Protein AF-A0A521XRX1-F1 (afdb_monomer)

Sequence (515 aa):
MPARPILLSKPCAPPTPGRASARRATSGERRPCRRGPDDDHTPP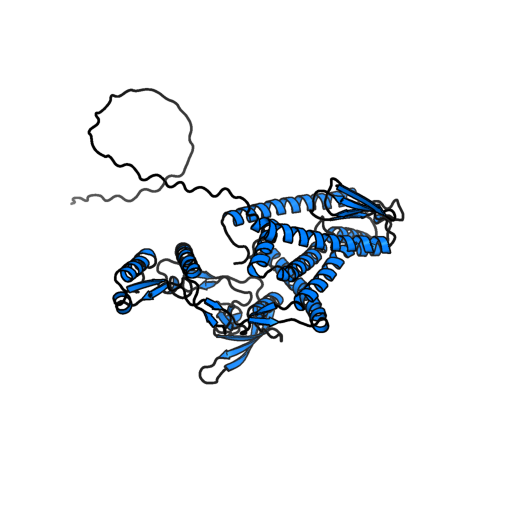AAAGHRAKRGSVSLDVFTHSILPFVGILLGLIVVHEAGHYITAKIFGVQVLEAGVGFPPRIWGFRWRDTDYTINALPIGAFVRLLGEEDPSDPRSLAAQPKWKRTVIIGAGAFMNLVLAIALFTAALMIPRNVSAGGAQISSVAPGSPAEQAGLKAGDQIQTINGRKAENTSDASYFIHLYQGTWIDMVVKRPDPIKGAQEVTTRVYARWNPQPYTDECGVKQPTGPTGISIGTPFGQYVPRSAADSVKLETQSKADLAEYRKLVAPGSPASCYSGSKFGFIAMSAGQCSGLDPAARAEAEQLKQELFPDSSAACYRFSPGQEFVPFVKSRHEPIWQAGPHAVRMSFESLILARNQIWSMVRGFGSSPVTGPVGIAQATGEVVQNAGWLSLVDFAALLSMNLAVLNVLPIPMFDGGRLVFILIEFLRRGRRIAPQKEALVHLTGLALILTLSVVITYFDILRVFHGDRLIR

Secondary structure (DSSP, 8-state):
--------PPPPPPPPP----------------PPPP--------------------HHHIIIIIHHHHHHHHHHHHHHHHHHHHHHHHTTPPEEEEEEEEEEEEEEEEETTEEEEEEEEEEEEEEEETTSS-TTSTTSTTTS-HHHHHHHHHHHHHHHHHHHHHHHHHHHHS-EEEEESBEEEEEE-TT-HHHHTT--TT-EEEEETTEE--BHHHHHHHHHHTTTSEEEEEEEE--TTT--EEEEEEEE--SS---EE-TTS-EE---TTSEEEE-S-EEEEPPPHHHHHHHHHHHHHHHHHHTTTSPTT--GGGGSBTTTTEEEE-HHHHHTS-HHHHHHHHHHHHHH-TT-SSSEEEE--PPEEEEEEEEE---HHHHHHHHHHHHHHHHHHHHHHHHHHHTT---SPPP-HHHHHHHHHHHHHHH-GGGHHHHHHHHHHHHHHHHHSS-TTSHHHHHHHHHHHHHTTT-PPPHHHHHHHHHHHHHHHHHHHHHHHHHHHHHHHHT--S--

Radius of gyration: 32.09 Å; Cα contacts (8 Å, |Δi|>4): 781; chains: 1; bounding box: 80×94×89 Å

Foldseek 3Di:
DDDDDDDDDDDDDDDDDDDDDDDDDDDDDDDDDDDDDDDPDDDPPDPDPPPPPDDVPPLLCVQFVVLLLVLQQVLQLLLQVQLVVLLVVVQAQWQEKEAADDDFPDWDDDPNYIYTYHDGRHHIHIHTACQPHLPDCSGLNVDDLVSVLSSLLRSLVSLLVLLLVLLLVLLQDWDWDFAFAKFFQQFFPPFLCVVQVHGGGWGWQDKQNHGGRANCSVLLSLLLQAQAKIWTWTFHADPPPGTDIDITIGHQYLFFAFHQPLQRATDTAGSRRTDIDRPDFDFADDDPVVLVVLLVVLVVVLVVVVVRGDPPRAPVSSDDPSRQKDFAAPVRLVPDDPVQSVVQQVCCVVRPVPHPGNGIDRHPTGDGDGDIDTGHDDSVVSSVVSNVVLVSLVSSVVSQVVSVVVVRDPQQDAASLLSSLVSSVCCVPVNPSCVSVVSSSVSSVLSVVLCDCQALHSVVVVVQSVVCVVVVNDHDNPVVSVVRNVVRVVVVVVVNVVNVVVVVVCVVVVDHSPD

pLDDT: mean 81.41, std 18.62, range [27.95, 97.75]

Structure (mmCIF, N/CA/C/O backbone):
data_AF-A0A521XRX1-F1
#
_entry.id   AF-A0A521XRX1-F1
#
loop_
_atom_site.group_PDB
_atom_site.id
_atom_site.type_symbol
_atom_site.label_atom_id
_atom_site.label_alt_id
_atom_site.label_comp_id
_atom_site.label_asym_id
_atom_site.label_entity_id
_atom_site.label_seq_id
_atom_site.pdbx_PDB_ins_code
_atom_site.Cartn_x
_atom_site.Cartn_y
_atom_site.Cartn_z
_atom_site.occupancy
_atom_site.B_iso_or_equiv
_atom_site.auth_seq_id
_atom_site.auth_comp_id
_atom_site.auth_asym_id
_atom_site.auth_atom_id
_atom_site.pdbx_PDB_model_num
ATOM 1 N N . MET A 1 1 ? -45.785 68.519 24.135 1.00 29.39 1 MET A N 1
ATOM 2 C CA . MET A 1 1 ? -44.579 69.332 24.417 1.00 29.39 1 MET A CA 1
ATOM 3 C C . MET A 1 1 ? -43.614 68.499 25.264 1.00 29.39 1 MET A C 1
ATOM 5 O O . MET A 1 1 ? -44.117 67.777 26.116 1.00 29.39 1 MET A O 1
ATOM 9 N N . PRO A 1 2 ? -42.296 68.503 24.979 1.00 46.31 2 PRO A N 1
ATOM 10 C CA . PRO A 1 2 ? -41.366 67.437 25.373 1.00 46.31 2 PRO A CA 1
ATOM 11 C C . PRO A 1 2 ? -40.343 67.839 26.455 1.00 46.31 2 PRO A C 1
ATOM 13 O O . PRO A 1 2 ? -40.053 69.017 26.626 1.00 46.31 2 PRO A O 1
ATOM 16 N N . ALA A 1 3 ? -39.721 66.836 27.085 1.00 30.78 3 ALA A N 1
ATOM 17 C CA . ALA A 1 3 ? -38.334 66.798 27.591 1.00 30.78 3 ALA A CA 1
ATOM 18 C C . ALA A 1 3 ? -38.052 65.350 28.058 1.00 30.78 3 ALA A C 1
ATOM 20 O O . ALA A 1 3 ? -38.960 64.729 28.594 1.00 30.78 3 ALA A O 1
ATOM 21 N N . ARG A 1 4 ? -36.883 64.702 27.962 1.00 31.77 4 ARG A N 1
ATOM 22 C CA . ARG A 1 4 ? -35.569 64.838 27.293 1.00 31.77 4 ARG A CA 1
ATOM 23 C C . ARG A 1 4 ? -34.870 63.469 27.541 1.00 31.77 4 ARG A C 1
ATOM 25 O O . ARG A 1 4 ? -35.023 62.967 28.652 1.00 31.77 4 ARG A O 1
ATOM 32 N N . PRO A 1 5 ? -34.100 62.869 26.610 1.00 39.91 5 PRO A N 1
ATOM 33 C CA . PRO A 1 5 ? -33.368 61.620 26.869 1.00 39.91 5 PRO A CA 1
ATOM 34 C C . PRO A 1 5 ? -31.845 61.819 27.024 1.00 39.91 5 PRO A C 1
ATOM 36 O O . PRO A 1 5 ? -31.277 62.773 26.491 1.00 39.91 5 PRO A O 1
ATOM 39 N N . ILE A 1 6 ? -31.190 60.879 27.721 1.00 33.72 6 ILE A N 1
ATOM 40 C CA . ILE A 1 6 ? -29.726 60.730 27.838 1.00 33.72 6 ILE A CA 1
ATOM 41 C C . ILE A 1 6 ? -29.290 59.406 27.178 1.00 33.72 6 ILE A C 1
ATOM 43 O O . ILE A 1 6 ? -30.002 58.406 27.224 1.00 33.72 6 ILE A O 1
ATOM 47 N N . LEU A 1 7 ? -28.125 59.475 26.529 1.00 32.12 7 LEU A N 1
ATOM 48 C CA . LEU A 1 7 ? -27.471 58.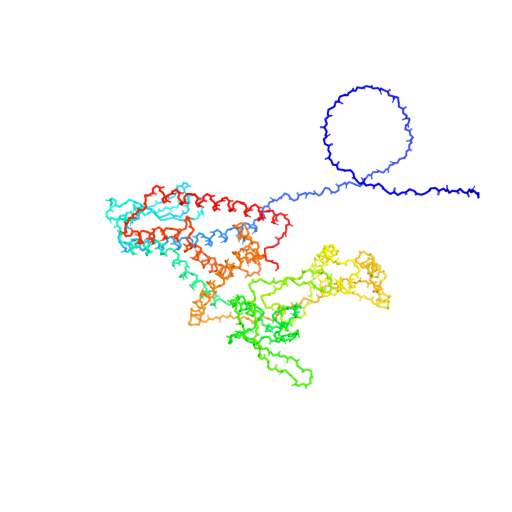540 25.607 1.00 32.12 7 LEU A CA 1
ATOM 49 C C . LEU A 1 7 ? -26.901 57.254 26.238 1.00 32.12 7 LEU A C 1
ATOM 51 O O . LEU A 1 7 ? -26.342 57.292 27.329 1.00 32.12 7 LEU A O 1
ATOM 55 N N . LEU A 1 8 ? -26.876 56.173 25.444 1.00 32.44 8 LEU A N 1
ATOM 56 C CA . LEU A 1 8 ? -25.926 55.054 25.548 1.00 32.44 8 LEU A CA 1
ATOM 57 C C . LEU A 1 8 ? -25.386 54.717 24.146 1.00 32.44 8 LEU A C 1
ATOM 59 O O . LEU A 1 8 ? -26.154 54.491 23.210 1.00 32.44 8 LEU A O 1
ATOM 63 N N . SER A 1 9 ? -24.061 54.726 24.001 1.00 32.81 9 SER A N 1
ATOM 64 C CA . SER A 1 9 ? -23.314 54.477 22.764 1.00 32.81 9 SER A CA 1
ATOM 65 C C . SER A 1 9 ? -22.976 52.991 22.562 1.00 32.81 9 SER A C 1
ATOM 67 O O . SER A 1 9 ? -22.789 52.230 23.507 1.00 32.81 9 SER A O 1
ATOM 69 N N . LYS A 1 10 ? -22.913 52.596 21.283 1.00 30.83 10 LYS A N 1
ATOM 70 C CA . LYS A 1 10 ? -22.601 51.261 20.735 1.00 30.83 10 LYS A CA 1
ATOM 71 C C . LYS A 1 10 ? -21.137 51.188 20.215 1.00 30.83 10 LYS A C 1
ATOM 73 O O . LYS A 1 10 ? -20.495 52.232 20.129 1.00 30.83 10 LYS A O 1
ATOM 78 N N . PRO A 1 11 ? -20.604 49.983 19.905 1.00 36.19 11 PRO A N 1
ATOM 79 C CA . PRO A 1 11 ? -19.193 49.610 20.101 1.00 36.19 11 PRO A CA 1
ATOM 80 C C . PRO A 1 11 ? -18.256 49.837 18.898 1.00 36.19 11 PRO A C 1
ATOM 82 O O . PRO A 1 11 ? -18.701 49.964 17.759 1.00 36.19 11 PRO A O 1
ATOM 85 N N . CYS A 1 12 ? -16.942 49.822 19.169 1.00 28.06 12 CYS A N 1
ATOM 86 C CA . CYS A 1 12 ? -15.858 49.948 18.185 1.00 28.06 12 CYS A CA 1
ATOM 87 C C . CYS A 1 12 ? -15.487 48.617 17.504 1.00 28.06 12 CYS A C 1
ATOM 89 O O . CYS A 1 12 ? -15.347 47.583 18.155 1.00 28.06 12 CYS A O 1
ATOM 91 N N . ALA A 1 13 ? -15.261 48.700 16.191 1.00 33.12 13 ALA A N 1
ATOM 92 C CA . ALA A 1 13 ? -14.727 47.662 15.310 1.00 33.12 13 ALA A CA 1
ATOM 93 C C . ALA A 1 13 ? -13.178 47.715 15.225 1.00 33.12 13 ALA A C 1
ATOM 95 O O . ALA A 1 13 ? -12.595 48.772 15.482 1.00 33.12 13 ALA A O 1
ATOM 96 N N . PRO A 1 14 ? -12.496 46.612 14.851 1.00 34.00 14 PRO A N 1
ATOM 97 C CA . PRO A 1 14 ? -11.033 46.557 14.753 1.00 34.00 14 PRO A CA 1
ATOM 98 C C . PRO A 1 14 ? -10.496 47.166 13.437 1.00 34.00 14 PRO A C 1
ATOM 100 O O . PRO A 1 14 ? -11.136 47.012 12.394 1.00 34.00 14 PRO A O 1
ATOM 103 N N . PRO A 1 15 ? -9.308 47.809 13.436 1.00 39.03 15 PRO A N 1
ATOM 104 C CA . PRO A 1 15 ? -8.708 48.346 12.220 1.00 39.03 15 PRO A CA 1
ATOM 105 C C . PRO A 1 15 ? -7.806 47.332 11.495 1.00 39.03 15 PRO A C 1
ATOM 107 O O . PRO A 1 15 ? -7.009 46.606 12.086 1.00 39.03 15 PRO A O 1
ATOM 110 N N . THR A 1 16 ? -7.922 47.348 10.170 1.00 32.75 16 THR A N 1
ATOM 111 C CA . THR A 1 16 ? -7.063 46.713 9.159 1.00 32.75 16 THR A CA 1
ATOM 112 C C . THR A 1 16 ? -5.630 47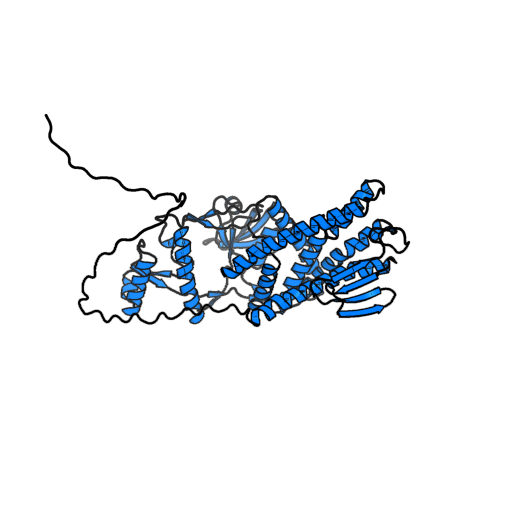.277 9.140 1.00 32.75 16 THR A C 1
ATOM 114 O O . THR A 1 16 ? -5.463 48.478 9.360 1.00 32.75 16 THR A O 1
ATOM 117 N N . PRO A 1 17 ? -4.595 46.491 8.778 1.00 34.44 17 PRO A N 1
ATOM 118 C CA . PRO A 1 17 ? -3.226 46.989 8.677 1.00 34.44 17 PRO A CA 1
ATOM 119 C C . PRO A 1 17 ? -2.957 47.608 7.296 1.00 34.44 17 PRO A C 1
ATOM 121 O O . PRO A 1 17 ? -2.992 46.929 6.270 1.00 34.44 17 PRO A O 1
ATOM 124 N N . GLY A 1 18 ? -2.653 48.906 7.268 1.00 30.05 18 GLY A N 1
ATOM 125 C CA . GLY A 1 18 ? -2.284 49.641 6.061 1.00 30.05 18 GLY A CA 1
ATOM 126 C C . GLY A 1 18 ? -1.116 50.597 6.300 1.00 30.05 18 GLY A C 1
ATOM 127 O O . GLY A 1 18 ? -1.261 51.585 7.004 1.00 30.05 18 GLY A O 1
ATOM 128 N N . ARG A 1 19 ? 0.011 50.287 5.646 1.00 31.62 19 ARG A N 1
ATOM 129 C CA . ARG A 1 19 ? 1.101 51.176 5.191 1.00 31.62 19 ARG A CA 1
ATOM 130 C C . ARG A 1 19 ? 1.756 52.120 6.214 1.00 31.62 19 ARG A C 1
ATOM 132 O O . ARG A 1 19 ? 1.304 53.229 6.467 1.00 31.62 19 ARG A O 1
ATOM 139 N N . ALA A 1 20 ? 2.960 51.731 6.632 1.00 30.84 20 ALA A N 1
ATOM 140 C CA . ALA A 1 20 ? 3.969 52.641 7.156 1.00 30.84 20 ALA A CA 1
ATOM 141 C C . ALA A 1 20 ? 4.630 53.438 6.013 1.00 30.84 20 ALA A C 1
ATOM 143 O O . ALA A 1 20 ? 5.179 52.852 5.079 1.00 30.84 20 ALA A O 1
ATOM 144 N N . SER A 1 21 ? 4.649 54.769 6.123 1.00 30.67 21 SER A N 1
ATOM 145 C CA . SER A 1 21 ? 5.679 55.596 5.491 1.00 30.67 21 SER A CA 1
ATOM 146 C C . SER A 1 21 ? 6.088 56.753 6.406 1.00 30.67 21 SER A C 1
ATOM 148 O O . SER A 1 21 ? 5.284 57.628 6.702 1.00 30.67 21 SER A O 1
ATOM 150 N N . ALA A 1 22 ? 7.365 56.721 6.788 1.00 30.81 22 ALA A N 1
ATOM 151 C CA . ALA A 1 22 ? 8.311 57.834 6.861 1.00 30.81 22 ALA A CA 1
ATOM 152 C C . ALA A 1 22 ? 7.991 59.091 7.706 1.00 30.81 22 ALA A C 1
ATOM 154 O O . ALA A 1 22 ? 7.178 59.922 7.317 1.00 30.81 22 ALA A O 1
ATOM 155 N N . ARG A 1 23 ? 8.836 59.311 8.732 1.00 30.42 23 ARG A N 1
ATOM 156 C CA . ARG A 1 23 ? 9.757 60.468 8.963 1.00 30.42 23 ARG A CA 1
ATOM 157 C C . ARG A 1 23 ? 9.941 60.686 10.479 1.00 30.42 23 ARG A C 1
ATOM 159 O O . ARG A 1 23 ? 8.968 60.825 11.203 1.00 30.42 23 ARG A O 1
ATOM 166 N N . ARG A 1 24 ? 11.154 60.461 11.020 1.00 29.58 24 ARG A N 1
ATOM 167 C CA . ARG A 1 24 ? 12.139 61.489 11.470 1.00 29.58 24 ARG A CA 1
ATOM 168 C C . ARG A 1 24 ? 11.448 62.689 12.135 1.00 29.58 24 ARG A C 1
ATOM 170 O O . ARG A 1 24 ? 10.735 63.396 11.445 1.00 29.58 24 ARG A O 1
ATOM 177 N N . ALA A 1 25 ? 11.564 62.946 13.436 1.00 29.58 25 ALA A N 1
ATOM 178 C CA . ALA A 1 25 ? 12.737 63.192 14.293 1.00 29.58 25 ALA A CA 1
ATOM 179 C C . ALA A 1 25 ? 12.494 64.563 14.953 1.00 29.58 25 ALA A C 1
ATOM 181 O O . ALA A 1 25 ? 12.120 65.480 14.238 1.00 29.58 25 ALA A O 1
ATOM 182 N N . THR A 1 26 ? 12.683 64.676 16.272 1.00 30.94 26 THR A N 1
ATOM 183 C CA . THR A 1 26 ? 13.633 65.577 16.969 1.00 30.94 26 THR A CA 1
ATOM 184 C C . THR A 1 26 ? 13.138 65.992 18.359 1.00 30.94 26 THR A C 1
ATOM 186 O O . THR A 1 26 ? 12.026 66.482 18.505 1.00 30.94 26 THR A O 1
ATOM 189 N N . SER A 1 27 ? 14.041 65.799 19.329 1.00 31.12 27 SER A N 1
ATOM 190 C CA . SER A 1 27 ? 14.357 66.598 20.528 1.00 31.12 27 SER A CA 1
ATOM 191 C C . SER A 1 27 ? 13.252 67.239 21.378 1.00 31.12 27 SER A C 1
ATOM 193 O O . SER A 1 27 ? 12.503 68.095 20.915 1.00 31.12 27 SER A O 1
ATOM 195 N N . GLY A 1 28 ? 13.325 66.995 22.688 1.00 29.62 28 GLY A N 1
ATOM 196 C CA . GLY A 1 28 ? 12.752 67.890 23.693 1.00 29.62 28 GLY A CA 1
ATOM 197 C C . GLY A 1 28 ? 12.784 67.304 25.100 1.00 29.62 28 GLY A C 1
ATOM 198 O O . GLY A 1 28 ? 11.878 66.574 25.484 1.00 29.62 28 GLY A O 1
ATOM 199 N N . GLU A 1 29 ? 13.830 67.629 25.861 1.00 35.78 29 GLU A N 1
ATOM 200 C CA . GLU A 1 29 ? 13.994 67.358 27.295 1.00 35.78 29 GLU A CA 1
ATOM 201 C C . GLU A 1 29 ? 12.775 67.742 28.146 1.00 35.78 29 GLU A C 1
ATOM 203 O O . GLU A 1 29 ? 12.313 68.880 28.070 1.00 35.78 29 GLU A O 1
ATOM 208 N N . ARG A 1 30 ? 12.366 66.866 29.082 1.00 31.64 30 ARG A N 1
ATOM 209 C CA . ARG A 1 30 ? 11.781 67.272 30.376 1.00 31.64 30 ARG A CA 1
ATOM 210 C C . ARG A 1 30 ? 12.181 66.323 31.518 1.00 31.64 30 ARG A C 1
ATOM 212 O O . ARG A 1 30 ? 11.752 65.181 31.566 1.00 31.64 30 ARG A O 1
ATOM 219 N N . ARG A 1 31 ? 13.024 66.891 32.389 1.00 31.55 31 ARG A N 1
ATOM 220 C CA . ARG A 1 31 ? 13.245 66.777 33.851 1.00 31.55 31 ARG A CA 1
ATOM 221 C C . ARG A 1 31 ? 12.764 65.542 34.656 1.00 31.55 31 ARG A C 1
ATOM 223 O O . ARG A 1 31 ? 11.680 65.024 34.419 1.00 31.55 31 ARG A O 1
ATOM 230 N N . PRO A 1 32 ? 13.532 65.155 35.702 1.00 35.38 32 PRO A N 1
ATOM 231 C CA . PRO A 1 32 ? 13.343 63.924 36.464 1.00 35.38 32 PRO A CA 1
ATOM 232 C C . PRO A 1 32 ? 12.323 64.087 37.601 1.00 35.38 32 PRO A C 1
ATOM 234 O O . PRO A 1 32 ? 12.317 65.106 38.293 1.00 35.38 32 PRO A O 1
ATOM 237 N N . CYS A 1 33 ? 11.528 63.046 37.855 1.00 28.86 33 CYS A N 1
ATOM 238 C CA . CYS A 1 33 ? 10.732 62.914 39.075 1.00 28.86 33 CYS A CA 1
ATOM 239 C C . CYS A 1 33 ? 11.244 61.748 39.934 1.00 28.86 33 CYS A C 1
ATOM 241 O O . CYS A 1 33 ? 11.646 60.702 39.433 1.00 28.86 33 CYS A O 1
ATOM 243 N N . ARG A 1 34 ? 11.275 62.026 41.239 1.00 30.72 34 ARG A N 1
ATOM 244 C CA . ARG A 1 34 ? 11.898 61.307 42.358 1.00 30.72 34 ARG A CA 1
ATOM 245 C C . ARG A 1 34 ? 11.506 59.828 42.483 1.00 30.72 34 ARG A C 1
ATOM 247 O O . ARG A 1 34 ? 10.342 59.479 42.329 1.00 30.72 34 ARG A O 1
ATOM 254 N N . ARG A 1 35 ? 12.482 59.013 42.908 1.00 30.95 35 ARG A N 1
ATOM 255 C CA . ARG A 1 35 ? 12.291 57.691 43.532 1.00 30.95 35 ARG A CA 1
ATOM 256 C C . ARG A 1 35 ? 11.661 57.844 44.922 1.00 30.95 35 ARG A C 1
ATOM 258 O O . ARG A 1 35 ? 12.183 58.606 45.734 1.00 30.95 35 ARG A O 1
ATOM 265 N N . GLY A 1 36 ? 10.595 57.089 45.176 1.00 31.41 36 GLY A N 1
ATOM 266 C CA . GLY A 1 36 ? 10.206 56.613 46.507 1.00 31.41 36 GLY A CA 1
ATOM 267 C C . GLY A 1 36 ? 10.643 55.146 46.673 1.00 31.41 36 GLY A C 1
ATOM 268 O O . GLY A 1 36 ? 10.883 54.498 45.649 1.00 31.41 36 GLY A O 1
ATOM 269 N N . PRO A 1 37 ? 10.838 54.661 47.910 1.00 41.97 37 PRO A N 1
ATOM 270 C CA . PRO A 1 37 ? 11.395 53.343 48.193 1.00 41.97 37 PRO A CA 1
ATOM 271 C C . PRO A 1 37 ? 10.305 52.261 48.235 1.00 41.97 37 PRO A C 1
ATOM 273 O O . PRO A 1 37 ? 9.124 52.580 48.324 1.00 41.97 37 PRO A O 1
ATOM 276 N N . ASP A 1 38 ? 10.771 51.014 48.231 1.00 37.38 38 ASP A N 1
ATOM 277 C CA . ASP A 1 38 ? 10.043 49.768 48.497 1.00 37.38 38 ASP A CA 1
ATOM 278 C C . ASP A 1 38 ? 9.348 49.127 47.290 1.00 37.38 38 ASP A C 1
ATOM 280 O O . ASP A 1 38 ? 8.280 49.540 46.862 1.00 37.38 38 ASP A O 1
ATOM 284 N N . ASP A 1 39 ? 10.029 48.119 46.732 1.00 34.41 39 ASP A N 1
ATOM 285 C CA . ASP A 1 39 ? 9.455 46.832 46.316 1.00 34.41 39 ASP A CA 1
ATOM 286 C C . ASP A 1 39 ? 10.618 45.906 45.920 1.00 34.41 39 ASP A C 1
ATOM 288 O O . ASP A 1 39 ? 11.060 45.846 44.769 1.00 34.41 39 ASP A O 1
ATOM 292 N N . ASP A 1 40 ? 11.157 45.201 46.916 1.00 33.62 40 ASP A N 1
ATOM 293 C CA . ASP A 1 40 ? 12.094 44.094 46.720 1.00 33.62 40 ASP A CA 1
ATOM 294 C C . ASP A 1 40 ? 11.296 42.855 46.281 1.00 33.62 40 ASP A C 1
ATOM 296 O O . ASP A 1 40 ? 11.023 41.928 47.042 1.00 33.62 40 ASP A O 1
ATOM 300 N N . HIS A 1 41 ? 10.846 42.875 45.027 1.00 37.06 41 HIS A N 1
ATOM 301 C CA . HIS A 1 41 ? 10.337 41.699 44.336 1.00 37.06 41 HIS A CA 1
ATOM 302 C C . HIS A 1 41 ? 11.389 41.237 43.339 1.00 37.06 41 HIS A C 1
ATOM 304 O O . HIS A 1 41 ? 11.404 41.620 42.170 1.00 37.06 41 HIS A O 1
ATOM 310 N N . THR A 1 42 ? 12.283 40.379 43.823 1.00 31.86 42 THR A N 1
ATOM 311 C CA . THR A 1 42 ? 13.108 39.516 42.983 1.00 31.86 42 THR A CA 1
ATOM 312 C C . THR A 1 42 ? 12.165 38.596 42.191 1.00 31.86 42 THR A C 1
ATOM 314 O O . THR A 1 42 ? 11.474 37.774 42.796 1.00 31.86 42 THR A O 1
ATOM 317 N N . PRO A 1 43 ? 12.075 38.703 40.853 1.00 34.16 43 PRO A N 1
ATOM 318 C CA . PRO A 1 43 ? 11.312 37.739 40.075 1.00 34.16 43 PRO A CA 1
ATOM 319 C C . PRO A 1 43 ? 12.017 36.374 40.148 1.00 34.16 43 PRO A C 1
ATOM 321 O O . PRO A 1 43 ? 13.248 36.325 40.032 1.00 34.16 43 PRO A O 1
ATOM 324 N N . PRO A 1 44 ? 11.290 35.255 40.326 1.00 36.81 44 PRO A N 1
ATOM 325 C CA . PRO A 1 44 ? 11.909 33.942 40.282 1.00 36.81 44 PRO A CA 1
ATOM 326 C C . PRO A 1 44 ? 12.541 33.747 38.905 1.00 36.81 44 PRO A C 1
ATOM 328 O O . PRO A 1 44 ? 11.925 34.011 37.869 1.00 36.81 44 PRO A O 1
ATOM 331 N N . ALA A 1 45 ? 13.804 33.323 38.930 1.00 31.05 45 ALA A N 1
ATOM 332 C CA . ALA A 1 45 ? 14.621 33.043 37.767 1.00 31.05 45 ALA A CA 1
ATOM 333 C C . ALA A 1 45 ? 13.807 32.287 36.713 1.00 31.05 45 ALA A C 1
ATOM 335 O O . ALA A 1 45 ? 13.285 31.202 36.973 1.00 31.05 45 ALA A O 1
ATOM 336 N N . ALA A 1 46 ? 13.714 32.873 35.519 1.00 33.00 46 ALA A N 1
ATOM 337 C CA . ALA A 1 46 ? 13.182 32.210 34.347 1.00 33.00 46 ALA A CA 1
ATOM 338 C C . ALA A 1 46 ? 13.933 30.885 34.169 1.00 33.00 46 ALA A C 1
ATOM 340 O O . ALA A 1 46 ? 15.095 30.861 33.753 1.00 33.00 46 ALA A O 1
ATOM 341 N N . ALA A 1 47 ? 13.272 29.780 34.520 1.00 33.38 47 ALA A N 1
ATOM 342 C CA . ALA A 1 47 ? 13.707 28.439 34.191 1.00 33.38 47 ALA A CA 1
ATOM 343 C C . ALA A 1 47 ? 13.703 28.348 32.666 1.00 33.38 47 ALA A C 1
ATOM 345 O O . ALA A 1 47 ? 12.674 28.101 32.035 1.00 33.38 47 ALA A O 1
ATOM 346 N N . GLY A 1 48 ? 14.861 28.645 32.075 1.00 27.95 48 GLY A N 1
ATOM 347 C CA . GLY A 1 48 ? 15.077 28.577 30.647 1.00 27.95 48 GLY A CA 1
ATOM 348 C C . GLY A 1 48 ? 14.612 27.217 30.159 1.00 27.95 48 GLY A C 1
ATOM 349 O O . GLY A 1 48 ? 15.210 26.190 30.482 1.00 27.95 48 GLY A O 1
ATOM 350 N N . HIS A 1 49 ? 13.535 27.216 29.376 1.00 37.78 49 HIS A N 1
ATOM 351 C CA . HIS A 1 49 ? 13.232 26.128 28.471 1.00 37.78 49 HIS A CA 1
ATOM 352 C C . HIS A 1 49 ? 14.445 25.984 27.563 1.00 37.78 49 HIS A C 1
ATOM 354 O O . HIS A 1 49 ? 14.612 26.693 26.571 1.00 37.78 49 HIS A O 1
ATOM 360 N N . ARG A 1 50 ? 15.347 25.087 27.962 1.00 31.39 50 ARG A N 1
ATOM 361 C CA . ARG A 1 50 ? 16.439 24.615 27.136 1.00 31.39 50 ARG A CA 1
ATOM 362 C C . ARG A 1 50 ? 15.759 23.924 25.967 1.00 31.39 50 ARG A C 1
ATOM 364 O O . ARG A 1 50 ? 15.363 22.767 26.077 1.00 31.39 50 ARG A O 1
ATOM 371 N N . ALA A 1 51 ? 15.561 24.672 24.883 1.00 34.91 51 ALA A N 1
ATOM 372 C CA . ALA A 1 51 ? 15.175 24.129 23.599 1.00 34.91 51 ALA A CA 1
ATOM 373 C C . ALA A 1 51 ? 16.091 22.929 23.356 1.00 34.91 51 ALA A C 1
ATOM 375 O O . ALA A 1 51 ? 17.313 23.083 23.249 1.00 34.91 51 ALA A O 1
ATOM 376 N N . LYS A 1 52 ? 15.518 21.721 23.393 1.00 35.88 52 LYS A N 1
ATOM 377 C CA . LYS A 1 52 ? 16.232 20.502 23.035 1.00 35.88 52 LYS A CA 1
ATOM 378 C C . LYS A 1 52 ? 16.709 20.726 21.605 1.00 35.88 52 LYS A C 1
ATOM 380 O O . LYS A 1 52 ? 15.913 20.674 20.674 1.00 35.88 52 LYS A O 1
ATOM 385 N N . ARG A 1 53 ? 17.997 21.047 21.437 1.00 36.91 53 ARG A N 1
ATOM 386 C CA . ARG A 1 53 ? 18.667 20.993 20.136 1.00 36.91 53 ARG A CA 1
ATOM 387 C C . ARG A 1 53 ? 18.367 19.611 19.576 1.00 36.91 53 ARG A C 1
ATOM 389 O O . ARG A 1 53 ? 18.735 18.620 20.206 1.00 36.91 53 ARG A O 1
ATOM 396 N N . GLY A 1 54 ? 17.664 19.576 18.447 1.00 41.22 54 GLY A N 1
ATOM 397 C CA . GLY A 1 54 ? 17.346 18.362 17.711 1.00 41.22 54 GLY A CA 1
ATOM 398 C C . GLY A 1 54 ? 18.630 17.678 17.269 1.00 41.22 54 GLY A C 1
ATOM 399 O O . GLY A 1 54 ? 19.133 17.921 16.180 1.00 41.22 54 GLY A O 1
ATOM 400 N N . SER A 1 55 ? 19.182 16.842 18.140 1.00 41.12 55 SER A N 1
ATOM 401 C CA . SER A 1 55 ? 19.932 15.689 17.679 1.00 41.12 55 SER A CA 1
ATOM 402 C C . SER A 1 55 ? 18.874 14.713 17.190 1.00 41.12 55 SER A C 1
ATOM 404 O O . SER A 1 55 ? 17.971 14.345 17.941 1.00 41.12 55 SER A O 1
ATOM 406 N N . VAL A 1 56 ? 18.934 14.348 15.911 1.00 51.44 56 VAL A N 1
ATOM 407 C CA . VAL A 1 56 ? 18.283 13.119 15.455 1.00 51.44 56 VAL A CA 1
ATOM 408 C C . VAL A 1 56 ? 18.854 12.032 16.360 1.00 51.44 56 VAL A C 1
ATOM 410 O O . VAL A 1 56 ? 20.068 11.820 16.353 1.00 51.44 56 VAL A O 1
ATOM 413 N N . SER A 1 57 ? 18.033 11.452 17.238 1.00 60.38 57 SER A N 1
ATOM 414 C CA . SER A 1 57 ? 18.528 10.435 18.161 1.00 60.38 57 SER A CA 1
ATOM 415 C C . SER A 1 57 ? 19.111 9.285 17.341 1.00 60.38 57 SER A C 1
ATOM 417 O O . SER A 1 57 ? 18.609 8.962 16.260 1.00 60.38 57 SER A O 1
ATOM 419 N N . LEU A 1 58 ? 20.184 8.667 17.839 1.00 65.88 58 LEU A N 1
ATOM 420 C CA . LEU A 1 58 ? 20.804 7.493 17.212 1.00 65.88 58 LEU A CA 1
ATOM 421 C C . LEU A 1 58 ? 19.758 6.397 16.907 1.00 65.88 58 LEU A C 1
ATOM 423 O O . LEU A 1 58 ? 19.883 5.661 15.927 1.00 65.88 58 LEU A O 1
ATOM 427 N N . ASP A 1 59 ? 18.677 6.370 17.688 1.00 68.25 59 ASP A N 1
ATOM 428 C CA . ASP A 1 59 ? 17.514 5.498 17.526 1.00 68.25 59 ASP A CA 1
ATOM 429 C C . ASP A 1 59 ? 16.721 5.761 16.237 1.00 68.25 59 ASP A C 1
ATOM 431 O O . ASP A 1 59 ? 16.361 4.810 15.549 1.00 68.25 59 ASP A O 1
ATOM 435 N N . VAL A 1 60 ? 16.489 7.025 15.849 1.00 71.50 60 VAL A N 1
ATOM 436 C CA . VAL A 1 60 ? 15.776 7.364 14.597 1.00 71.50 60 VAL A CA 1
ATOM 437 C C . VAL A 1 60 ? 16.594 6.941 13.381 1.00 71.50 60 VAL A C 1
ATOM 439 O O . VAL A 1 60 ? 16.061 6.409 12.408 1.00 71.50 60 VAL A O 1
ATOM 442 N N . PHE A 1 61 ? 17.910 7.145 13.424 1.00 73.88 61 PHE A N 1
ATOM 443 C CA . PHE A 1 61 ? 18.771 6.760 12.309 1.00 73.88 61 PHE A CA 1
ATOM 444 C C . PHE A 1 61 ? 18.803 5.236 12.116 1.00 73.88 61 PHE A C 1
ATOM 446 O O . PHE A 1 61 ? 18.661 4.747 10.994 1.00 73.88 61 PHE A O 1
ATOM 453 N N . THR A 1 62 ? 18.941 4.487 13.211 1.00 79.12 62 THR A N 1
ATOM 454 C CA . THR A 1 62 ? 19.061 3.021 13.192 1.00 79.12 62 THR A CA 1
ATOM 455 C C . THR A 1 62 ? 17.742 2.300 12.935 1.00 79.12 62 THR A C 1
ATOM 457 O O . THR A 1 62 ? 17.752 1.300 12.224 1.00 79.12 62 THR A O 1
ATOM 460 N N . HIS A 1 63 ? 16.616 2.794 13.456 1.00 79.38 63 HIS A N 1
ATOM 461 C CA . HIS A 1 63 ? 15.321 2.113 13.344 1.00 79.38 63 HIS A CA 1
ATOM 462 C C . HIS A 1 63 ? 14.458 2.623 12.185 1.00 79.38 63 HIS A C 1
ATOM 464 O O . HIS A 1 63 ? 13.565 1.900 11.757 1.00 79.38 63 HIS A O 1
ATOM 470 N N . SER A 1 64 ? 14.728 3.816 11.641 1.00 82.56 64 SER A N 1
ATOM 471 C CA . SER A 1 64 ? 13.937 4.391 10.542 1.00 82.56 64 SER A CA 1
ATOM 472 C C . SER A 1 64 ? 14.724 4.460 9.233 1.00 82.56 64 SER A C 1
ATOM 474 O O . SER A 1 64 ? 14.340 3.841 8.244 1.00 82.56 64 SER A O 1
ATOM 476 N N . ILE A 1 65 ? 15.840 5.197 9.209 1.00 85.62 65 ILE A N 1
ATOM 477 C CA . ILE A 1 65 ? 16.532 5.548 7.954 1.00 85.62 65 ILE A CA 1
ATOM 478 C C . ILE A 1 65 ? 17.302 4.357 7.385 1.00 85.62 65 ILE A C 1
ATOM 480 O O . ILE A 1 65 ? 17.149 4.037 6.208 1.00 85.62 65 ILE A O 1
ATOM 484 N N . LEU A 1 66 ? 18.123 3.696 8.202 1.00 88.81 66 LEU A N 1
ATOM 485 C CA . LEU A 1 66 ? 18.949 2.577 7.752 1.00 88.81 66 LEU A CA 1
ATOM 486 C C . LEU A 1 66 ? 18.121 1.399 7.193 1.00 88.81 66 LEU A C 1
ATOM 488 O O . LEU A 1 66 ? 18.414 0.976 6.072 1.00 88.81 66 LEU A O 1
ATOM 492 N N . PRO A 1 67 ? 17.076 0.889 7.884 1.00 89.62 67 PRO A N 1
ATOM 493 C CA . PRO A 1 67 ? 16.214 -0.151 7.324 1.00 89.62 67 PRO A CA 1
ATOM 494 C C . PRO A 1 67 ? 15.482 0.315 6.071 1.00 89.62 67 PRO A C 1
ATOM 496 O O . PRO A 1 67 ? 15.409 -0.440 5.106 1.00 89.62 67 PRO A O 1
ATOM 499 N N . PHE A 1 68 ? 14.985 1.555 6.046 1.00 90.00 68 PHE A N 1
ATOM 500 C CA . PHE A 1 68 ? 14.305 2.096 4.872 1.00 90.00 68 PHE A CA 1
ATOM 501 C C . PHE A 1 68 ? 15.222 2.122 3.640 1.00 90.00 68 PHE A C 1
ATOM 503 O O . PHE A 1 68 ? 14.853 1.602 2.587 1.00 90.00 68 PHE A O 1
ATOM 510 N N . VAL A 1 69 ? 16.436 2.666 3.777 1.00 90.50 69 VAL A N 1
ATOM 511 C CA . VAL A 1 69 ? 17.432 2.710 2.694 1.00 90.50 69 VAL A CA 1
ATOM 512 C C . VAL A 1 69 ? 17.853 1.300 2.285 1.00 90.50 69 VAL A C 1
ATOM 514 O O . VAL A 1 69 ? 17.950 1.024 1.093 1.00 90.50 69 VAL A O 1
ATOM 517 N N . GLY A 1 70 ? 18.054 0.393 3.245 1.00 92.50 70 GLY A N 1
ATOM 518 C CA . GLY A 1 70 ? 18.408 -1.000 2.972 1.00 92.50 70 GLY A CA 1
ATOM 519 C C . GLY A 1 70 ? 17.335 -1.740 2.171 1.00 92.50 70 GLY A C 1
ATOM 520 O O . GLY A 1 70 ? 17.655 -2.380 1.169 1.00 92.50 70 GLY A O 1
ATOM 521 N N . ILE A 1 71 ? 16.063 -1.605 2.564 1.00 93.62 71 ILE A N 1
ATOM 522 C CA . ILE A 1 71 ? 14.925 -2.166 1.824 1.00 93.62 71 ILE A CA 1
ATOM 523 C C . ILE A 1 71 ? 14.883 -1.563 0.423 1.00 93.62 71 ILE A C 1
ATOM 525 O O . ILE A 1 71 ? 14.902 -2.305 -0.554 1.00 93.62 71 ILE A O 1
ATOM 529 N N . LEU A 1 72 ? 14.879 -0.232 0.308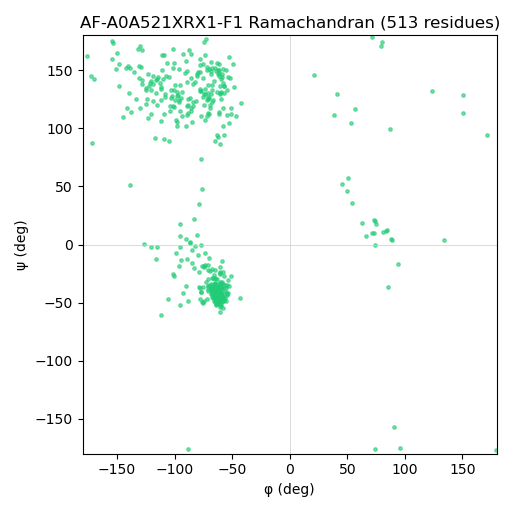 1.00 92.62 72 LEU A N 1
ATOM 530 C CA . LEU A 1 72 ? 14.778 0.447 -0.981 1.00 92.62 72 LEU A CA 1
ATOM 531 C C . LEU A 1 72 ? 15.911 0.036 -1.932 1.00 92.62 72 LEU A C 1
ATOM 533 O O . LEU A 1 72 ? 15.649 -0.285 -3.089 1.00 92.62 72 LEU A O 1
ATOM 537 N N . LEU A 1 73 ? 17.152 -0.015 -1.442 1.00 93.62 73 LEU A N 1
ATOM 538 C CA . LEU A 1 73 ? 18.304 -0.454 -2.223 1.00 93.62 73 LEU A CA 1
ATOM 539 C C . LEU A 1 73 ? 18.145 -1.904 -2.690 1.00 93.62 73 LEU A C 1
ATOM 541 O O . LEU A 1 73 ? 18.353 -2.185 -3.867 1.00 93.62 73 LEU A O 1
ATOM 545 N N . GLY A 1 74 ? 17.733 -2.812 -1.801 1.00 95.38 74 GLY A N 1
ATOM 546 C CA . GLY A 1 74 ? 17.492 -4.213 -2.147 1.00 95.38 74 GLY A CA 1
ATOM 547 C C . GLY A 1 74 ? 16.417 -4.378 -3.224 1.00 95.38 74 GLY A C 1
ATOM 548 O O . GLY A 1 74 ? 16.624 -5.108 -4.192 1.00 95.38 74 GLY A O 1
ATOM 549 N N . LEU A 1 75 ? 15.301 -3.652 -3.100 1.00 96.31 75 LEU A N 1
ATOM 550 C CA . LEU A 1 75 ? 14.220 -3.669 -4.088 1.00 96.31 75 LEU A CA 1
ATOM 551 C C . LEU A 1 75 ? 14.687 -3.140 -5.452 1.00 96.31 75 LEU A C 1
ATOM 553 O O . LEU A 1 75 ? 14.402 -3.756 -6.476 1.00 96.31 75 LEU A O 1
ATOM 557 N N . ILE A 1 76 ? 15.435 -2.033 -5.480 1.00 95.25 76 ILE A N 1
ATOM 558 C CA . ILE A 1 76 ? 15.952 -1.462 -6.732 1.00 95.25 76 ILE A CA 1
ATOM 559 C C . ILE A 1 76 ? 16.997 -2.392 -7.363 1.00 95.25 76 ILE A C 1
ATOM 561 O O . ILE A 1 76 ? 16.979 -2.596 -8.568 1.00 95.25 76 ILE A O 1
ATOM 565 N N . VAL A 1 77 ? 17.868 -3.034 -6.583 1.00 96.31 77 VAL A N 1
ATOM 566 C CA . VAL A 1 77 ? 18.833 -4.005 -7.131 1.00 96.31 77 VAL A CA 1
ATOM 567 C C . VAL A 1 77 ? 18.124 -5.187 -7.796 1.00 96.31 77 VAL A C 1
ATOM 569 O O . VAL A 1 77 ? 18.543 -5.618 -8.870 1.00 96.31 77 VAL A O 1
ATOM 572 N N . VAL A 1 78 ? 17.044 -5.707 -7.205 1.00 97.56 78 VAL A N 1
ATOM 573 C CA . VAL A 1 78 ? 16.267 -6.798 -7.820 1.00 97.56 78 VAL A CA 1
ATOM 574 C C . VAL A 1 78 ? 15.537 -6.332 -9.084 1.00 97.56 78 VAL A C 1
ATOM 576 O O . VAL A 1 78 ? 15.486 -7.076 -10.065 1.00 97.56 78 VAL A O 1
ATOM 579 N N . HIS A 1 79 ? 15.038 -5.097 -9.098 1.00 96.88 79 HIS A N 1
ATOM 580 C CA . HIS A 1 79 ? 14.494 -4.459 -10.296 1.00 96.88 79 HIS A CA 1
ATOM 581 C C . HIS A 1 79 ? 15.534 -4.403 -11.427 1.00 96.88 79 HIS A C 1
ATOM 583 O O . HIS A 1 79 ? 15.328 -4.959 -12.505 1.00 96.88 79 HIS A O 1
ATOM 589 N N . GLU A 1 80 ? 16.703 -3.829 -11.151 1.00 96.44 80 GLU A N 1
ATOM 590 C CA . GLU A 1 80 ? 17.809 -3.721 -12.106 1.00 96.44 80 GLU A CA 1
ATOM 591 C C . GLU A 1 80 ? 18.308 -5.095 -12.582 1.00 96.44 80 GLU A C 1
ATOM 593 O O . GLU A 1 80 ? 18.612 -5.293 -13.763 1.00 96.44 80 GLU A O 1
ATOM 598 N N . ALA A 1 81 ? 18.316 -6.096 -11.694 1.00 96.56 81 ALA A N 1
ATOM 599 C CA . ALA A 1 81 ? 18.640 -7.472 -12.056 1.00 96.56 81 ALA A CA 1
ATOM 600 C C . ALA A 1 81 ? 17.697 -8.023 -13.140 1.00 96.56 81 ALA A C 1
ATOM 602 O O . ALA A 1 81 ? 18.144 -8.792 -13.992 1.00 96.56 81 ALA A O 1
ATOM 603 N N . GLY A 1 82 ? 16.429 -7.601 -13.174 1.00 97.00 82 GLY A N 1
ATOM 604 C CA . GLY A 1 82 ? 15.486 -7.954 -14.236 1.00 97.00 82 GLY A CA 1
ATOM 605 C C . GLY A 1 82 ? 15.951 -7.496 -15.617 1.00 97.00 82 GLY A C 1
ATOM 606 O O . GLY A 1 82 ? 16.044 -8.314 -16.541 1.00 97.00 82 GLY A O 1
ATOM 607 N N . HIS A 1 83 ? 16.310 -6.218 -15.758 1.00 96.56 83 HIS A N 1
ATOM 608 C CA . HIS A 1 83 ? 16.859 -5.684 -17.009 1.00 96.56 83 HIS A CA 1
ATOM 609 C C . HIS A 1 83 ? 18.170 -6.372 -17.383 1.00 96.56 83 HIS A C 1
ATOM 611 O O . HIS A 1 83 ? 18.349 -6.799 -18.523 1.00 96.56 83 HIS A O 1
ATOM 617 N N . TYR A 1 84 ? 19.073 -6.529 -16.414 1.00 97.00 84 TYR A N 1
ATOM 618 C CA . TYR A 1 84 ? 20.378 -7.145 -16.624 1.00 97.00 84 TYR A CA 1
ATOM 619 C C . TYR A 1 84 ? 20.268 -8.592 -17.130 1.00 97.00 84 TYR A C 1
ATOM 621 O O . TYR A 1 84 ? 20.860 -8.942 -18.156 1.00 97.00 84 TYR A O 1
ATOM 629 N N . ILE A 1 85 ? 19.499 -9.435 -16.430 1.00 96.88 85 ILE A N 1
ATOM 630 C CA . ILE A 1 85 ? 19.348 -10.859 -16.756 1.00 96.88 85 ILE A CA 1
ATOM 631 C C . ILE A 1 85 ? 18.731 -11.008 -18.147 1.00 96.88 85 ILE A C 1
ATOM 633 O O . ILE A 1 85 ? 19.257 -11.744 -18.984 1.00 96.88 85 ILE A O 1
ATOM 637 N N . THR A 1 86 ? 17.649 -10.282 -18.431 1.00 97.12 86 THR A N 1
ATOM 638 C CA . THR A 1 86 ? 16.960 -10.382 -19.725 1.00 97.12 86 THR A CA 1
ATOM 639 C C . THR A 1 86 ? 17.782 -9.819 -20.883 1.00 97.12 86 THR A C 1
ATOM 641 O O . THR A 1 86 ? 17.815 -10.431 -21.952 1.00 97.12 86 THR A O 1
ATOM 644 N N . ALA A 1 87 ? 18.517 -8.720 -20.680 1.00 96.12 87 ALA A N 1
ATOM 645 C CA . ALA A 1 87 ? 19.437 -8.182 -21.680 1.00 96.12 87 ALA A CA 1
ATOM 646 C C . ALA A 1 87 ? 20.519 -9.206 -22.054 1.00 96.12 87 ALA A C 1
ATOM 648 O O . ALA A 1 87 ? 20.735 -9.469 -23.239 1.00 96.12 87 ALA A O 1
ATOM 649 N N . LYS A 1 88 ? 21.139 -9.851 -21.055 1.00 95.12 88 LYS A N 1
ATOM 650 C CA . LYS A 1 88 ? 22.151 -10.894 -21.280 1.00 95.12 88 LYS A CA 1
ATOM 651 C C . LYS A 1 88 ? 21.572 -12.121 -21.991 1.00 95.12 88 LYS A C 1
ATOM 653 O O . LYS A 1 88 ? 22.209 -12.610 -22.921 1.00 95.12 88 LYS A O 1
ATOM 658 N N . ILE A 1 89 ? 20.369 -12.579 -21.622 1.00 96.06 89 ILE A N 1
ATOM 659 C CA . ILE A 1 89 ? 19.679 -13.698 -22.299 1.00 96.06 89 ILE A CA 1
ATOM 660 C C . ILE A 1 89 ? 19.452 -13.391 -23.786 1.00 96.06 89 ILE A C 1
ATOM 662 O O . ILE A 1 89 ? 19.619 -14.265 -24.634 1.00 96.06 89 ILE A O 1
ATOM 666 N N . PHE A 1 90 ? 19.105 -12.149 -24.123 1.00 96.00 90 PHE A N 1
ATOM 667 C CA . PHE A 1 90 ? 18.857 -11.743 -25.506 1.00 96.00 90 PHE A CA 1
ATOM 668 C C . PHE A 1 90 ? 20.098 -11.298 -26.287 1.00 96.00 90 PHE A C 1
ATOM 670 O O . PHE A 1 90 ? 19.960 -10.926 -27.455 1.00 96.00 90 PHE A O 1
ATOM 677 N N . GLY A 1 91 ? 21.287 -11.362 -25.680 1.00 93.31 91 GLY A N 1
ATOM 678 C CA . GLY A 1 91 ? 22.550 -10.980 -26.313 1.00 93.31 91 GLY A CA 1
ATOM 679 C C . GLY A 1 91 ? 22.765 -9.468 -26.442 1.00 93.31 91 GLY A C 1
ATOM 680 O O . GLY A 1 91 ? 23.607 -9.043 -27.231 1.00 93.31 91 GLY A O 1
ATOM 681 N N . VAL A 1 92 ? 22.021 -8.653 -25.688 1.00 95.00 92 VAL A N 1
ATOM 682 C CA . VAL A 1 92 ? 22.238 -7.202 -25.606 1.00 95.00 92 VAL A CA 1
ATOM 683 C C . VAL A 1 92 ? 23.429 -6.929 -24.693 1.00 95.00 92 VAL A C 1
ATOM 685 O O . VAL A 1 92 ? 23.533 -7.485 -23.595 1.00 95.00 92 VAL A O 1
ATOM 688 N N . GLN A 1 93 ? 24.350 -6.077 -25.140 1.00 93.50 93 GLN A N 1
ATOM 689 C CA . GLN A 1 93 ? 25.532 -5.754 -24.350 1.00 93.50 93 GLN A CA 1
ATOM 690 C C . GLN A 1 93 ? 25.166 -4.831 -23.180 1.00 93.50 93 GLN A C 1
ATOM 692 O O . GLN A 1 93 ? 24.548 -3.783 -23.361 1.00 93.50 93 GLN A O 1
ATOM 697 N N . VAL A 1 94 ? 25.599 -5.215 -21.978 1.00 95.94 94 VAL A N 1
ATOM 698 C CA . VAL A 1 94 ? 25.513 -4.390 -20.768 1.00 95.94 94 VAL A CA 1
ATOM 699 C C . VAL A 1 94 ? 26.877 -3.761 -20.531 1.00 95.94 94 VAL A C 1
ATOM 701 O O . VAL A 1 94 ? 27.851 -4.490 -20.340 1.00 95.94 94 VAL A O 1
ATOM 704 N N . LEU A 1 95 ? 26.941 -2.433 -20.550 1.00 94.50 95 LEU A N 1
ATOM 705 C CA . LEU A 1 95 ? 28.180 -1.683 -20.355 1.00 94.50 95 LEU A CA 1
ATOM 706 C C . LEU A 1 95 ? 28.563 -1.629 -18.877 1.00 94.50 95 LEU A C 1
ATOM 708 O O . LEU A 1 95 ? 29.705 -1.901 -18.521 1.00 94.50 95 LEU A O 1
ATOM 712 N N . GLU A 1 96 ? 27.593 -1.317 -18.022 1.00 95.12 96 GLU A N 1
ATOM 713 C CA . GLU A 1 96 ? 27.817 -1.118 -16.594 1.00 95.12 96 GLU A CA 1
ATOM 714 C C . GLU A 1 96 ? 26.584 -1.554 -15.800 1.00 95.12 96 GLU A C 1
ATOM 716 O O . GLU A 1 96 ? 25.457 -1.245 -16.186 1.00 95.12 96 GLU A O 1
ATOM 721 N N . ALA A 1 97 ? 26.803 -2.263 -14.697 1.00 96.12 97 ALA A N 1
ATOM 722 C CA . ALA A 1 97 ? 25.795 -2.578 -13.694 1.00 96.12 97 ALA A CA 1
ATOM 723 C C . ALA A 1 97 ? 26.296 -2.041 -12.347 1.00 96.12 97 ALA A C 1
ATOM 725 O O . ALA A 1 97 ? 27.272 -2.549 -11.790 1.00 96.12 97 ALA A O 1
ATOM 726 N N . GLY A 1 98 ? 25.662 -0.976 -11.863 1.00 94.94 98 GLY A N 1
ATOM 727 C CA . GLY A 1 98 ? 26.136 -0.204 -10.721 1.00 94.94 98 GLY A CA 1
ATOM 728 C C . GLY A 1 98 ? 25.136 -0.166 -9.576 1.00 94.94 98 GLY A C 1
ATOM 729 O O . GLY A 1 98 ? 23.937 -0.022 -9.797 1.00 94.94 98 GLY A O 1
ATOM 730 N N . VAL A 1 99 ? 25.633 -0.247 -8.343 1.00 95.50 99 VAL A N 1
ATOM 731 C CA . VAL A 1 99 ? 24.859 0.027 -7.127 1.00 95.50 99 VAL A CA 1
ATOM 732 C C . VAL A 1 99 ? 25.255 1.407 -6.605 1.00 95.50 99 VAL A C 1
ATOM 734 O O . VAL A 1 99 ? 26.436 1.690 -6.398 1.00 95.50 99 VAL A O 1
ATOM 737 N N . GLY A 1 100 ? 24.264 2.271 -6.404 1.00 91.25 100 GLY A N 1
ATOM 738 C CA . GLY A 1 100 ? 24.434 3.674 -6.044 1.00 91.25 100 GLY A CA 1
ATOM 739 C C . GLY A 1 100 ? 24.768 4.596 -7.221 1.00 91.25 100 GLY A C 1
ATOM 740 O O . GLY A 1 100 ? 25.027 4.144 -8.338 1.00 91.25 100 GLY A O 1
ATOM 741 N N . PHE A 1 101 ? 24.822 5.904 -6.955 1.00 88.88 101 PHE A N 1
ATOM 742 C CA . PHE A 1 101 ? 25.207 6.937 -7.925 1.00 88.88 101 PHE A CA 1
ATOM 743 C C . PHE A 1 101 ? 26.656 7.422 -7.749 1.00 88.88 101 PHE A C 1
ATOM 745 O O . PHE A 1 101 ? 27.170 7.395 -6.624 1.00 88.88 101 PHE A O 1
ATOM 752 N N . PRO A 1 102 ? 27.309 7.880 -8.843 1.00 87.44 102 PRO A N 1
ATOM 753 C CA . PRO A 1 102 ? 28.688 8.375 -8.845 1.00 87.44 102 PRO A CA 1
ATOM 754 C C . PRO A 1 102 ? 29.000 9.405 -7.742 1.00 87.44 102 PRO A C 1
ATOM 756 O O . PRO A 1 102 ? 28.099 10.127 -7.310 1.00 87.44 102 PRO A O 1
ATOM 759 N N . PRO A 1 103 ? 30.279 9.547 -7.334 1.00 93.19 103 PRO A N 1
ATOM 760 C CA . PRO A 1 103 ? 31.484 8.931 -7.912 1.00 93.19 103 PRO A CA 1
ATOM 761 C C . PRO A 1 103 ? 31.659 7.439 -7.581 1.00 93.19 103 PRO A C 1
ATOM 763 O O . PRO A 1 103 ? 31.147 6.946 -6.578 1.00 93.19 103 PRO A O 1
ATOM 766 N N . ARG A 1 104 ? 32.394 6.717 -8.438 1.00 93.12 104 ARG A N 1
ATOM 767 C CA . ARG A 1 104 ? 32.720 5.293 -8.257 1.00 93.12 104 ARG A CA 1
ATOM 768 C C . ARG A 1 104 ? 33.701 5.128 -7.096 1.00 93.12 104 ARG A C 1
ATOM 770 O O . ARG A 1 104 ? 34.765 5.738 -7.116 1.00 93.12 104 ARG A O 1
ATOM 777 N N . ILE A 1 105 ? 33.359 4.286 -6.121 1.00 95.19 105 ILE A N 1
ATOM 778 C CA . ILE A 1 105 ? 34.267 3.905 -5.027 1.00 95.19 105 ILE A CA 1
ATOM 779 C C . ILE A 1 105 ? 35.088 2.692 -5.450 1.00 95.19 105 ILE A C 1
ATOM 781 O O . ILE A 1 105 ? 36.306 2.667 -5.301 1.00 95.19 105 ILE A O 1
ATOM 785 N N . TRP A 1 106 ? 34.409 1.675 -5.973 1.00 95.81 106 TRP A N 1
ATOM 786 C CA . TRP A 1 106 ? 35.024 0.406 -6.329 1.00 95.81 106 TRP A CA 1
ATOM 787 C C . TRP A 1 106 ? 34.316 -0.214 -7.529 1.00 95.81 106 TRP A C 1
ATOM 789 O O . TRP A 1 106 ? 33.148 0.069 -7.797 1.00 95.81 106 TRP A O 1
ATOM 799 N N . GLY A 1 107 ? 35.019 -1.064 -8.266 1.00 94.12 107 GLY A N 1
ATOM 800 C CA . GLY A 1 107 ? 34.412 -1.854 -9.321 1.00 94.12 107 GLY A CA 1
ATOM 801 C C . GLY A 1 107 ? 35.388 -2.816 -9.972 1.00 94.12 107 GLY A C 1
ATOM 802 O O . GLY A 1 107 ? 36.604 -2.663 -9.860 1.00 94.12 107 GLY A O 1
ATOM 803 N N . PHE A 1 108 ? 34.839 -3.803 -10.666 1.00 95.62 108 PHE A N 1
ATOM 804 C CA . PHE A 1 108 ? 35.599 -4.782 -11.431 1.00 95.62 108 PHE A CA 1
ATOM 805 C C . PHE A 1 108 ? 34.899 -5.057 -12.758 1.00 95.62 108 PHE A C 1
ATOM 807 O O . PHE A 1 108 ? 33.680 -4.948 -12.871 1.00 95.62 108 PHE A O 1
ATOM 814 N N . ARG A 1 109 ? 35.673 -5.432 -13.775 1.00 95.31 109 ARG A N 1
ATOM 815 C CA . ARG A 1 109 ? 35.133 -5.803 -15.082 1.00 95.31 109 ARG A CA 1
ATOM 816 C C . ARG A 1 109 ? 35.023 -7.316 -15.186 1.00 95.31 109 ARG A C 1
ATOM 818 O O . ARG A 1 109 ? 36.008 -8.023 -14.983 1.00 95.31 109 ARG A O 1
ATOM 825 N N . TRP A 1 110 ? 33.847 -7.817 -15.549 1.00 93.12 110 TRP A N 1
ATOM 826 C CA . TRP A 1 110 ? 33.627 -9.239 -15.809 1.00 93.12 110 TRP A CA 1
ATOM 827 C C . TRP A 1 110 ? 32.728 -9.433 -17.030 1.00 93.12 110 TRP A C 1
ATOM 829 O O . TRP A 1 110 ? 31.676 -8.811 -17.140 1.00 93.12 110 TRP A O 1
ATOM 839 N N . ARG A 1 111 ? 33.156 -10.296 -17.966 1.00 87.12 111 ARG A N 1
ATOM 840 C CA . ARG A 1 111 ? 32.418 -10.632 -19.205 1.00 87.12 111 ARG A CA 1
ATOM 841 C C . ARG A 1 111 ? 31.851 -9.397 -19.934 1.00 87.12 111 ARG A C 1
ATOM 843 O O . ARG A 1 111 ? 30.657 -9.336 -20.234 1.00 87.12 111 ARG A O 1
ATOM 850 N N . ASP A 1 112 ? 32.729 -8.420 -20.174 1.00 88.62 112 ASP A N 1
ATOM 851 C CA . ASP A 1 112 ? 32.448 -7.140 -20.850 1.00 88.62 112 ASP A CA 1
ATOM 852 C C . ASP A 1 112 ? 31.441 -6.207 -20.171 1.00 88.62 112 ASP A C 1
ATOM 854 O O . ASP A 1 112 ? 30.938 -5.280 -20.805 1.00 88.62 112 ASP A O 1
ATOM 858 N N . THR A 1 113 ? 31.182 -6.417 -18.881 1.00 94.75 113 THR A N 1
ATOM 859 C CA . THR A 1 113 ? 30.370 -5.526 -18.052 1.00 94.75 113 THR A CA 1
ATOM 860 C C . THR A 1 113 ? 31.192 -5.013 -16.879 1.00 94.75 113 THR A C 1
ATOM 862 O O . THR A 1 113 ? 31.866 -5.790 -16.197 1.00 94.75 113 THR A O 1
ATOM 865 N N . ASP A 1 114 ? 31.127 -3.706 -16.642 1.00 95.94 114 ASP A N 1
ATOM 866 C CA . ASP A 1 114 ? 31.698 -3.081 -15.454 1.00 95.94 114 ASP A CA 1
ATOM 867 C C . ASP A 1 114 ? 30.704 -3.191 -14.289 1.00 95.94 114 ASP A C 1
ATOM 869 O O . ASP A 1 114 ? 29.593 -2.669 -14.359 1.00 95.94 114 ASP A O 1
ATOM 873 N N . TYR A 1 115 ? 31.094 -3.866 -13.212 1.00 96.12 115 TYR A N 1
ATOM 874 C CA . TYR A 1 115 ? 30.326 -3.943 -11.969 1.00 96.12 115 TYR A CA 1
ATOM 875 C C . TYR A 1 115 ? 30.842 -2.893 -11.004 1.00 96.12 115 TYR A C 1
ATOM 877 O O . TYR A 1 115 ? 32.036 -2.891 -10.695 1.00 96.12 115 TYR A O 1
ATOM 885 N N . THR A 1 116 ? 29.975 -1.993 -10.543 1.00 95.81 116 THR A N 1
ATOM 886 C CA . THR A 1 116 ? 30.411 -0.804 -9.798 1.00 95.81 116 THR A CA 1
ATOM 887 C C . THR A 1 116 ? 29.637 -0.590 -8.508 1.00 95.81 116 THR A C 1
ATOM 889 O O . THR A 1 116 ? 28.438 -0.841 -8.418 1.00 95.81 116 THR A O 1
ATOM 892 N N . ILE A 1 117 ? 30.348 -0.125 -7.485 1.00 94.88 117 ILE A N 1
ATOM 893 C CA . ILE A 1 117 ? 29.787 0.378 -6.235 1.00 94.88 117 ILE A CA 1
ATOM 894 C C . ILE A 1 117 ? 30.149 1.855 -6.167 1.00 94.88 117 ILE A C 1
ATOM 896 O O . ILE A 1 117 ? 31.330 2.226 -6.196 1.00 94.88 117 ILE A O 1
ATOM 900 N N . ASN A 1 118 ? 29.129 2.700 -6.101 1.00 94.19 118 ASN A N 1
ATOM 901 C CA . ASN A 1 118 ? 29.281 4.145 -6.119 1.00 94.19 118 ASN A CA 1
ATOM 902 C C . ASN A 1 118 ? 28.956 4.762 -4.752 1.00 94.19 118 ASN A C 1
ATOM 904 O O . ASN A 1 118 ? 28.361 4.125 -3.885 1.00 94.19 118 ASN A O 1
ATOM 908 N N . ALA A 1 119 ? 29.392 6.004 -4.545 1.00 90.75 119 ALA A N 1
ATOM 909 C CA . ALA A 1 119 ? 29.414 6.629 -3.227 1.00 90.75 119 ALA A CA 1
ATOM 910 C C . ALA A 1 119 ? 28.043 6.981 -2.655 1.00 90.75 119 ALA A C 1
ATOM 912 O O . ALA A 1 119 ? 27.882 6.982 -1.436 1.00 90.75 119 ALA A O 1
ATOM 913 N N . LEU A 1 120 ? 27.062 7.280 -3.504 1.00 89.44 120 LEU A N 1
ATOM 914 C CA . LEU A 1 120 ? 25.716 7.617 -3.056 1.00 89.44 120 LEU A CA 1
ATOM 915 C C . LEU A 1 120 ? 24.850 6.351 -3.051 1.00 89.44 120 LEU A C 1
ATOM 917 O O . LEU A 1 120 ? 24.497 5.886 -4.132 1.00 89.44 120 LEU A O 1
ATOM 921 N N . PRO A 1 121 ? 24.440 5.806 -1.889 1.00 84.00 121 PRO A N 1
ATOM 922 C CA . PRO A 1 121 ? 23.705 4.538 -1.791 1.00 84.00 121 PRO A CA 1
ATOM 923 C C . PRO A 1 121 ? 22.208 4.688 -2.124 1.00 84.00 121 PRO A C 1
ATOM 925 O O . PRO A 1 121 ? 21.350 4.057 -1.512 1.00 84.00 121 PRO A O 1
ATOM 928 N N . ILE A 1 122 ? 21.877 5.571 -3.065 1.00 82.25 122 ILE A N 1
ATOM 929 C CA . ILE A 1 122 ? 20.510 5.913 -3.446 1.00 82.25 122 ILE A CA 1
ATOM 930 C C . ILE A 1 122 ? 20.273 5.321 -4.833 1.00 82.25 122 ILE A C 1
ATOM 932 O O . ILE A 1 122 ? 20.567 5.961 -5.830 1.00 82.25 122 ILE A O 1
ATOM 936 N N . GLY A 1 123 ? 19.773 4.089 -4.901 1.00 87.25 123 GLY A N 1
ATOM 937 C CA . GLY A 1 123 ? 19.421 3.423 -6.159 1.00 87.25 123 GLY A CA 1
ATOM 938 C C . GLY A 1 123 ? 20.495 2.497 -6.732 1.00 87.25 123 GLY A C 1
ATOM 939 O O . GLY A 1 123 ? 21.518 2.232 -6.109 1.00 87.25 123 GLY A O 1
ATOM 940 N N . ALA A 1 124 ? 20.222 1.965 -7.917 1.00 92.50 124 ALA A N 1
ATOM 941 C CA . ALA A 1 124 ? 21.107 1.139 -8.730 1.00 92.50 124 ALA A CA 1
ATOM 942 C C . ALA A 1 124 ? 20.743 1.378 -10.204 1.00 92.50 124 ALA A C 1
ATOM 944 O O . ALA A 1 124 ? 19.698 1.967 -10.481 1.00 92.50 124 ALA A O 1
ATOM 945 N N . PHE A 1 125 ? 21.603 0.981 -11.137 1.00 93.50 125 PHE A N 1
ATOM 946 C CA . PHE A 1 125 ? 21.347 1.164 -12.563 1.00 93.50 125 PHE A CA 1
ATOM 947 C C . PHE A 1 125 ? 22.012 0.084 -13.419 1.00 93.50 125 PHE A C 1
ATOM 949 O O . PHE A 1 125 ? 23.098 -0.412 -13.101 1.00 93.50 125 PHE A O 1
ATOM 956 N N . VAL A 1 126 ? 21.405 -0.200 -14.570 1.00 94.44 126 VAL A N 1
ATOM 957 C CA . VAL A 1 126 ? 21.976 -1.020 -15.644 1.00 94.44 126 VAL A CA 1
ATOM 958 C C . VAL A 1 126 ? 22.060 -0.195 -16.923 1.00 94.44 126 VAL A C 1
ATOM 960 O O . VAL A 1 126 ? 21.052 0.148 -17.529 1.00 94.44 126 VAL A O 1
ATOM 963 N N . ARG A 1 127 ? 23.284 0.106 -17.366 1.00 93.19 127 ARG A N 1
ATOM 964 C CA . ARG A 1 127 ? 23.537 0.829 -18.620 1.00 93.19 127 ARG A CA 1
ATOM 965 C C . ARG A 1 127 ? 23.642 -0.153 -19.774 1.00 93.19 127 ARG A C 1
ATOM 967 O O . ARG A 1 127 ? 24.603 -0.927 -19.859 1.00 93.19 127 ARG A O 1
ATOM 974 N N . LEU A 1 128 ? 22.676 -0.096 -20.683 1.00 92.94 128 LEU A N 1
ATOM 975 C CA . LEU A 1 128 ? 22.647 -0.932 -21.880 1.00 92.94 128 LEU A CA 1
ATOM 976 C C . LEU A 1 128 ? 23.349 -0.229 -23.048 1.00 92.94 128 LEU A C 1
ATOM 978 O O . LEU A 1 128 ? 23.348 0.997 -23.162 1.00 92.94 128 LEU A O 1
ATOM 982 N N . LEU A 1 129 ? 23.976 -1.006 -23.931 1.00 91.44 129 LEU A N 1
ATOM 983 C CA . LEU A 1 129 ? 24.580 -0.462 -25.145 1.00 91.44 129 LEU A CA 1
ATOM 984 C C . LEU A 1 129 ? 23.486 0.052 -26.091 1.00 91.44 129 LEU A C 1
ATOM 986 O O . LEU A 1 129 ? 22.522 -0.664 -26.369 1.00 91.44 129 LEU A O 1
ATOM 990 N N . GLY A 1 130 ? 23.668 1.266 -26.619 1.00 83.88 130 GLY A N 1
ATOM 991 C CA . GLY A 1 130 ? 22.811 1.851 -27.656 1.00 83.88 130 GLY A CA 1
ATOM 992 C C . GLY A 1 130 ? 21.319 1.776 -27.320 1.00 83.88 130 GLY A C 1
ATOM 993 O O . GLY A 1 130 ? 20.540 1.191 -28.071 1.00 83.88 130 GLY A O 1
ATOM 994 N N . GLU A 1 131 ? 20.914 2.334 -26.173 1.00 82.25 131 GLU A N 1
ATOM 995 C CA . GLU A 1 131 ? 19.496 2.391 -25.775 1.00 82.25 131 GLU A CA 1
ATOM 996 C C . GLU A 1 131 ? 18.625 3.069 -26.841 1.00 82.25 131 GLU A C 1
ATOM 998 O O . GLU A 1 131 ? 17.523 2.600 -27.134 1.00 82.25 131 GLU A O 1
ATOM 1003 N N . GLU A 1 132 ? 19.165 4.110 -27.478 1.00 76.25 132 GLU A N 1
ATOM 1004 C CA . GLU A 1 132 ? 18.480 4.909 -28.498 1.00 76.25 132 GLU A CA 1
ATOM 1005 C C . GLU A 1 132 ? 19.147 4.823 -29.887 1.00 76.25 132 GLU A C 1
ATOM 1007 O O . GLU A 1 132 ? 18.547 5.210 -30.891 1.00 76.25 132 GLU A O 1
ATOM 1012 N N . ASP A 1 133 ? 20.365 4.277 -29.962 1.00 81.25 133 ASP A N 1
ATOM 1013 C CA . ASP A 1 133 ? 21.171 4.192 -31.184 1.00 81.25 133 ASP A CA 1
ATOM 1014 C C . ASP A 1 133 ? 21.269 2.740 -31.696 1.00 81.25 133 ASP A C 1
ATOM 1016 O O . ASP A 1 133 ? 21.893 1.905 -31.036 1.00 81.25 133 ASP A O 1
ATOM 1020 N N . PRO A 1 134 ? 20.672 2.414 -32.862 1.00 82.69 134 PRO A N 1
ATOM 1021 C CA . PRO A 1 134 ? 20.694 1.070 -33.434 1.00 82.69 134 PRO A CA 1
ATOM 1022 C C . PRO A 1 134 ? 21.991 0.718 -34.186 1.00 82.69 134 PRO A C 1
ATOM 1024 O O . PRO A 1 134 ? 22.018 -0.3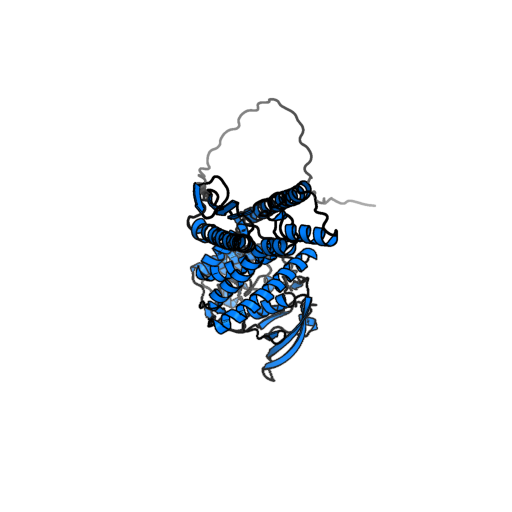17 -34.850 1.00 82.69 134 PRO A O 1
ATOM 1027 N N . SER A 1 135 ? 23.035 1.553 -34.136 1.00 86.12 135 SER A N 1
ATOM 1028 C CA . SER A 1 135 ? 24.260 1.374 -34.935 1.00 86.12 135 SER A CA 1
ATOM 1029 C C . SER A 1 135 ? 25.014 0.065 -34.656 1.00 86.12 135 SER A C 1
ATOM 1031 O O . SER A 1 135 ? 25.605 -0.503 -35.573 1.00 86.12 135 SER A O 1
ATOM 1033 N N . ASP A 1 136 ? 24.981 -0.445 -33.420 1.00 88.31 136 ASP A N 1
ATOM 1034 C CA . ASP A 1 136 ? 25.580 -1.741 -33.062 1.00 88.31 136 ASP A CA 1
ATOM 1035 C C . ASP A 1 136 ? 24.500 -2.846 -33.036 1.00 88.31 136 ASP A C 1
ATOM 1037 O O . ASP A 1 136 ? 23.471 -2.662 -32.381 1.00 88.31 136 ASP A O 1
ATOM 1041 N N . PRO A 1 137 ? 24.696 -4.021 -33.667 1.00 88.38 137 PRO A N 1
ATOM 1042 C CA . PRO A 1 137 ? 23.745 -5.138 -33.600 1.00 88.38 137 PRO A CA 1
ATOM 1043 C C . PRO A 1 137 ? 23.431 -5.638 -32.178 1.00 88.38 137 PRO A C 1
ATOM 1045 O O . PRO A 1 137 ? 22.351 -6.180 -31.934 1.00 88.38 137 PRO A O 1
ATOM 1048 N N . ARG A 1 138 ? 24.358 -5.462 -31.228 1.00 89.56 138 ARG A N 1
ATOM 1049 C CA . ARG A 1 138 ? 24.196 -5.794 -29.801 1.00 89.56 138 ARG A CA 1
ATOM 1050 C C . ARG A 1 138 ? 23.552 -4.664 -28.997 1.00 89.56 138 ARG A C 1
ATOM 1052 O O . ARG A 1 138 ? 23.393 -4.808 -27.784 1.00 89.56 138 ARG A O 1
ATOM 1059 N N . SER A 1 139 ? 23.192 -3.553 -29.642 1.00 92.12 139 SER A N 1
ATOM 1060 C CA . SER A 1 139 ? 22.454 -2.467 -29.003 1.00 92.12 139 SER A CA 1
ATOM 1061 C C . SER A 1 139 ? 21.012 -2.865 -28.701 1.00 92.12 139 SER A C 1
ATOM 1063 O O . SER A 1 139 ? 20.398 -3.659 -29.423 1.00 92.12 139 SER A O 1
ATOM 1065 N N . LEU A 1 140 ? 20.437 -2.275 -27.652 1.00 89.88 140 LEU A N 1
ATOM 1066 C CA . LEU A 1 140 ? 19.019 -2.440 -27.339 1.00 89.88 140 LEU A CA 1
ATOM 1067 C C . LEU A 1 140 ? 18.148 -1.917 -28.489 1.00 89.88 140 LEU A C 1
ATOM 1069 O O . LEU A 1 140 ? 17.166 -2.559 -28.867 1.00 89.88 140 LEU A O 1
ATOM 1073 N N . ALA A 1 141 ? 18.518 -0.777 -29.076 1.00 87.94 141 ALA A N 1
ATOM 1074 C CA . ALA A 1 141 ? 17.798 -0.182 -30.188 1.00 87.94 141 ALA A CA 1
ATOM 1075 C C . ALA A 1 141 ? 17.839 -1.051 -31.456 1.00 87.94 141 ALA A C 1
ATOM 1077 O O . ALA A 1 141 ? 16.887 -0.998 -32.230 1.00 87.94 141 ALA A O 1
ATOM 1078 N N . ALA A 1 142 ? 18.859 -1.873 -31.704 1.00 89.44 142 ALA A N 1
ATOM 1079 C CA . ALA A 1 142 ? 18.865 -2.778 -32.859 1.00 89.44 142 ALA A CA 1
ATOM 1080 C C . ALA A 1 142 ? 17.924 -3.989 -32.693 1.00 89.44 142 ALA A C 1
ATOM 1082 O O . ALA A 1 142 ? 17.537 -4.613 -33.683 1.00 89.44 142 ALA A O 1
ATOM 1083 N N . GLN A 1 143 ? 17.519 -4.329 -31.463 1.00 92.19 143 GLN A N 1
ATOM 1084 C CA . GLN A 1 143 ? 16.723 -5.530 -31.212 1.00 92.19 143 GLN A CA 1
ATOM 1085 C C . GLN A 1 143 ? 15.265 -5.420 -31.699 1.00 92.19 143 GLN A C 1
ATOM 1087 O O . GLN A 1 143 ? 14.669 -4.335 -31.702 1.00 92.19 143 GLN A O 1
ATOM 1092 N N . PRO A 1 144 ? 14.630 -6.567 -32.030 1.00 91.75 144 PRO A N 1
ATOM 1093 C CA . PRO A 1 144 ? 13.195 -6.642 -32.271 1.00 91.75 144 PRO A CA 1
ATOM 1094 C C . PRO A 1 144 ? 12.383 -6.028 -31.129 1.00 91.75 144 PRO A C 1
ATOM 1096 O O . PRO A 1 144 ? 12.706 -6.193 -29.952 1.00 91.75 144 PRO A O 1
ATOM 1099 N N . LYS A 1 145 ? 11.272 -5.372 -31.481 1.00 91.06 145 LYS A N 1
ATOM 1100 C CA . LYS A 1 145 ? 10.426 -4.628 -30.533 1.00 91.06 145 LYS A CA 1
ATOM 1101 C C . LYS A 1 145 ? 9.988 -5.473 -29.339 1.00 91.06 145 LYS A C 1
ATOM 1103 O O . LYS A 1 145 ? 10.063 -4.996 -28.219 1.00 91.06 145 LYS A O 1
ATOM 1108 N N . TRP A 1 146 ? 9.616 -6.735 -29.560 1.00 91.81 146 TRP A N 1
ATOM 1109 C CA . TRP A 1 146 ? 9.201 -7.629 -28.478 1.00 91.81 146 TRP A CA 1
ATOM 1110 C C . TRP A 1 146 ? 10.340 -7.920 -27.486 1.00 91.81 146 TRP A C 1
ATOM 1112 O O . TRP A 1 146 ? 10.084 -7.962 -26.288 1.00 91.81 146 TRP A O 1
ATOM 1122 N N . LYS A 1 147 ? 11.598 -8.043 -27.947 1.00 95.25 147 LYS A N 1
ATOM 1123 C CA . LYS A 1 147 ? 12.755 -8.209 -27.050 1.00 95.25 147 LYS A CA 1
ATOM 1124 C C . LYS A 1 147 ? 12.971 -6.953 -26.217 1.00 95.25 147 LYS A C 1
ATOM 1126 O O . LYS A 1 147 ? 13.158 -7.054 -25.012 1.00 95.25 147 LYS A O 1
ATOM 1131 N N . ARG A 1 148 ? 12.885 -5.771 -26.842 1.00 94.06 148 ARG A N 1
ATOM 1132 C CA . ARG A 1 148 ? 12.961 -4.479 -26.137 1.00 94.06 148 ARG A CA 1
ATOM 1133 C C . ARG A 1 148 ? 11.856 -4.362 -25.086 1.00 94.06 148 ARG A C 1
ATOM 1135 O O . ARG A 1 148 ? 12.144 -4.023 -23.948 1.00 94.06 148 ARG A O 1
ATOM 1142 N N . THR A 1 149 ? 10.618 -4.710 -25.442 1.00 94.44 149 THR A N 1
ATOM 1143 C CA . THR A 1 149 ? 9.476 -4.738 -24.518 1.00 94.44 149 THR A CA 1
ATOM 1144 C C . THR A 1 149 ? 9.729 -5.662 -23.331 1.00 94.44 149 THR A C 1
ATOM 1146 O O . THR A 1 149 ? 9.474 -5.258 -22.203 1.00 94.44 149 THR A O 1
ATOM 1149 N N . VAL A 1 150 ? 10.256 -6.872 -23.554 1.00 96.50 150 VAL A N 1
ATOM 1150 C CA . VAL A 1 150 ? 10.567 -7.802 -22.458 1.00 96.50 150 VAL A CA 1
ATOM 1151 C C . VAL A 1 150 ? 11.690 -7.261 -21.577 1.00 96.50 150 VAL A C 1
ATOM 1153 O O . VAL A 1 150 ? 11.532 -7.276 -20.366 1.00 96.50 150 VAL A O 1
ATOM 1156 N N . ILE A 1 151 ? 12.782 -6.743 -22.153 1.00 96.06 151 ILE A N 1
ATOM 1157 C CA . ILE A 1 151 ? 13.911 -6.202 -21.375 1.00 96.06 151 ILE A CA 1
ATOM 1158 C C . ILE A 1 151 ? 13.457 -5.034 -20.501 1.00 96.06 151 ILE A C 1
ATOM 1160 O O . ILE A 1 151 ? 13.763 -5.009 -19.316 1.00 96.06 151 ILE A O 1
ATOM 1164 N N . ILE A 1 152 ? 12.698 -4.089 -21.060 1.00 94.19 152 ILE A N 1
ATOM 1165 C CA . ILE A 1 152 ? 12.206 -2.919 -20.319 1.00 94.19 152 ILE A CA 1
ATOM 1166 C C . ILE A 1 152 ? 11.119 -3.321 -19.313 1.00 94.19 152 ILE A C 1
ATOM 1168 O O . ILE A 1 152 ? 11.072 -2.791 -18.218 1.00 94.19 152 ILE A O 1
ATOM 1172 N N . GLY A 1 153 ? 10.259 -4.292 -19.626 1.00 95.94 153 GLY A N 1
ATOM 1173 C CA . GLY A 1 153 ? 9.263 -4.786 -18.670 1.00 95.94 153 GLY A CA 1
ATOM 1174 C C . GLY A 1 153 ? 9.844 -5.664 -17.552 1.00 95.94 153 GLY A C 1
ATOM 1175 O O . GLY A 1 153 ? 9.188 -5.869 -16.530 1.00 95.94 153 GLY A O 1
ATOM 1176 N N . ALA A 1 154 ? 11.059 -6.195 -17.732 1.00 97.00 154 ALA A N 1
ATOM 1177 C CA . ALA A 1 154 ? 11.650 -7.180 -16.832 1.00 97.00 154 ALA A CA 1
ATOM 1178 C C . ALA A 1 154 ? 11.909 -6.634 -15.427 1.00 97.00 154 ALA A C 1
ATOM 1180 O O . ALA A 1 154 ? 11.756 -7.381 -14.462 1.00 97.00 154 ALA A O 1
ATOM 1181 N N . GLY A 1 155 ? 12.265 -5.354 -15.297 1.00 95.44 155 GLY A N 1
ATOM 1182 C CA . GLY A 1 155 ? 12.508 -4.754 -13.990 1.00 95.44 155 GLY A CA 1
ATOM 1183 C C . GLY A 1 155 ? 11.246 -4.735 -13.132 1.00 95.44 155 GLY A C 1
ATOM 1184 O O . GLY A 1 155 ? 11.235 -5.236 -12.004 1.00 95.44 155 GLY A O 1
ATOM 1185 N N . ALA A 1 156 ? 10.141 -4.204 -13.661 1.00 95.69 156 ALA A N 1
ATOM 1186 C CA . ALA A 1 156 ? 8.863 -4.205 -12.950 1.00 95.69 156 ALA A CA 1
ATOM 1187 C C . ALA A 1 156 ? 8.350 -5.628 -12.669 1.00 95.69 156 ALA A C 1
ATOM 1189 O O . ALA A 1 156 ? 7.829 -5.901 -11.585 1.00 95.69 156 ALA A O 1
ATOM 1190 N N . PHE A 1 157 ? 8.547 -6.554 -13.613 1.00 96.56 157 PHE A N 1
ATOM 1191 C CA . PHE A 1 157 ? 8.200 -7.961 -13.426 1.00 96.56 157 PHE A CA 1
ATOM 1192 C C . PHE A 1 157 ? 8.984 -8.611 -12.276 1.00 96.56 157 PHE A C 1
ATOM 1194 O O . PHE A 1 157 ? 8.387 -9.301 -11.452 1.00 96.56 157 PHE A O 1
ATOM 1201 N N . MET A 1 158 ? 10.291 -8.360 -12.160 1.00 97.50 158 MET A N 1
ATOM 1202 C CA . MET A 1 158 ? 11.098 -8.903 -11.061 1.00 97.50 158 MET A CA 1
ATOM 1203 C C . MET A 1 158 ? 10.675 -8.364 -9.695 1.00 97.50 158 MET A C 1
ATOM 1205 O O . MET A 1 158 ? 10.679 -9.122 -8.727 1.00 97.50 158 MET A O 1
ATOM 1209 N N . ASN A 1 159 ? 10.230 -7.109 -9.610 1.00 96.69 159 ASN A N 1
ATOM 1210 C CA . ASN A 1 159 ? 9.637 -6.587 -8.377 1.00 96.69 159 ASN A CA 1
ATOM 1211 C C . ASN A 1 159 ? 8.308 -7.273 -8.038 1.00 96.69 159 ASN A C 1
ATOM 1213 O O . ASN A 1 159 ? 8.070 -7.587 -6.879 1.00 96.69 159 ASN A O 1
ATOM 1217 N N . LEU A 1 160 ? 7.462 -7.588 -9.023 1.00 96.25 160 LEU A N 1
ATOM 1218 C CA . LEU A 1 160 ? 6.252 -8.379 -8.771 1.00 96.25 160 LEU A CA 1
ATOM 1219 C C . LEU A 1 160 ? 6.594 -9.786 -8.246 1.00 96.25 160 LEU A C 1
ATOM 1221 O O . LEU A 1 160 ? 5.986 -10.252 -7.283 1.00 96.25 160 LEU A O 1
ATOM 1225 N N . VAL A 1 161 ? 7.584 -10.451 -8.849 1.00 97.38 161 VAL A N 1
ATOM 1226 C CA . VAL A 1 161 ? 8.068 -11.767 -8.394 1.00 97.38 161 VAL A CA 1
ATOM 1227 C C . VAL A 1 161 ? 8.626 -11.680 -6.973 1.00 97.38 161 VAL A C 1
ATOM 1229 O O . VAL A 1 161 ? 8.302 -12.519 -6.131 1.00 97.38 161 VAL A O 1
ATOM 1232 N N . LEU A 1 162 ? 9.421 -10.648 -6.684 1.00 97.75 162 LEU A N 1
ATOM 1233 C CA . LEU A 1 162 ? 9.967 -10.410 -5.354 1.00 97.75 162 LEU A CA 1
ATOM 1234 C C . LEU A 1 162 ? 8.860 -10.147 -4.329 1.00 97.75 162 LEU A C 1
ATOM 1236 O O . LEU A 1 162 ? 8.910 -10.716 -3.245 1.00 97.75 162 LEU A O 1
ATOM 1240 N N . ALA A 1 163 ? 7.839 -9.357 -4.666 1.00 97.06 163 ALA A N 1
ATOM 1241 C CA . ALA A 1 163 ? 6.697 -9.114 -3.791 1.00 97.06 163 ALA A CA 1
ATOM 1242 C C . ALA A 1 163 ? 5.975 -10.420 -3.423 1.00 97.06 163 ALA A C 1
ATOM 1244 O O . ALA A 1 163 ? 5.694 -10.647 -2.249 1.00 97.06 163 ALA A O 1
ATOM 1245 N N . ILE A 1 164 ? 5.736 -11.314 -4.391 1.00 97.38 164 ILE A N 1
ATOM 1246 C CA . ILE A 1 164 ? 5.133 -12.635 -4.134 1.00 97.38 164 ILE A CA 1
ATOM 1247 C C . ILE A 1 164 ? 6.028 -13.469 -3.207 1.00 97.38 164 ILE A C 1
ATOM 1249 O O . ILE A 1 164 ? 5.532 -14.086 -2.261 1.00 97.38 164 ILE A O 1
ATOM 1253 N N . ALA A 1 165 ? 7.343 -13.475 -3.440 1.00 97.50 165 ALA A N 1
ATOM 1254 C CA . ALA A 1 165 ? 8.293 -14.194 -2.594 1.00 97.50 165 ALA A CA 1
ATOM 1255 C C . ALA A 1 165 ? 8.328 -13.636 -1.158 1.00 97.50 165 ALA A C 1
ATOM 1257 O O . ALA A 1 165 ? 8.292 -14.407 -0.200 1.00 97.50 165 ALA A O 1
ATOM 1258 N N . LEU A 1 166 ? 8.333 -12.308 -1.002 1.00 97.06 166 LEU A N 1
ATOM 1259 C CA . LEU A 1 166 ? 8.333 -11.635 0.297 1.00 97.06 166 LEU A CA 1
ATOM 1260 C C . LEU A 1 166 ? 7.008 -11.826 1.041 1.00 97.06 166 LEU A C 1
ATOM 1262 O O . LEU A 1 166 ? 7.041 -12.153 2.222 1.00 97.06 166 LEU A O 1
ATOM 1266 N N . PHE A 1 167 ? 5.853 -11.724 0.373 1.00 96.38 167 PHE A N 1
ATOM 1267 C CA . PHE A 1 167 ? 4.566 -12.064 0.990 1.00 96.38 167 PHE A CA 1
ATOM 1268 C C . PHE A 1 167 ? 4.527 -13.528 1.422 1.00 96.38 167 PHE A C 1
ATOM 1270 O O . PHE A 1 167 ? 4.090 -13.823 2.529 1.00 96.38 167 PHE A O 1
ATOM 1277 N N . THR A 1 168 ? 5.030 -14.450 0.596 1.00 97.00 168 THR A N 1
ATOM 1278 C CA . THR A 1 168 ? 5.111 -15.872 0.966 1.00 97.00 168 THR A CA 1
ATOM 1279 C C . THR A 1 168 ? 5.939 -16.046 2.238 1.00 97.00 168 THR A C 1
ATOM 1281 O O . THR A 1 168 ? 5.480 -16.684 3.184 1.00 97.00 168 THR A O 1
ATOM 1284 N N . ALA A 1 169 ? 7.123 -15.430 2.296 1.00 95.75 169 ALA A N 1
ATOM 1285 C CA . ALA A 1 169 ? 7.975 -15.457 3.480 1.00 95.75 169 ALA A CA 1
ATOM 1286 C C . ALA A 1 169 ? 7.278 -14.837 4.702 1.00 95.75 169 ALA A C 1
ATOM 1288 O O . ALA A 1 169 ? 7.320 -15.412 5.787 1.00 95.75 169 ALA A O 1
ATOM 1289 N N . ALA A 1 170 ? 6.576 -13.716 4.532 1.00 93.56 170 ALA A N 1
ATOM 1290 C CA . ALA A 1 170 ? 5.865 -13.054 5.618 1.00 93.56 170 ALA A CA 1
ATOM 1291 C C . ALA A 1 170 ? 4.684 -13.879 6.158 1.00 93.56 170 ALA A C 1
ATOM 1293 O O . ALA A 1 170 ? 4.454 -13.920 7.363 1.00 93.56 170 ALA A O 1
ATOM 1294 N N . LEU A 1 171 ? 3.956 -14.597 5.295 1.00 93.62 171 LEU A N 1
ATOM 1295 C CA . LEU A 1 171 ? 2.902 -15.544 5.689 1.00 93.62 171 LEU A CA 1
ATOM 1296 C C . LEU A 1 171 ? 3.443 -16.763 6.457 1.00 93.62 171 LEU A C 1
ATOM 1298 O O . LEU A 1 171 ? 2.709 -17.345 7.259 1.00 93.62 171 LEU A O 1
ATOM 1302 N N . MET A 1 172 ? 4.707 -17.134 6.243 1.00 94.44 172 MET A N 1
ATOM 1303 C CA . MET A 1 172 ? 5.368 -18.220 6.976 1.00 94.44 172 MET A CA 1
ATOM 1304 C C . MET A 1 172 ? 5.847 -17.800 8.371 1.00 94.44 172 MET A C 1
ATOM 1306 O O . MET A 1 172 ? 6.005 -18.654 9.245 1.00 94.44 172 MET A O 1
ATOM 1310 N N . ILE A 1 173 ? 6.075 -16.506 8.600 1.00 92.50 173 ILE A N 1
ATOM 1311 C CA . ILE A 1 173 ? 6.511 -15.987 9.899 1.00 92.50 173 ILE A CA 1
ATOM 1312 C C . ILE A 1 173 ? 5.305 -15.937 10.857 1.00 92.50 173 ILE A C 1
ATOM 1314 O O . ILE A 1 173 ? 4.249 -15.420 10.485 1.00 92.50 173 ILE A O 1
ATOM 1318 N N . PRO A 1 174 ? 5.430 -16.441 12.104 1.00 89.88 174 PRO A N 1
ATOM 1319 C CA . PRO A 1 174 ? 4.377 -16.320 13.105 1.00 89.88 174 PRO A CA 1
ATOM 1320 C C . PRO A 1 174 ? 4.022 -14.862 13.368 1.00 89.88 174 PRO A C 1
ATOM 1322 O O . PRO A 1 174 ? 4.844 -14.089 13.860 1.00 89.88 174 PRO A O 1
ATOM 1325 N N . ARG A 1 175 ? 2.771 -14.504 13.080 1.00 85.75 175 ARG A N 1
ATOM 1326 C CA . ARG A 1 175 ? 2.243 -13.167 13.338 1.00 85.75 175 ARG A CA 1
ATOM 1327 C C . ARG A 1 175 ? 1.022 -13.206 14.228 1.00 85.75 175 ARG A C 1
ATOM 1329 O O . ARG A 1 175 ? 0.196 -14.117 14.182 1.00 85.75 175 ARG A O 1
ATOM 1336 N N . ASN A 1 176 ? 0.919 -12.160 15.021 1.00 85.25 176 ASN A N 1
ATOM 1337 C CA . ASN A 1 176 ? -0.168 -11.920 15.939 1.00 85.25 176 ASN A CA 1
ATOM 1338 C C . ASN A 1 176 ? -1.306 -11.237 15.187 1.00 85.25 176 ASN A C 1
ATOM 1340 O O . ASN A 1 176 ? -1.217 -10.058 14.863 1.00 85.25 176 ASN A O 1
ATOM 1344 N N . VAL A 1 177 ? -2.367 -11.985 14.890 1.00 85.25 177 VAL A N 1
ATOM 1345 C CA . VAL A 1 177 ? -3.590 -11.414 14.320 1.00 85.25 177 VAL A CA 1
ATOM 1346 C C . VAL A 1 177 ? -4.616 -11.230 15.425 1.00 85.25 177 VAL A C 1
ATOM 1348 O O . VAL A 1 177 ? -4.777 -12.104 16.284 1.00 85.25 177 VAL A O 1
ATOM 1351 N N . SER A 1 178 ? -5.307 -10.089 15.418 1.00 82.00 178 SER A N 1
ATOM 1352 C CA . SER A 1 178 ? -6.432 -9.872 16.322 1.00 82.00 178 SER A CA 1
ATOM 1353 C C . SER A 1 178 ? -7.460 -10.979 16.107 1.00 82.00 178 SER A C 1
ATOM 1355 O O . SER A 1 178 ? -7.835 -11.306 14.986 1.00 82.00 178 SER A O 1
ATOM 1357 N N . ALA A 1 179 ? -7.882 -11.580 17.201 1.00 77.69 179 ALA A N 1
ATOM 1358 C CA . ALA A 1 179 ? -8.929 -12.564 17.304 1.00 77.69 179 ALA A CA 1
ATOM 1359 C C . ALA A 1 179 ? -10.137 -11.894 17.961 1.00 77.69 179 ALA A C 1
ATOM 1361 O O . ALA A 1 179 ? -9.997 -11.035 18.830 1.00 77.69 179 ALA A O 1
ATOM 1362 N N . GLY A 1 180 ? -11.332 -12.294 17.540 1.00 77.81 180 GLY A N 1
ATOM 1363 C CA . GLY A 1 180 ? -12.570 -11.741 18.081 1.00 77.81 180 GLY A CA 1
ATOM 1364 C C . GLY A 1 180 ? -13.603 -11.355 17.031 1.00 77.81 180 GLY A C 1
ATOM 1365 O O . GLY A 1 180 ? -14.651 -10.863 17.408 1.00 77.81 180 GLY A O 1
ATOM 1366 N N . GLY A 1 181 ? -13.380 -11.593 15.738 1.00 87.25 181 GLY A N 1
ATOM 1367 C CA . GLY A 1 181 ? -14.352 -11.220 14.711 1.00 87.25 181 GLY A CA 1
ATOM 1368 C C . GLY A 1 181 ? -14.396 -9.714 14.451 1.00 87.25 181 GLY A C 1
ATOM 1369 O O . GLY A 1 181 ? -13.621 -8.932 15.002 1.00 87.25 181 GLY A O 1
ATOM 1370 N N . ALA A 1 182 ? -15.319 -9.316 13.583 1.00 92.56 182 ALA A N 1
ATOM 1371 C CA . ALA A 1 182 ? -15.596 -7.926 13.254 1.00 92.56 182 ALA A CA 1
ATOM 1372 C C . ALA A 1 182 ? -17.042 -7.601 13.630 1.00 92.56 182 ALA A C 1
ATOM 1374 O O . ALA A 1 182 ? -17.965 -8.261 13.159 1.00 92.56 182 ALA A O 1
ATOM 1375 N N . GLN A 1 183 ? -17.258 -6.588 14.464 1.00 93.12 183 GLN A N 1
ATOM 1376 C CA . GLN A 1 183 ? -18.589 -6.111 14.833 1.00 93.12 183 GLN A CA 1
ATOM 1377 C C . GLN A 1 183 ? -18.789 -4.680 14.353 1.00 93.12 183 GLN A C 1
ATOM 1379 O O . GLN A 1 183 ? -17.883 -3.853 14.422 1.00 93.12 183 GLN A O 1
ATOM 1384 N N . ILE A 1 184 ? -19.993 -4.373 13.885 1.00 93.94 184 ILE A N 1
ATOM 1385 C CA . ILE A 1 184 ? -20.385 -3.011 13.544 1.00 93.94 184 ILE A CA 1
ATOM 1386 C C . ILE A 1 184 ? -20.565 -2.225 14.844 1.00 93.94 184 ILE A C 1
ATOM 1388 O O . ILE A 1 184 ? -21.506 -2.466 15.598 1.00 93.94 184 ILE A O 1
ATOM 1392 N N . SER A 1 185 ? -19.665 -1.282 15.108 1.00 89.19 185 SER A N 1
ATOM 1393 C CA . SER A 1 185 ? -19.737 -0.389 16.269 1.00 89.19 185 SER A CA 1
ATOM 1394 C C . SER A 1 185 ? -20.767 0.715 16.066 1.00 89.19 185 SER A C 1
ATOM 1396 O O . SER A 1 185 ? -21.511 1.045 16.982 1.00 89.19 185 SER A O 1
ATOM 1398 N N . SER A 1 186 ? -20.831 1.278 14.859 1.00 88.38 186 SER A N 1
ATOM 1399 C CA . SER A 1 186 ? -21.815 2.297 14.500 1.00 88.38 186 SER A CA 1
ATOM 1400 C C . SER A 1 186 ? -22.093 2.302 13.000 1.00 88.38 186 SER A C 1
ATOM 1402 O O . SER A 1 186 ? -21.302 1.798 12.197 1.00 88.38 186 SER A O 1
ATOM 1404 N N . VAL A 1 187 ? -23.244 2.863 12.631 1.00 92.69 187 VAL A N 1
ATOM 1405 C CA . VAL A 1 187 ? -23.688 3.033 11.246 1.00 92.69 187 VAL A CA 1
ATOM 1406 C C . VAL A 1 187 ? -23.977 4.513 11.033 1.00 92.69 187 VAL A C 1
ATOM 1408 O O . VAL A 1 187 ? -24.734 5.109 11.795 1.00 92.69 187 VAL A O 1
ATOM 1411 N N . ALA A 1 188 ? -23.350 5.113 10.024 1.00 91.44 188 ALA A N 1
ATOM 1412 C CA . ALA A 1 188 ? -23.536 6.523 9.719 1.00 91.44 188 ALA A CA 1
ATOM 1413 C C . ALA A 1 188 ? -24.940 6.779 9.127 1.00 91.44 188 ALA A C 1
ATOM 1415 O O . ALA A 1 188 ? -25.355 6.028 8.233 1.00 91.44 188 ALA A O 1
ATOM 1416 N N . PRO A 1 189 ? -25.640 7.850 9.540 1.00 90.38 189 PRO A N 1
ATOM 1417 C CA . PRO A 1 189 ? -26.934 8.219 8.969 1.00 90.38 189 PRO A CA 1
ATOM 1418 C C . PRO A 1 189 ? -26.849 8.494 7.461 1.00 90.38 189 PRO A C 1
ATOM 1420 O O . PRO A 1 189 ? -25.864 9.049 6.966 1.00 90.38 189 PRO A O 1
ATOM 1423 N N . GLY A 1 190 ? -27.873 8.090 6.713 1.00 90.75 190 GLY A N 1
ATOM 1424 C CA . GLY A 1 190 ? -27.966 8.213 5.257 1.00 90.75 190 GLY A CA 1
ATOM 1425 C C . GLY A 1 190 ? -26.952 7.368 4.479 1.00 90.75 190 GLY A C 1
ATOM 1426 O O . GLY A 1 190 ? -26.826 7.521 3.260 1.00 90.75 190 GLY A O 1
ATOM 1427 N N . SER A 1 191 ? -26.190 6.497 5.146 1.00 94.12 191 SER A N 1
ATOM 1428 C CA . SER A 1 191 ? -25.158 5.687 4.500 1.00 94.12 191 SER A CA 1
ATOM 1429 C C . SER A 1 191 ? -25.726 4.483 3.739 1.00 94.12 191 SER A C 1
ATOM 1431 O O . SER A 1 191 ? -26.825 4.016 4.045 1.00 94.12 191 SER A O 1
ATOM 1433 N N . PRO A 1 192 ? -24.968 3.913 2.779 1.00 95.94 192 PRO A N 1
ATOM 1434 C CA . PRO A 1 192 ? -25.352 2.659 2.134 1.00 95.94 192 PRO A CA 1
ATOM 1435 C C . PRO A 1 192 ? -25.616 1.523 3.127 1.00 95.94 192 PRO A C 1
ATOM 1437 O O . PRO A 1 192 ? -26.496 0.703 2.891 1.00 95.94 192 PRO A O 1
ATOM 1440 N N . ALA A 1 193 ? -24.873 1.470 4.235 1.00 96.00 193 ALA A N 1
ATOM 1441 C CA . ALA A 1 193 ? -25.076 0.474 5.277 1.00 96.00 193 ALA A CA 1
ATOM 1442 C C . ALA A 1 193 ? -26.407 0.642 6.019 1.00 96.00 193 ALA A C 1
ATOM 1444 O O . ALA A 1 193 ? -27.085 -0.353 6.264 1.00 96.00 193 ALA A O 1
ATOM 1445 N N . GLU A 1 194 ? -26.803 1.880 6.328 1.00 95.38 194 GLU A N 1
ATOM 1446 C CA . GLU A 1 194 ? -28.109 2.156 6.937 1.00 95.38 194 GLU A CA 1
ATOM 1447 C C . GLU A 1 194 ? -29.250 1.758 5.991 1.00 95.38 194 GLU A C 1
ATOM 1449 O O . GLU A 1 194 ? -30.175 1.057 6.396 1.00 95.38 194 GLU A O 1
ATOM 1454 N N . GLN A 1 195 ? -29.144 2.122 4.708 1.00 95.94 195 GLN A N 1
ATOM 1455 C CA . GLN A 1 195 ? -30.131 1.770 3.678 1.00 95.94 195 GLN A CA 1
ATOM 1456 C C . GLN A 1 195 ? -30.250 0.254 3.475 1.00 95.94 195 GLN A C 1
ATOM 1458 O O . GLN A 1 195 ? -31.336 -0.264 3.229 1.00 95.94 195 GLN A O 1
ATOM 1463 N N . ALA A 1 196 ? -29.138 -0.466 3.619 1.00 95.88 196 ALA A N 1
ATOM 1464 C CA . ALA A 1 196 ? -29.084 -1.923 3.586 1.00 95.88 196 ALA A CA 1
ATOM 1465 C C . ALA A 1 196 ? -29.583 -2.582 4.892 1.00 95.88 196 ALA A C 1
ATOM 1467 O O . ALA A 1 196 ? -29.588 -3.810 5.012 1.00 95.88 196 ALA A O 1
ATOM 1468 N N . GLY A 1 197 ? -29.993 -1.789 5.886 1.00 95.31 197 GLY A N 1
ATOM 1469 C CA . GLY A 1 197 ? -30.560 -2.264 7.142 1.00 95.31 197 GLY A CA 1
ATOM 1470 C C . GLY A 1 197 ? -29.542 -2.865 8.111 1.00 95.31 197 GLY A C 1
ATOM 1471 O O . GLY A 1 197 ? -29.943 -3.639 8.987 1.00 95.31 197 GLY A O 1
ATOM 1472 N N . LEU A 1 198 ? -28.249 -2.553 7.966 1.00 95.81 198 LEU A N 1
ATOM 1473 C CA . LEU A 1 198 ? -27.224 -2.905 8.953 1.00 95.81 198 LEU A CA 1
ATOM 1474 C C . LEU A 1 198 ? -27.422 -2.102 10.239 1.00 95.81 198 LEU A C 1
ATOM 1476 O O . LEU A 1 198 ? -27.863 -0.953 10.209 1.00 95.81 198 LEU A O 1
ATOM 1480 N N . LYS A 1 199 ? -27.089 -2.710 11.378 1.00 94.75 199 LYS A N 1
ATOM 1481 C CA . LYS A 1 199 ? -27.261 -2.104 12.701 1.00 94.75 199 LYS A CA 1
ATOM 1482 C C . LYS A 1 199 ? -25.991 -2.232 13.531 1.00 94.75 199 LYS A C 1
ATOM 1484 O O . LYS A 1 199 ? -25.203 -3.159 13.351 1.00 94.75 199 LYS A O 1
ATOM 1489 N N . ALA A 1 200 ? -25.815 -1.311 14.476 1.00 92.06 200 ALA A N 1
ATOM 1490 C CA . ALA A 1 200 ? -24.797 -1.464 15.508 1.00 92.06 200 ALA A CA 1
ATOM 1491 C C . ALA A 1 200 ? -25.028 -2.774 16.285 1.00 92.06 200 ALA A C 1
ATOM 1493 O O . ALA A 1 200 ? -26.166 -3.138 16.580 1.00 92.06 200 ALA A O 1
ATOM 1494 N N . GLY A 1 201 ? -23.946 -3.489 16.584 1.00 91.19 201 GLY A N 1
ATOM 1495 C CA . GLY A 1 201 ? -23.969 -4.802 17.228 1.00 91.19 201 GLY A CA 1
ATOM 1496 C C . GLY A 1 201 ? -23.948 -5.995 16.266 1.00 91.19 201 GLY A C 1
ATOM 1497 O O . GLY A 1 201 ? -23.588 -7.092 16.700 1.00 91.19 201 GLY A O 1
ATOM 1498 N N . ASP A 1 202 ? -24.254 -5.802 14.978 1.00 95.00 202 ASP A N 1
ATOM 1499 C CA . ASP A 1 202 ? -24.161 -6.853 13.957 1.00 95.00 202 ASP A CA 1
ATOM 1500 C C . ASP A 1 202 ? -22.713 -7.368 13.838 1.00 95.00 202 ASP A C 1
ATOM 1502 O O . ASP A 1 202 ? -21.772 -6.587 13.687 1.00 95.00 202 ASP A O 1
ATOM 1506 N N . GLN A 1 203 ? -22.519 -8.689 13.893 1.00 94.50 203 GLN A N 1
ATOM 1507 C CA . GLN A 1 203 ? -21.205 -9.320 13.726 1.00 94.50 203 GLN A CA 1
ATOM 1508 C C . GLN A 1 203 ? -21.003 -9.758 12.277 1.00 94.50 203 GLN A C 1
ATOM 1510 O O . GLN A 1 203 ? -21.686 -10.662 11.801 1.00 94.50 203 GLN A O 1
ATOM 1515 N N . ILE A 1 204 ? -20.044 -9.161 11.583 1.00 95.62 204 ILE A N 1
ATOM 1516 C CA . ILE A 1 204 ? -19.710 -9.476 10.195 1.00 95.62 204 ILE A CA 1
ATOM 1517 C C . ILE A 1 204 ? -19.078 -10.871 10.138 1.00 95.62 204 ILE A C 1
ATOM 1519 O O . ILE A 1 204 ? -18.017 -11.101 10.711 1.00 95.62 204 ILE A O 1
ATOM 1523 N N . GLN A 1 205 ? -19.735 -11.800 9.442 1.00 94.94 205 GLN A N 1
ATOM 1524 C CA . GLN A 1 205 ? -19.254 -13.169 9.238 1.00 94.94 205 GLN A CA 1
ATOM 1525 C C . GLN A 1 205 ? -18.506 -13.285 7.913 1.00 94.94 205 GLN A C 1
ATOM 1527 O O . GLN A 1 205 ? -17.367 -13.756 7.871 1.00 94.94 205 GLN A O 1
ATOM 1532 N N . THR A 1 206 ? -19.140 -12.844 6.819 1.00 96.62 206 THR A N 1
ATOM 1533 C CA . THR A 1 206 ? -18.537 -12.890 5.485 1.00 96.62 206 THR A CA 1
ATOM 1534 C C . THR A 1 206 ? -18.842 -11.651 4.646 1.00 96.62 206 THR A C 1
ATOM 1536 O O . THR A 1 206 ? -19.864 -10.991 4.834 1.00 96.62 206 THR A O 1
ATOM 1539 N N . ILE A 1 207 ? -17.943 -11.350 3.706 1.00 96.56 207 ILE A N 1
ATOM 1540 C CA . ILE A 1 207 ? -18.089 -10.306 2.685 1.00 96.56 207 ILE A CA 1
ATOM 1541 C C . ILE A 1 207 ? -17.767 -10.931 1.325 1.00 96.56 207 ILE A C 1
ATOM 1543 O O . ILE A 1 207 ? -16.647 -11.396 1.099 1.00 96.56 207 ILE A O 1
ATOM 1547 N N . ASN A 1 208 ? -18.744 -10.969 0.416 1.00 95.31 208 ASN A N 1
ATOM 1548 C CA . ASN A 1 208 ? -18.662 -11.654 -0.880 1.00 95.31 208 ASN A CA 1
ATOM 1549 C C . ASN A 1 208 ? -18.149 -13.102 -0.739 1.00 95.31 208 ASN A C 1
ATOM 1551 O O . ASN A 1 208 ? -17.218 -13.516 -1.432 1.00 95.31 208 ASN A O 1
ATOM 1555 N N . GLY A 1 209 ? -18.697 -13.842 0.233 1.00 93.44 209 GLY A N 1
ATOM 1556 C CA . GLY A 1 209 ? -18.325 -15.230 0.530 1.00 93.44 209 GLY A CA 1
ATOM 1557 C C . GLY A 1 209 ? -16.972 -15.416 1.231 1.00 93.44 209 GLY A C 1
ATOM 1558 O O . GLY A 1 209 ? -16.599 -16.548 1.530 1.00 93.44 209 GLY A O 1
ATOM 1559 N N . ARG A 1 210 ? -16.223 -14.341 1.523 1.00 93.00 210 ARG A N 1
ATOM 1560 C CA . ARG A 1 210 ? -14.960 -14.421 2.276 1.00 93.00 210 ARG A CA 1
ATOM 1561 C C . ARG A 1 210 ? -15.190 -14.191 3.753 1.00 93.00 210 ARG A C 1
ATOM 1563 O O . ARG A 1 210 ? -15.811 -13.202 4.122 1.00 93.00 210 ARG A O 1
ATOM 1570 N N . LYS A 1 211 ? -14.639 -15.064 4.587 1.00 93.88 211 LYS A N 1
ATOM 1571 C CA . LYS A 1 211 ? -14.747 -14.971 6.041 1.00 93.88 211 LYS A CA 1
ATOM 1572 C C . LYS A 1 211 ? -13.918 -13.807 6.586 1.00 93.88 211 LYS A C 1
ATOM 1574 O O . LYS A 1 211 ? -12.729 -13.736 6.296 1.00 93.88 211 LYS A O 1
ATOM 1579 N N . ALA A 1 212 ? -14.542 -12.936 7.375 1.00 92.62 212 ALA A N 1
ATOM 1580 C CA . ALA A 1 212 ? -13.868 -11.854 8.085 1.00 92.62 212 ALA A CA 1
ATOM 1581 C C . ALA A 1 212 ? -13.603 -12.286 9.535 1.00 92.62 212 ALA A C 1
ATOM 1583 O O . ALA A 1 212 ? -14.518 -12.315 10.355 1.00 92.62 212 ALA A O 1
ATOM 1584 N N . GLU A 1 213 ? -12.367 -12.674 9.859 1.00 89.88 213 GLU A N 1
ATOM 1585 C CA . GLU A 1 213 ? -12.046 -13.218 11.190 1.00 89.88 213 GLU A CA 1
ATOM 1586 C C . GLU A 1 213 ? -11.753 -12.130 12.226 1.00 89.88 213 GLU A C 1
ATOM 1588 O O . GLU A 1 213 ? -11.763 -12.390 13.432 1.00 89.88 213 GLU A O 1
ATOM 1593 N N . ASN A 1 214 ? -11.495 -10.915 11.753 1.00 91.25 214 ASN A N 1
ATOM 1594 C CA . ASN A 1 214 ? -11.142 -9.756 12.553 1.00 91.25 214 ASN A CA 1
ATOM 1595 C C . ASN A 1 214 ? -11.521 -8.454 11.832 1.00 91.25 214 ASN A C 1
ATOM 1597 O O . ASN A 1 214 ? -11.986 -8.452 10.687 1.00 91.25 214 ASN A O 1
ATOM 1601 N N . THR A 1 215 ? -11.324 -7.335 12.522 1.00 90.25 215 THR A N 1
ATOM 1602 C CA . THR A 1 215 ? -11.632 -5.991 12.021 1.00 90.25 215 THR A CA 1
ATOM 1603 C C . THR A 1 215 ? -10.827 -5.625 10.771 1.00 90.25 215 THR A C 1
ATOM 1605 O O . THR A 1 215 ? -11.387 -5.033 9.844 1.00 90.25 215 THR A O 1
ATOM 1608 N N . SER A 1 216 ? -9.552 -6.023 10.706 1.00 89.81 216 SER A N 1
ATOM 1609 C CA . SER A 1 216 ? -8.665 -5.781 9.565 1.00 89.81 216 SER A CA 1
ATOM 1610 C C . SER A 1 216 ? -9.143 -6.500 8.305 1.00 89.81 216 SER A C 1
ATOM 1612 O O . SER A 1 216 ? -9.197 -5.871 7.253 1.00 89.81 216 SER A O 1
ATOM 1614 N N . ASP A 1 217 ? -9.571 -7.762 8.405 1.00 92.12 217 ASP A N 1
ATOM 1615 C CA . ASP A 1 217 ? -10.116 -8.534 7.279 1.00 92.12 217 ASP A CA 1
ATOM 1616 C C . ASP A 1 217 ? -11.388 -7.878 6.728 1.00 92.12 217 ASP A C 1
ATOM 1618 O O . ASP A 1 217 ? -11.531 -7.683 5.520 1.00 92.12 217 ASP A O 1
ATOM 1622 N N . ALA A 1 218 ? -12.314 -7.502 7.618 1.00 93.81 218 ALA A N 1
ATOM 1623 C CA . ALA A 1 218 ? -13.563 -6.858 7.224 1.00 93.81 218 ALA A CA 1
ATOM 1624 C C . ALA A 1 218 ? -13.304 -5.519 6.516 1.00 93.81 218 ALA A C 1
ATOM 1626 O O . ALA A 1 218 ? -13.857 -5.272 5.443 1.00 93.81 218 ALA A O 1
ATOM 1627 N N . SER A 1 219 ? -12.431 -4.681 7.084 1.00 92.44 219 SER A N 1
ATOM 1628 C CA . SER A 1 219 ? -12.029 -3.410 6.477 1.00 92.44 219 SER A CA 1
ATOM 1629 C C . SER A 1 219 ? -11.360 -3.631 5.116 1.00 92.44 219 SER A C 1
ATOM 1631 O O . SER A 1 219 ? -11.774 -3.051 4.109 1.00 92.44 219 SER A O 1
ATOM 1633 N N . TYR A 1 220 ? -10.393 -4.549 5.056 1.00 92.50 220 TYR A N 1
ATOM 1634 C CA . TYR A 1 220 ? -9.675 -4.913 3.840 1.00 92.50 220 TYR A CA 1
ATOM 1635 C C . TYR A 1 220 ? -10.624 -5.347 2.716 1.00 92.50 220 TYR A C 1
ATOM 1637 O O . TYR A 1 220 ? -10.546 -4.810 1.610 1.00 92.50 220 TYR A O 1
ATOM 1645 N N . PHE A 1 221 ? -11.577 -6.249 2.982 1.00 95.00 221 PHE A N 1
ATOM 1646 C CA . PHE A 1 221 ? -12.531 -6.691 1.959 1.00 95.00 221 PHE A CA 1
ATOM 1647 C C . PHE A 1 221 ? -13.471 -5.570 1.498 1.00 95.00 221 PHE A C 1
ATOM 1649 O O . PHE A 1 221 ? -13.780 -5.495 0.309 1.00 95.00 221 PHE A O 1
ATOM 1656 N N . ILE A 1 222 ? -13.895 -4.668 2.388 1.00 94.38 222 ILE A N 1
ATOM 1657 C CA . ILE A 1 222 ? -14.714 -3.505 2.003 1.00 94.38 222 ILE A CA 1
ATOM 1658 C C . ILE A 1 222 ? -13.942 -2.585 1.048 1.00 94.38 222 ILE A C 1
ATOM 1660 O O . ILE A 1 222 ? -14.495 -2.154 0.034 1.00 94.38 222 ILE A O 1
ATOM 1664 N N . HIS A 1 223 ? -12.666 -2.311 1.333 1.00 92.00 223 HIS A N 1
ATOM 1665 C CA . HIS A 1 223 ? -11.809 -1.489 0.472 1.00 92.00 223 HIS A CA 1
ATOM 1666 C C . HIS A 1 223 ? -11.456 -2.180 -0.852 1.00 92.00 223 HIS A C 1
ATOM 1668 O O . HIS A 1 223 ? -11.396 -1.531 -1.902 1.00 92.00 223 HIS A O 1
ATOM 1674 N N . LEU A 1 224 ? -11.281 -3.503 -0.836 1.00 93.19 224 LEU A N 1
ATOM 1675 C CA . LEU A 1 224 ? -11.010 -4.298 -2.032 1.00 93.19 224 LEU A CA 1
ATOM 1676 C C . LEU A 1 224 ? -12.149 -4.185 -3.056 1.00 93.19 224 LEU A C 1
ATOM 1678 O O . LEU A 1 224 ? -11.903 -4.014 -4.252 1.00 93.19 224 LEU A O 1
ATOM 1682 N N . TYR A 1 225 ? -13.394 -4.232 -2.577 1.00 93.75 225 TYR A N 1
ATOM 1683 C CA . TYR A 1 225 ? -14.606 -4.172 -3.398 1.00 93.75 225 TYR A CA 1
ATOM 1684 C C . TYR A 1 225 ? -15.200 -2.762 -3.532 1.00 93.75 225 TYR A C 1
ATOM 1686 O O . TYR A 1 225 ? -16.360 -2.601 -3.925 1.00 93.75 225 TYR A O 1
ATOM 1694 N N . GLN A 1 226 ? -14.420 -1.724 -3.233 1.00 91.62 226 GLN A N 1
ATOM 1695 C CA . GLN A 1 226 ? -14.867 -0.346 -3.377 1.00 91.62 226 GLN A CA 1
ATOM 1696 C C . GLN A 1 226 ? -15.318 -0.050 -4.818 1.00 91.62 226 GLN A C 1
ATOM 1698 O O . GLN A 1 226 ? -14.687 -0.450 -5.796 1.00 91.62 226 GLN A O 1
ATOM 1703 N N . GLY A 1 227 ? -16.447 0.644 -4.944 1.00 91.62 227 GLY A N 1
ATOM 1704 C CA . GLY A 1 227 ? -17.120 0.917 -6.209 1.00 91.62 227 GLY A CA 1
ATOM 1705 C C . GLY A 1 227 ? -18.113 -0.146 -6.665 1.00 91.62 227 GLY A C 1
ATOM 1706 O O . GLY A 1 227 ? -18.637 -0.022 -7.771 1.00 91.62 227 GLY A O 1
ATOM 1707 N N . THR A 1 228 ? -18.364 -1.179 -5.859 1.00 94.81 228 THR A N 1
ATOM 1708 C CA . THR A 1 228 ? -19.264 -2.286 -6.206 1.00 94.81 228 THR A CA 1
ATOM 1709 C C . THR A 1 228 ? -20.247 -2.593 -5.076 1.00 94.81 228 THR A C 1
ATOM 1711 O O . THR A 1 228 ? -20.126 -2.085 -3.958 1.00 94.81 228 THR A O 1
ATOM 1714 N N . TRP A 1 229 ? -21.257 -3.406 -5.384 1.00 96.00 229 TRP A N 1
ATOM 1715 C CA . TRP A 1 229 ? -22.136 -3.992 -4.377 1.00 96.00 229 TRP A CA 1
ATOM 1716 C C . TRP A 1 229 ? -21.430 -5.165 -3.699 1.00 96.00 229 TRP A C 1
ATOM 1718 O O . TRP A 1 229 ? -20.845 -6.012 -4.374 1.00 96.00 229 TRP A O 1
ATOM 1728 N N . ILE A 1 230 ? -21.499 -5.205 -2.373 1.00 96.00 230 ILE A N 1
ATOM 1729 C CA . ILE A 1 230 ? -20.976 -6.287 -1.547 1.00 96.00 230 ILE A CA 1
ATOM 1730 C C . ILE A 1 230 ? -22.130 -7.044 -0.892 1.00 96.00 230 ILE A C 1
ATOM 1732 O O . ILE A 1 230 ? -23.045 -6.441 -0.333 1.00 96.00 230 ILE A O 1
ATOM 1736 N N . ASP A 1 231 ? -22.068 -8.366 -0.943 1.00 96.62 231 ASP A N 1
ATOM 1737 C CA . ASP A 1 231 ? -22.959 -9.255 -0.212 1.00 96.62 231 ASP A CA 1
ATOM 1738 C C . ASP A 1 231 ? -22.331 -9.533 1.156 1.00 96.62 231 ASP A C 1
ATOM 1740 O O . ASP A 1 231 ? -21.271 -10.153 1.259 1.00 96.62 231 ASP A O 1
ATOM 1744 N N . MET A 1 232 ? -22.955 -9.016 2.211 1.00 96.62 232 MET A N 1
ATOM 1745 C CA . MET A 1 232 ? -22.492 -9.137 3.586 1.00 96.62 232 MET A CA 1
ATOM 1746 C C . MET A 1 232 ? -23.405 -10.081 4.357 1.00 96.62 232 MET A C 1
ATOM 1748 O O . MET A 1 232 ? -24.620 -9.893 4.405 1.00 96.62 232 MET A O 1
ATOM 1752 N N . VAL A 1 233 ? -22.807 -11.079 4.996 1.00 96.69 233 VAL A N 1
ATOM 1753 C CA . VAL A 1 233 ? -23.503 -11.947 5.946 1.00 96.69 233 VAL A CA 1
ATOM 1754 C C . VAL A 1 233 ? -23.138 -11.486 7.344 1.00 96.69 233 VAL A C 1
ATOM 1756 O O . VAL A 1 233 ? -21.960 -11.502 7.714 1.00 96.69 233 VAL A O 1
ATOM 1759 N N . VAL A 1 234 ? -24.139 -11.073 8.117 1.00 96.38 234 VAL A N 1
ATOM 1760 C CA . VAL A 1 234 ? -23.970 -10.644 9.504 1.00 96.38 234 VAL A CA 1
ATOM 1761 C C . VAL A 1 234 ? -24.765 -11.524 10.453 1.00 96.38 234 VAL A C 1
ATOM 1763 O O . VAL A 1 234 ? -25.866 -11.973 10.150 1.00 96.38 234 VAL A O 1
ATOM 1766 N N . LYS A 1 235 ? -24.214 -11.745 11.639 1.00 94.88 235 LYS A N 1
ATOM 1767 C CA . LYS A 1 235 ? -24.893 -12.376 12.760 1.00 94.88 235 LYS A CA 1
ATOM 1768 C C . LYS A 1 235 ? -25.410 -11.275 13.680 1.00 94.88 235 LYS A C 1
ATOM 1770 O O . LYS A 1 235 ? -24.634 -10.621 14.376 1.00 94.88 235 LYS A O 1
ATOM 1775 N N . ARG A 1 236 ? -26.720 -11.053 13.645 1.00 94.19 236 ARG A N 1
ATOM 1776 C CA . ARG A 1 236 ? -27.425 -10.030 14.414 1.00 94.19 236 ARG A CA 1
ATOM 1777 C C . ARG A 1 236 ? -27.847 -10.588 15.773 1.00 94.19 236 ARG A C 1
ATOM 1779 O O . ARG A 1 236 ? -28.621 -11.546 15.799 1.00 94.19 236 ARG A O 1
ATOM 1786 N N . PRO A 1 237 ? -27.380 -10.027 16.900 1.00 88.81 237 PRO A N 1
ATOM 1787 C CA . PRO A 1 237 ? -27.888 -10.413 18.211 1.00 88.81 237 PRO A CA 1
ATOM 1788 C C . PRO A 1 237 ? -29.354 -9.969 18.362 1.00 88.81 237 PRO A C 1
ATOM 1790 O O . PRO A 1 237 ? -29.663 -8.787 18.224 1.00 88.81 237 PRO A O 1
ATOM 1793 N N . ASP A 1 238 ? -30.256 -10.915 18.639 1.00 87.00 238 ASP A N 1
ATOM 1794 C CA . ASP A 1 238 ? -31.660 -10.656 18.985 1.00 87.00 238 ASP A CA 1
ATOM 1795 C C . ASP A 1 238 ? -31.883 -11.046 20.460 1.00 87.00 238 ASP A C 1
ATOM 1797 O O . ASP A 1 238 ? -31.585 -12.190 20.825 1.00 87.00 238 ASP A O 1
ATOM 1801 N N . PRO A 1 239 ? -32.384 -10.134 21.317 1.00 82.44 239 PRO A N 1
ATOM 1802 C CA . PRO A 1 239 ? -32.588 -10.404 22.742 1.00 82.44 239 PRO A CA 1
ATOM 1803 C C . PRO A 1 239 ? -33.565 -11.549 23.042 1.00 82.44 239 PRO A C 1
ATOM 1805 O O . PRO A 1 239 ? -33.498 -12.130 24.121 1.00 82.44 239 PRO A O 1
ATOM 1808 N N . ILE A 1 240 ? -34.486 -11.854 22.122 1.00 83.25 240 ILE A N 1
ATOM 1809 C CA . ILE A 1 240 ? -35.576 -12.818 22.323 1.00 83.25 240 ILE A CA 1
ATOM 1810 C C . ILE A 1 240 ? -35.291 -14.115 21.568 1.00 83.25 240 ILE A C 1
ATOM 1812 O O . ILE A 1 240 ? -35.455 -15.206 22.107 1.00 83.25 240 ILE A O 1
ATOM 1816 N N . LYS A 1 241 ? -34.882 -14.007 20.302 1.00 81.94 241 LYS A N 1
ATOM 1817 C CA . LYS A 1 241 ? -34.741 -15.157 19.392 1.00 81.94 241 LYS A CA 1
ATOM 1818 C C . LYS A 1 241 ? -33.322 -15.724 19.330 1.00 81.94 241 LYS A C 1
ATOM 1820 O O . LYS A 1 241 ? -33.092 -16.704 18.624 1.00 81.94 241 LYS A O 1
ATOM 1825 N N . GLY A 1 242 ? -32.372 -15.118 20.040 1.00 83.94 242 GLY A N 1
ATOM 1826 C CA . GLY A 1 242 ? -30.957 -15.434 19.896 1.00 83.94 242 GLY A CA 1
ATOM 1827 C C . GLY A 1 242 ? -30.388 -14.920 18.572 1.00 83.94 242 GLY A C 1
ATOM 1828 O O . GLY A 1 242 ? -31.067 -14.295 17.762 1.00 83.94 242 GLY A O 1
ATOM 1829 N N . ALA A 1 243 ? -29.096 -15.131 18.354 1.00 87.38 243 ALA A N 1
ATOM 1830 C CA . ALA A 1 243 ? -28.416 -14.531 17.215 1.00 87.38 243 ALA A CA 1
ATOM 1831 C C . ALA A 1 243 ? -28.909 -15.092 15.865 1.00 87.38 243 ALA A C 1
ATOM 1833 O O . ALA A 1 243 ? -28.827 -16.297 15.631 1.00 87.38 243 ALA A O 1
ATOM 1834 N N . GLN A 1 244 ? -29.364 -14.211 14.972 1.00 92.56 244 GLN A N 1
ATOM 1835 C CA . GLN A 1 244 ? -29.877 -14.550 13.641 1.00 92.56 244 GLN A CA 1
ATOM 1836 C C . GLN A 1 244 ? -28.872 -14.193 12.553 1.00 92.56 244 GLN A C 1
ATOM 1838 O O . GLN A 1 244 ? -28.184 -13.177 12.636 1.00 92.56 244 GLN A O 1
ATOM 1843 N N . GLU A 1 245 ? -28.814 -15.009 11.509 1.00 93.75 245 GLU A N 1
ATOM 1844 C CA . GLU A 1 245 ? -28.019 -14.714 10.323 1.00 93.75 245 GLU A CA 1
ATOM 1845 C C . GLU A 1 245 ? -28.836 -13.860 9.347 1.00 93.75 245 GLU A C 1
ATOM 1847 O O . GLU A 1 245 ? -29.963 -14.201 8.991 1.00 93.75 245 GLU A O 1
ATOM 1852 N N . VAL A 1 246 ? -28.277 -12.723 8.944 1.00 94.56 246 VAL A N 1
ATOM 1853 C CA . VAL A 1 246 ? -28.893 -11.769 8.024 1.00 94.56 246 VAL A CA 1
ATOM 1854 C C . VAL A 1 246 ? -27.934 -11.551 6.866 1.00 94.56 246 VAL A C 1
ATOM 1856 O O . VAL A 1 246 ? -26.804 -11.099 7.052 1.00 94.56 246 VAL A O 1
ATOM 1859 N N . THR A 1 247 ? -28.389 -11.851 5.655 1.00 95.56 247 THR A N 1
ATOM 1860 C CA . THR A 1 247 ? -27.671 -11.503 4.429 1.00 95.56 247 THR A CA 1
ATOM 1861 C C . THR A 1 247 ? -28.199 -10.177 3.911 1.00 95.56 247 THR A C 1
ATOM 1863 O O . THR A 1 247 ? -29.401 -10.018 3.710 1.00 95.56 247 THR A O 1
ATOM 1866 N N . THR A 1 248 ? -27.305 -9.221 3.686 1.00 95.00 248 THR A N 1
ATOM 1867 C CA . THR A 1 248 ? -27.656 -7.920 3.124 1.00 95.00 248 THR A CA 1
ATOM 1868 C C . THR A 1 248 ? -26.675 -7.504 2.041 1.00 95.00 248 THR A C 1
ATOM 1870 O O . THR A 1 248 ? -25.493 -7.842 2.082 1.00 95.00 248 THR A O 1
ATOM 1873 N N . ARG A 1 249 ? -27.175 -6.761 1.056 1.00 97.00 249 ARG A N 1
ATOM 1874 C CA . ARG A 1 249 ? -26.382 -6.227 -0.046 1.00 97.00 249 ARG A CA 1
ATOM 1875 C C . ARG A 1 249 ? -26.150 -4.739 0.190 1.00 97.00 249 ARG A C 1
ATOM 1877 O O . ARG A 1 249 ? -27.094 -3.960 0.252 1.00 97.00 249 ARG A O 1
ATOM 1884 N N . VAL A 1 250 ? -24.886 -4.346 0.304 1.00 96.75 250 VAL A N 1
ATOM 1885 C CA . VAL A 1 250 ? -24.466 -2.985 0.668 1.00 96.75 250 VAL A CA 1
ATOM 1886 C C . VAL A 1 250 ? -23.601 -2.419 -0.450 1.00 96.75 250 VAL A C 1
ATOM 1888 O O . VAL A 1 250 ? -22.763 -3.124 -1.002 1.00 96.75 250 VAL A O 1
ATOM 1891 N N . TYR A 1 251 ? -23.760 -1.147 -0.803 1.00 96.19 251 TYR A N 1
ATOM 1892 C CA . TYR A 1 251 ? -22.891 -0.511 -1.796 1.00 96.19 251 TYR A CA 1
ATOM 1893 C C . TYR A 1 251 ? -21.645 0.099 -1.134 1.00 96.19 251 TYR A C 1
ATOM 1895 O O . TYR A 1 251 ? -21.763 0.929 -0.232 1.00 96.19 251 TYR A O 1
ATOM 1903 N N . ALA A 1 252 ? -20.445 -0.277 -1.586 1.00 94.88 252 ALA A N 1
ATOM 1904 C CA . ALA A 1 252 ? -19.189 0.307 -1.115 1.00 94.88 252 ALA A CA 1
ATOM 1905 C C . ALA A 1 252 ? -18.820 1.518 -1.987 1.00 94.88 252 ALA A C 1
ATOM 1907 O O . ALA A 1 252 ? -18.335 1.370 -3.107 1.00 94.88 252 ALA A O 1
ATOM 1908 N N . ARG A 1 253 ? -19.053 2.743 -1.508 1.00 92.19 253 ARG A N 1
ATOM 1909 C CA . ARG A 1 253 ? -18.890 3.962 -2.318 1.00 92.19 253 ARG A CA 1
ATOM 1910 C C . ARG A 1 253 ? -17.426 4.395 -2.468 1.00 92.19 253 ARG A C 1
ATOM 1912 O O . ARG A 1 253 ? -16.616 4.249 -1.556 1.00 92.19 253 ARG A O 1
ATOM 1919 N N . TRP A 1 254 ? -17.100 5.005 -3.609 1.00 87.25 254 TRP A N 1
ATOM 1920 C CA . TRP A 1 254 ? -15.773 5.588 -3.871 1.00 87.25 254 TRP A CA 1
ATOM 1921 C C . TRP A 1 254 ? -15.442 6.783 -2.974 1.00 87.25 254 TRP A C 1
ATOM 1923 O O . TRP A 1 254 ? -14.288 6.954 -2.606 1.00 87.25 254 TRP A O 1
ATOM 1933 N N . ASN A 1 255 ? -16.450 7.586 -2.623 1.00 87.62 255 ASN A N 1
ATOM 1934 C CA . ASN A 1 255 ? -16.291 8.788 -1.809 1.00 87.62 255 ASN A CA 1
ATOM 1935 C C . ASN A 1 255 ? -17.047 8.655 -0.480 1.00 87.62 255 ASN A C 1
ATOM 1937 O O . ASN A 1 255 ? -18.251 8.950 -0.438 1.00 87.62 255 ASN A O 1
ATOM 1941 N N . PRO A 1 256 ? -16.399 8.164 0.588 1.00 83.38 256 PRO A N 1
ATOM 1942 C CA . PRO A 1 256 ? -16.997 8.148 1.908 1.00 83.38 256 PRO A CA 1
ATOM 1943 C C . PRO A 1 256 ? -17.303 9.572 2.372 1.00 83.38 256 PRO A C 1
ATOM 1945 O O . PRO A 1 256 ? -16.405 10.368 2.622 1.00 83.38 256 PRO A O 1
ATOM 1948 N N . GLN A 1 257 ? -18.589 9.898 2.482 1.00 81.38 257 GLN A N 1
ATOM 1949 C CA . GLN A 1 257 ? -18.993 11.186 3.031 1.00 81.38 257 GLN A CA 1
ATOM 1950 C C . GLN A 1 257 ? -18.784 11.160 4.546 1.00 81.38 257 GLN A C 1
ATOM 1952 O O . GLN A 1 257 ? -19.262 10.216 5.192 1.00 81.38 257 GLN A O 1
ATOM 1957 N N . PRO A 1 258 ? -18.101 12.156 5.131 1.00 84.31 258 PRO A N 1
ATOM 1958 C CA . PRO A 1 258 ? -18.128 12.312 6.572 1.00 84.31 258 PRO A CA 1
ATOM 1959 C C . PRO A 1 258 ? -19.571 12.587 7.008 1.00 84.31 258 PRO A C 1
ATOM 1961 O O . PRO A 1 258 ? -20.332 13.226 6.278 1.00 84.31 258 PRO A O 1
ATOM 1964 N N . TYR A 1 259 ? -19.947 12.112 8.189 1.00 84.19 259 TYR A N 1
ATOM 1965 C CA . TYR A 1 259 ? -21.233 12.456 8.797 1.00 84.19 259 TYR A CA 1
ATOM 1966 C C . TYR A 1 259 ? -20.988 13.333 10.011 1.00 84.19 259 TYR A C 1
ATOM 1968 O O . TYR A 1 259 ? -19.951 13.226 10.659 1.00 84.19 259 TYR A O 1
ATOM 1976 N N . THR A 1 260 ? -21.934 14.209 10.306 1.00 84.12 260 THR A N 1
ATOM 1977 C CA . THR A 1 260 ? -21.909 14.974 11.546 1.00 84.12 260 THR A CA 1
ATOM 1978 C C . THR A 1 260 ? -22.534 14.114 12.635 1.00 84.12 260 THR A C 1
ATOM 1980 O O . THR A 1 260 ? -23.666 13.657 12.472 1.00 84.12 260 THR A O 1
ATOM 1983 N N . ASP A 1 261 ? -21.791 13.853 13.705 1.00 80.38 261 ASP A N 1
ATOM 1984 C CA . ASP A 1 261 ? -22.330 13.165 14.873 1.00 80.38 261 ASP A CA 1
ATOM 1985 C C . ASP A 1 261 ? -23.270 14.076 15.685 1.00 80.38 261 ASP A C 1
ATOM 1987 O O . ASP A 1 261 ? -23.466 15.255 15.382 1.00 80.38 261 ASP A O 1
ATOM 1991 N N . GLU A 1 262 ? -23.863 13.524 16.742 1.00 77.69 262 GLU A N 1
ATOM 1992 C CA . GLU A 1 262 ? -24.733 14.254 17.677 1.00 77.69 262 GLU A CA 1
ATOM 1993 C C . GLU A 1 262 ? -24.044 15.446 18.369 1.00 77.69 262 GLU A C 1
ATOM 1995 O O . GLU A 1 262 ? -24.711 16.313 18.931 1.00 77.69 262 GLU A O 1
ATOM 2000 N N . CYS A 1 263 ? -22.715 15.519 18.286 1.00 77.19 263 CYS A N 1
ATOM 2001 C CA . CYS A 1 263 ? -21.887 16.581 18.841 1.00 77.19 263 CYS A CA 1
ATOM 2002 C C . CYS A 1 263 ? -21.557 17.673 17.823 1.00 77.19 263 CYS A C 1
ATOM 2004 O O . CYS A 1 263 ? -20.732 18.546 18.090 1.00 77.19 263 CYS A O 1
ATOM 2006 N N . GLY A 1 264 ? -22.150 17.631 16.630 1.00 76.56 264 GLY A N 1
ATOM 2007 C CA . GLY A 1 264 ? -21.844 18.599 15.586 1.00 76.56 264 GLY A CA 1
ATOM 2008 C C . GLY A 1 264 ? -20.469 18.388 14.945 1.00 76.56 264 GLY A C 1
ATOM 2009 O O . GLY A 1 264 ? -20.039 19.239 14.166 1.00 76.56 264 GLY A O 1
ATOM 2010 N N . VAL A 1 265 ? -19.780 17.273 15.223 1.00 78.62 265 VAL A N 1
ATOM 2011 C CA . VAL A 1 265 ? -18.433 17.013 14.707 1.00 78.62 265 VAL A CA 1
ATOM 2012 C C . VAL A 1 265 ? -18.483 16.072 13.515 1.00 78.62 265 VAL A C 1
ATOM 2014 O O . VAL A 1 265 ? -19.137 15.031 13.528 1.00 78.62 265 VAL A O 1
ATOM 2017 N N . LYS A 1 266 ? -17.763 16.444 12.452 1.00 82.19 266 LYS A N 1
ATOM 2018 C CA . LYS A 1 266 ? -17.617 15.608 11.260 1.00 82.19 266 LYS A CA 1
ATOM 2019 C C . LYS A 1 266 ? -16.736 14.403 11.568 1.00 82.19 266 LYS A C 1
ATOM 2021 O O . LYS A 1 266 ? -15.534 14.543 11.770 1.00 82.19 266 LYS A O 1
ATOM 2026 N N . GLN A 1 267 ? -17.337 13.228 11.535 1.00 80.81 267 GLN A N 1
ATOM 2027 C CA . GLN A 1 267 ? -16.674 11.948 11.695 1.00 80.81 267 GLN A CA 1
ATOM 2028 C C . GLN A 1 267 ? -16.329 11.350 10.325 1.00 80.81 267 GLN A C 1
ATOM 2030 O O . GLN A 1 267 ? -17.163 11.391 9.409 1.00 80.81 267 GLN A O 1
ATOM 2035 N N . PRO A 1 268 ? -15.127 10.770 10.155 1.00 80.38 268 PRO A N 1
ATOM 2036 C CA . PRO A 1 268 ? -14.803 10.010 8.957 1.00 80.38 268 PRO A CA 1
ATOM 2037 C C . PRO A 1 268 ? -15.692 8.764 8.871 1.00 80.38 268 PRO A C 1
ATOM 2039 O O . PRO A 1 268 ? -16.127 8.215 9.883 1.00 80.38 268 PRO A O 1
ATOM 2042 N N . THR A 1 269 ? -15.959 8.296 7.653 1.00 83.06 269 THR A N 1
ATOM 2043 C CA . THR A 1 269 ? -16.675 7.034 7.438 1.00 83.06 269 THR A CA 1
ATOM 2044 C C . THR A 1 269 ? -15.929 6.145 6.465 1.00 83.06 269 THR A C 1
ATOM 2046 O O . THR A 1 269 ? -15.198 6.630 5.603 1.00 83.06 269 THR A O 1
ATOM 2049 N N . GLY A 1 270 ? -16.125 4.833 6.589 1.00 87.75 270 GLY A N 1
ATOM 2050 C CA . GLY A 1 270 ? -15.664 3.883 5.583 1.00 87.75 270 GLY A CA 1
ATOM 2051 C C . GLY A 1 270 ? -16.526 3.900 4.307 1.00 87.75 270 GLY A C 1
ATOM 2052 O O . GLY A 1 270 ? -17.592 4.529 4.268 1.00 87.75 270 GLY A O 1
ATOM 2053 N N . PRO A 1 271 ? -16.128 3.153 3.260 1.00 91.94 271 PRO A N 1
ATOM 2054 C CA . PRO A 1 271 ? -16.858 3.060 1.989 1.00 91.94 271 PRO A CA 1
ATOM 2055 C C . PRO A 1 271 ? -18.335 2.659 2.114 1.00 91.94 271 PRO A C 1
ATOM 2057 O O . PRO A 1 271 ? -19.167 3.081 1.317 1.00 91.94 271 PRO A O 1
ATOM 2060 N N . THR A 1 272 ? -18.702 1.868 3.114 1.00 94.12 272 THR A N 1
ATOM 2061 C CA . THR A 1 272 ? -20.099 1.465 3.356 1.00 94.12 272 THR A CA 1
ATOM 2062 C C . THR A 1 272 ? -20.812 2.367 4.363 1.00 94.12 272 THR A C 1
ATOM 2064 O O . THR A 1 272 ? -22.035 2.337 4.447 1.00 94.12 272 THR A O 1
ATOM 2067 N N . GLY A 1 273 ? -20.072 3.204 5.097 1.00 92.06 273 GLY A N 1
ATOM 2068 C CA . GLY A 1 273 ? -20.596 4.029 6.186 1.00 92.06 273 GLY A CA 1
ATOM 2069 C C . GLY A 1 273 ? -20.684 3.334 7.545 1.00 92.06 273 GLY A C 1
ATOM 2070 O O . GLY A 1 273 ? -21.318 3.876 8.442 1.00 92.06 273 GLY A O 1
ATOM 2071 N N . ILE A 1 274 ? -20.063 2.163 7.709 1.00 92.56 274 ILE A N 1
ATOM 2072 C CA . ILE A 1 274 ? -19.953 1.491 9.012 1.00 92.56 274 ILE A CA 1
ATOM 2073 C C . ILE A 1 274 ? -18.618 1.801 9.683 1.00 92.56 274 ILE A C 1
ATOM 2075 O O . ILE A 1 274 ? -17.601 1.972 9.005 1.00 92.56 274 ILE A O 1
ATOM 2079 N N . SER A 1 275 ? -18.628 1.783 11.010 1.00 89.81 275 SER A N 1
ATOM 2080 C CA . SER A 1 275 ? -17.429 1.685 11.841 1.00 89.81 275 SER A CA 1
ATOM 2081 C C . SER A 1 275 ? -17.318 0.265 12.377 1.00 89.81 275 SER A C 1
ATOM 2083 O O . SER A 1 275 ? -18.305 -0.287 12.867 1.00 89.81 275 SER A O 1
ATOM 2085 N N . ILE A 1 276 ? -16.132 -0.332 12.276 1.00 90.31 276 ILE A N 1
ATOM 2086 C CA . ILE A 1 276 ? -15.886 -1.722 12.669 1.00 90.31 276 ILE A CA 1
ATOM 2087 C C . ILE A 1 276 ? -15.044 -1.725 13.941 1.00 90.31 276 ILE A C 1
ATOM 2089 O O . ILE A 1 276 ? -13.996 -1.085 13.992 1.00 90.31 276 ILE A O 1
ATOM 2093 N N . GLY A 1 277 ? -15.488 -2.471 14.943 1.00 86.44 277 GLY A N 1
ATOM 2094 C CA . GLY A 1 277 ? -14.775 -2.702 16.190 1.00 86.44 277 GLY A CA 1
ATOM 2095 C C . GLY A 1 277 ? -14.665 -4.187 16.501 1.00 86.44 277 GLY A C 1
ATOM 2096 O O . GLY A 1 277 ? -15.317 -5.033 15.881 1.00 86.44 277 GLY A O 1
ATOM 2097 N N . THR A 1 278 ? -13.812 -4.511 17.464 1.00 84.38 278 THR A N 1
ATOM 2098 C CA . THR A 1 278 ? -13.639 -5.885 17.931 1.00 84.38 278 THR A CA 1
ATOM 2099 C C . THR A 1 278 ? -14.643 -6.146 19.058 1.00 84.38 278 THR A C 1
ATOM 2101 O O . THR A 1 278 ? -14.582 -5.457 20.075 1.00 84.38 278 THR A O 1
ATOM 2104 N N . PRO A 1 279 ? -15.563 -7.118 18.925 1.00 79.44 279 PRO A N 1
ATOM 2105 C CA . PRO A 1 279 ? -16.569 -7.393 19.955 1.00 79.44 279 PRO A CA 1
ATOM 2106 C C . PRO A 1 279 ? -16.001 -8.113 21.184 1.00 79.44 279 PRO A C 1
ATOM 2108 O O . PRO A 1 279 ? -16.641 -8.126 22.232 1.00 79.44 279 PRO A O 1
ATOM 2111 N N . PHE A 1 280 ? -14.828 -8.742 21.060 1.00 78.56 280 PHE A N 1
ATOM 2112 C CA . PHE A 1 280 ? -14.214 -9.542 22.117 1.00 78.56 280 PHE A CA 1
ATOM 2113 C C . PHE A 1 280 ? -12.772 -9.118 22.377 1.00 78.56 280 PHE A C 1
ATOM 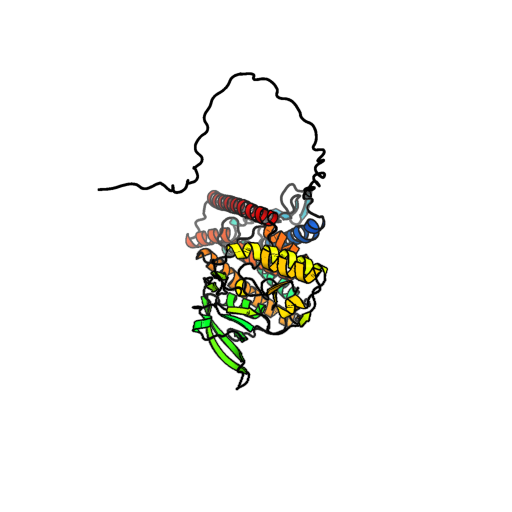2115 O O . PHE A 1 280 ? -11.991 -8.892 21.454 1.00 78.56 280 PHE A O 1
ATOM 2122 N N . GLY A 1 281 ? -12.421 -9.059 23.652 1.00 75.81 281 GLY A N 1
ATOM 2123 C CA . GLY A 1 281 ? -11.092 -8.722 24.131 1.00 75.81 281 GLY A CA 1
ATOM 2124 C C . GLY A 1 281 ? -11.075 -8.740 25.649 1.00 75.81 281 GLY A C 1
ATOM 2125 O O . GLY A 1 281 ? -12.074 -9.074 26.294 1.00 75.81 281 GLY A O 1
ATOM 2126 N N . GLN A 1 282 ? -9.936 -8.380 26.214 1.00 77.94 282 GLN A N 1
ATOM 2127 C CA . GLN A 1 282 ? -9.775 -8.228 27.645 1.00 77.94 282 GLN A CA 1
ATOM 2128 C C . GLN A 1 282 ? -9.559 -6.761 27.975 1.00 77.94 282 GLN A C 1
ATOM 2130 O O . GLN A 1 282 ? -8.765 -6.073 27.343 1.00 77.94 282 GLN A O 1
ATOM 2135 N N . TYR A 1 283 ? -10.250 -6.302 29.006 1.00 78.25 283 TYR A N 1
ATOM 2136 C CA . TYR A 1 283 ? -9.969 -5.019 29.611 1.00 78.25 283 TYR A CA 1
ATOM 2137 C C . TYR A 1 283 ? -8.863 -5.199 30.657 1.00 78.25 283 TYR A C 1
ATOM 2139 O O . TYR A 1 283 ? -9.049 -5.909 31.648 1.00 78.25 283 TYR A O 1
ATOM 2147 N N . VAL A 1 284 ? -7.699 -4.591 30.423 1.00 82.00 284 VAL A N 1
ATOM 2148 C CA . VAL A 1 284 ? -6.556 -4.631 31.350 1.00 82.00 284 VAL A CA 1
AT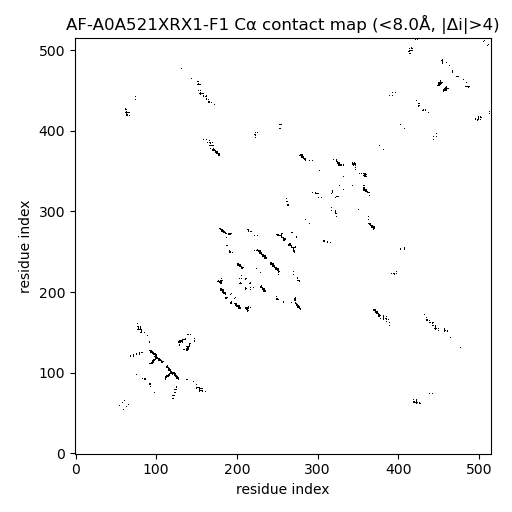OM 2149 C C . VAL A 1 284 ? -6.330 -3.256 31.982 1.00 82.00 284 VAL A C 1
ATOM 2151 O O . VAL A 1 284 ? -6.532 -2.236 31.322 1.00 82.00 284 VAL A O 1
ATOM 2154 N N . PRO A 1 285 ? -5.948 -3.174 33.268 1.00 78.62 285 PRO A N 1
ATOM 2155 C CA . PRO A 1 285 ? -5.608 -1.895 33.880 1.00 78.62 285 PRO A CA 1
ATOM 2156 C C . PRO A 1 285 ? -4.385 -1.289 33.181 1.00 78.62 285 PRO A C 1
ATOM 2158 O O . PRO A 1 285 ? -3.376 -1.966 32.984 1.00 78.62 285 PRO A O 1
ATOM 2161 N N . ARG A 1 286 ? -4.474 -0.008 32.814 1.00 79.19 286 ARG A N 1
ATOM 2162 C CA . ARG A 1 286 ? -3.339 0.730 32.248 1.00 79.19 286 ARG A CA 1
ATOM 2163 C C . ARG A 1 286 ? -2.258 0.941 33.305 1.00 79.19 286 ARG A C 1
ATOM 2165 O O . ARG A 1 286 ? -2.559 1.091 34.490 1.00 79.19 286 ARG A O 1
ATOM 2172 N N . SER A 1 287 ? -0.997 1.004 32.875 1.00 81.38 287 SER A N 1
ATOM 2173 C CA . SER A 1 287 ? 0.103 1.363 33.773 1.00 81.38 287 SER A CA 1
ATOM 2174 C C . SER A 1 287 ? -0.076 2.793 34.305 1.00 81.38 287 SER A C 1
ATOM 2176 O O . SER A 1 287 ? -0.726 3.630 33.671 1.00 81.38 287 SER A O 1
ATOM 2178 N N . ALA A 1 288 ? 0.515 3.109 35.462 1.00 77.94 288 ALA A N 1
ATOM 2179 C CA . ALA A 1 288 ? 0.448 4.462 36.024 1.00 77.94 288 ALA A CA 1
ATOM 2180 C C . ALA A 1 288 ? 1.072 5.509 35.079 1.00 77.94 288 ALA A C 1
ATOM 2182 O O . ALA A 1 288 ? 0.520 6.592 34.897 1.00 77.94 288 ALA A O 1
ATOM 2183 N N . ALA A 1 289 ? 2.183 5.163 34.420 1.00 78.44 289 ALA A N 1
ATOM 2184 C CA . ALA A 1 289 ? 2.851 6.044 33.465 1.00 78.44 289 ALA A CA 1
ATOM 2185 C C . ALA A 1 289 ? 1.989 6.304 32.219 1.00 78.44 289 ALA A C 1
ATOM 2187 O O . ALA A 1 289 ? 1.901 7.442 31.754 1.00 78.44 289 ALA A O 1
ATOM 2188 N N . ASP A 1 290 ? 1.322 5.272 31.701 1.00 77.50 290 ASP A N 1
ATOM 2189 C CA . ASP A 1 290 ? 0.442 5.409 30.536 1.00 77.50 290 ASP A CA 1
ATOM 2190 C C . ASP A 1 290 ? -0.850 6.139 30.893 1.00 77.50 290 ASP A C 1
ATOM 2192 O O . ASP A 1 290 ? -1.369 6.900 30.083 1.00 77.50 290 ASP A O 1
ATOM 2196 N N . SER A 1 291 ? -1.331 5.973 32.125 1.00 77.44 291 SER A N 1
ATOM 2197 C CA . SER A 1 291 ? -2.493 6.687 32.653 1.00 77.44 291 SER A CA 1
ATOM 2198 C C . SER A 1 291 ? -2.259 8.197 32.716 1.00 77.44 291 SER A C 1
ATOM 2200 O O . SER A 1 291 ? -3.086 8.955 32.218 1.00 77.44 291 SER A O 1
ATOM 2202 N N . VAL A 1 292 ? -1.110 8.642 33.241 1.00 81.44 292 VAL A N 1
ATOM 2203 C CA . VAL A 1 292 ? -0.754 10.075 33.311 1.00 81.44 292 VAL A CA 1
ATOM 2204 C C . VAL A 1 292 ? -0.560 10.674 31.914 1.00 81.44 292 VAL A C 1
ATOM 2206 O O . VAL A 1 292 ? -1.020 11.786 31.633 1.00 81.44 292 VAL A O 1
ATOM 2209 N N . LYS A 1 293 ? 0.096 9.936 31.006 1.00 80.94 293 LYS A N 1
ATOM 2210 C CA . LYS A 1 293 ? 0.235 10.357 29.602 1.00 80.94 293 LYS A CA 1
ATOM 2211 C C . LYS A 1 293 ? -1.128 10.498 28.930 1.00 80.94 293 LYS A C 1
ATOM 2213 O O . LYS A 1 293 ? -1.368 11.507 28.273 1.00 80.94 293 LYS A O 1
ATOM 2218 N N . LEU A 1 294 ? -2.014 9.521 29.126 1.00 79.62 294 LEU A N 1
ATOM 2219 C CA . LEU A 1 294 ? -3.356 9.530 28.557 1.00 79.62 294 LEU A CA 1
ATOM 2220 C C . LEU A 1 294 ? -4.194 10.679 29.109 1.00 79.62 294 LEU A C 1
ATOM 2222 O O . LEU A 1 294 ? -4.917 11.301 28.344 1.00 79.62 294 LEU A O 1
ATOM 2226 N N . GLU A 1 295 ? -4.094 10.982 30.402 1.00 81.12 295 GLU A N 1
ATOM 2227 C CA . GLU A 1 295 ? -4.803 12.113 31.001 1.00 81.12 295 GLU A CA 1
ATOM 2228 C C . GLU A 1 295 ? -4.387 13.431 30.359 1.00 81.12 295 GLU A C 1
ATOM 2230 O O . GLU A 1 295 ? -5.224 14.224 29.932 1.00 81.12 295 GLU A O 1
ATOM 2235 N N . THR A 1 296 ? -3.075 13.636 30.251 1.00 83.06 296 THR A N 1
ATOM 2236 C CA . THR A 1 296 ? -2.503 14.844 29.656 1.00 83.06 296 THR A CA 1
ATOM 2237 C C . THR A 1 296 ? -2.933 14.978 28.195 1.00 83.06 296 THR A C 1
ATOM 2239 O O . THR A 1 296 ? -3.368 16.049 27.773 1.00 83.06 296 THR A O 1
ATOM 2242 N N . GLN A 1 297 ? -2.869 13.878 27.438 1.00 81.75 297 GLN A N 1
ATOM 2243 C CA . GLN A 1 297 ? -3.316 13.838 26.050 1.00 81.75 297 GLN A CA 1
ATOM 2244 C C . GLN A 1 297 ? -4.825 14.090 25.937 1.00 81.75 297 GLN A C 1
ATOM 2246 O O . GLN A 1 297 ? -5.241 14.915 25.138 1.00 81.75 297 GLN A O 1
ATOM 2251 N N . SER A 1 298 ? -5.640 13.474 26.793 1.00 81.31 298 SER A N 1
ATOM 2252 C CA . SER A 1 298 ? -7.097 13.640 26.782 1.00 81.31 298 SER A CA 1
ATOM 2253 C C . SER A 1 298 ? -7.515 15.071 27.111 1.00 81.31 298 SER A C 1
ATOM 2255 O O . SER A 1 298 ? -8.456 15.581 26.509 1.00 81.31 298 SER A O 1
ATOM 2257 N N . LYS A 1 299 ? -6.809 15.749 28.030 1.00 83.56 299 LYS A N 1
ATOM 2258 C CA . LYS A 1 299 ? -7.007 17.181 28.313 1.00 83.56 299 LYS A CA 1
ATOM 2259 C C . LYS A 1 299 ? -6.724 18.032 27.071 1.00 83.56 299 LYS A C 1
ATOM 2261 O O . LYS A 1 299 ? -7.527 18.902 26.736 1.00 83.56 299 LYS A O 1
ATOM 2266 N N . ALA A 1 300 ? -5.617 17.764 26.376 1.00 82.38 300 ALA A N 1
ATOM 2267 C CA . ALA A 1 300 ? -5.249 18.473 25.151 1.00 82.38 300 ALA A CA 1
ATOM 2268 C C . ALA A 1 300 ? -6.244 18.212 24.004 1.00 82.38 300 ALA A C 1
ATOM 2270 O O . ALA A 1 300 ? -6.764 19.164 23.419 1.00 82.38 300 ALA A O 1
ATOM 2271 N N . ASP A 1 301 ? -6.573 16.943 23.750 1.00 81.06 301 ASP A N 1
ATOM 2272 C CA . ASP A 1 301 ? -7.516 16.514 22.714 1.00 81.06 301 ASP A CA 1
ATOM 2273 C C . ASP A 1 301 ? -8.910 17.094 22.969 1.00 81.06 301 ASP A C 1
ATOM 2275 O O . ASP A 1 301 ? -9.559 17.587 22.049 1.00 81.06 301 ASP A O 1
ATOM 2279 N N . LEU A 1 302 ? -9.371 17.103 24.225 1.00 80.50 302 LEU A N 1
ATOM 2280 C CA . LEU A 1 302 ? -10.643 17.716 24.598 1.00 80.50 302 LEU A CA 1
ATOM 2281 C C . LEU A 1 302 ? -10.627 19.232 24.362 1.00 80.50 302 LEU A C 1
ATOM 2283 O O . LEU A 1 302 ? -11.599 19.779 23.840 1.00 80.50 302 LEU A O 1
ATOM 2287 N N . ALA A 1 303 ? -9.542 19.923 24.719 1.00 81.56 303 ALA A N 1
ATOM 2288 C CA . ALA A 1 303 ? -9.408 21.360 24.486 1.00 81.56 303 ALA A CA 1
ATOM 2289 C C . ALA A 1 303 ? -9.423 21.711 22.988 1.00 81.56 303 ALA A C 1
ATOM 2291 O O . ALA A 1 303 ? -9.976 22.743 22.601 1.00 81.56 303 ALA A O 1
ATOM 2292 N N . GLU A 1 304 ? -8.850 20.860 22.135 1.00 81.06 304 GLU A N 1
ATOM 2293 C CA . GLU A 1 304 ? -8.940 20.999 20.681 1.00 81.06 304 GLU A CA 1
ATOM 2294 C C . GLU A 1 304 ? -10.347 20.670 20.168 1.00 81.06 304 GLU A C 1
ATOM 2296 O O . GLU A 1 304 ? -10.936 21.456 19.427 1.00 81.06 304 GLU A O 1
ATOM 2301 N N . TYR A 1 305 ? -10.932 19.564 20.628 1.00 76.38 305 TYR A N 1
ATOM 2302 C CA . TYR A 1 305 ? -12.262 19.109 20.231 1.00 76.38 305 TYR A CA 1
ATOM 2303 C C . TYR A 1 305 ? -13.355 20.128 20.574 1.00 76.38 305 TYR A C 1
ATOM 2305 O O . TYR A 1 305 ? -14.247 20.370 19.763 1.00 76.38 305 TYR A O 1
ATOM 2313 N N . ARG A 1 306 ? -13.254 20.818 21.719 1.00 78.38 306 ARG A N 1
ATOM 2314 C CA . ARG A 1 306 ? -14.169 21.913 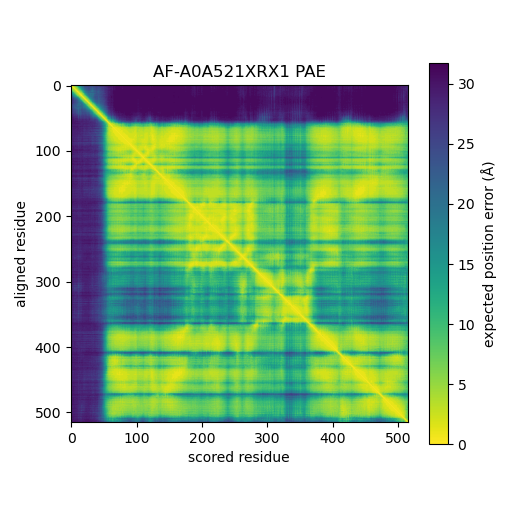22.100 1.00 78.38 306 ARG A CA 1
ATOM 2315 C C . ARG A 1 306 ? -14.206 23.056 21.085 1.00 78.38 306 ARG A C 1
ATOM 2317 O O . ARG A 1 306 ? -15.211 23.752 21.014 1.00 78.38 306 ARG A O 1
ATOM 2324 N N . LYS A 1 307 ? -13.157 23.241 20.278 1.00 81.50 307 LYS A N 1
ATOM 2325 C CA . LYS A 1 307 ? -13.140 24.244 19.198 1.00 81.50 307 LYS A CA 1
ATOM 2326 C C . LYS A 1 307 ? -13.958 23.811 17.976 1.00 81.50 307 LYS A C 1
ATOM 2328 O O . LYS A 1 307 ? -14.278 24.651 17.143 1.00 81.50 307 LYS A O 1
ATOM 2333 N N . LEU A 1 308 ? -14.254 22.516 17.851 1.00 78.69 308 LEU A N 1
ATOM 2334 C CA . LEU A 1 308 ? -14.948 21.912 16.709 1.00 78.69 308 LEU A CA 1
ATOM 2335 C C . LEU A 1 308 ? -16.429 21.632 16.991 1.00 78.69 308 LEU A C 1
ATOM 2337 O O . LEU A 1 308 ? -17.225 21.552 16.059 1.00 78.69 308 LEU A O 1
ATOM 2341 N N . VAL A 1 309 ? -16.783 21.450 18.261 1.00 75.94 309 VAL A N 1
ATOM 2342 C CA . VAL A 1 309 ? -18.139 21.118 18.708 1.00 75.94 309 VAL A CA 1
ATOM 2343 C C . VAL A 1 309 ? -19.053 22.342 18.639 1.00 75.94 309 VAL A C 1
ATOM 2345 O O . VAL A 1 309 ? -18.642 23.465 18.934 1.00 75.94 309 VAL A O 1
ATOM 2348 N N . ALA A 1 310 ? -20.318 22.132 18.270 1.00 73.12 310 ALA A N 1
ATOM 2349 C CA . ALA A 1 310 ? -21.296 23.213 18.213 1.00 73.12 310 ALA A CA 1
ATOM 2350 C C . ALA A 1 310 ? -21.590 23.786 19.622 1.00 73.12 310 ALA A C 1
ATOM 2352 O O . ALA A 1 310 ? -21.721 23.012 20.581 1.00 73.12 310 ALA A O 1
ATOM 2353 N N . PRO A 1 311 ? -21.751 25.117 19.777 1.00 69.50 311 PRO A N 1
ATOM 2354 C CA . PRO A 1 311 ? -22.153 25.719 21.047 1.00 69.50 311 PRO A CA 1
ATOM 2355 C C . PRO A 1 311 ? -23.454 25.098 21.577 1.00 69.50 311 PRO A C 1
ATOM 2357 O O . PRO A 1 311 ? -24.415 24.950 20.826 1.00 69.50 311 PRO A O 1
ATOM 2360 N N . GLY A 1 312 ? -23.489 24.739 22.865 1.00 68.06 312 GLY A N 1
ATOM 2361 C CA . GLY A 1 312 ? -24.661 24.115 23.495 1.00 68.06 312 GLY A CA 1
ATOM 2362 C C . GLY A 1 312 ? -24.819 22.605 23.259 1.00 68.06 312 GLY A C 1
ATOM 2363 O O . GLY A 1 312 ? -25.871 22.057 23.580 1.00 68.06 312 GLY A O 1
ATOM 2364 N N . SER A 1 313 ? -23.803 21.923 22.713 1.00 70.88 313 SER A N 1
ATOM 2365 C CA . SER A 1 313 ? -23.830 20.459 22.546 1.00 70.88 313 SER A CA 1
ATOM 2366 C C . SER A 1 313 ? -23.949 19.708 23.886 1.00 70.88 313 SER A C 1
ATOM 2368 O O . SER A 1 313 ? -23.438 20.196 24.900 1.00 70.88 313 SER A O 1
ATOM 2370 N N . PRO A 1 314 ? -24.572 18.510 23.911 1.00 71.88 314 PRO A N 1
ATOM 2371 C CA . PRO A 1 314 ? -24.787 17.734 25.134 1.00 71.88 314 PRO A CA 1
ATOM 2372 C C . PRO A 1 314 ? -23.498 17.435 25.913 1.00 71.88 314 PRO A C 1
ATOM 2374 O O . PRO A 1 314 ? -22.440 17.220 25.328 1.00 71.88 314 PRO A O 1
ATOM 2377 N N . ALA A 1 315 ? -23.586 17.304 27.241 1.00 64.69 315 ALA A N 1
ATOM 2378 C CA . ALA A 1 315 ? -22.434 16.941 28.079 1.00 64.69 315 ALA A CA 1
ATOM 2379 C C . ALA A 1 315 ? -21.824 15.563 27.725 1.00 64.69 315 ALA A C 1
ATOM 2381 O O . ALA A 1 315 ? -20.636 15.327 27.968 1.00 64.69 315 ALA A O 1
ATOM 2382 N N . SER A 1 316 ? -22.604 14.663 27.112 1.00 69.62 316 SER A N 1
ATOM 2383 C CA . SER A 1 316 ? -22.117 13.383 26.573 1.00 69.62 316 SER A CA 1
ATOM 2384 C C . SER A 1 316 ? -21.060 13.566 25.480 1.00 69.62 316 SER A C 1
ATOM 2386 O O . SER A 1 316 ? -20.190 12.716 25.332 1.00 69.62 316 SER A O 1
ATOM 2388 N N . CYS A 1 317 ? -21.053 14.704 24.781 1.00 74.06 317 CYS A N 1
ATOM 2389 C CA . CYS A 1 317 ? -20.074 15.015 23.740 1.00 74.06 317 CYS A CA 1
ATOM 2390 C C . CYS A 1 317 ? -18.670 15.298 24.251 1.00 74.06 317 CYS A C 1
ATOM 2392 O O . CYS A 1 317 ? -17.718 15.264 23.473 1.00 74.06 317 CYS A O 1
ATOM 2394 N N . TYR A 1 318 ? -18.548 15.584 25.543 1.00 70.38 318 TYR A N 1
ATOM 2395 C CA . TYR A 1 318 ? -17.294 15.950 26.181 1.00 70.38 318 TYR A CA 1
ATOM 2396 C C . TYR A 1 318 ? -16.853 14.902 27.219 1.00 70.38 318 TYR A C 1
ATOM 2398 O O . TYR A 1 318 ? -15.780 15.015 27.798 1.00 70.38 318 TYR A O 1
ATOM 2406 N N . SER A 1 319 ? -17.648 13.852 27.452 1.00 64.38 319 SER A N 1
ATOM 2407 C CA . SER A 1 319 ? -17.418 12.872 28.521 1.00 64.38 319 SER A CA 1
ATOM 2408 C C . SER A 1 319 ? -17.477 11.420 28.032 1.00 64.38 319 SER A C 1
ATOM 2410 O O . SER A 1 319 ? -17.823 11.142 26.887 1.00 64.38 319 SER A O 1
ATOM 2412 N N . GLY A 1 320 ? -17.092 10.476 28.897 1.00 67.38 320 GLY A N 1
ATOM 2413 C CA . GLY A 1 320 ? -17.137 9.040 28.615 1.00 67.38 320 GLY A CA 1
ATOM 2414 C C . GLY A 1 320 ? -15.853 8.478 27.998 1.00 67.38 320 GLY A C 1
ATOM 2415 O O . GLY A 1 320 ? -14.765 9.034 28.155 1.00 67.38 320 GLY A O 1
ATOM 2416 N N . SER A 1 321 ? -15.977 7.347 27.294 1.00 60.50 321 SER A N 1
ATOM 2417 C CA . SER A 1 321 ? -14.847 6.585 26.730 1.00 60.50 321 SER A CA 1
ATOM 2418 C C . SER A 1 321 ? -13.996 7.370 25.727 1.00 60.50 321 SER A C 1
ATOM 2420 O O . SER A 1 321 ? -12.846 7.008 25.502 1.00 60.50 321 SER A O 1
ATOM 2422 N N . LYS A 1 322 ? -14.536 8.454 25.155 1.00 66.94 322 LYS A N 1
ATOM 2423 C CA . LYS A 1 322 ? -13.858 9.293 24.160 1.00 66.94 322 LYS A CA 1
ATOM 2424 C C . LYS A 1 322 ? -12.710 10.127 24.742 1.00 66.94 322 LYS A C 1
ATOM 2426 O O . LYS A 1 322 ? -11.703 10.294 24.070 1.00 66.94 322 LYS A O 1
ATOM 2431 N N . PHE A 1 323 ? -12.855 10.616 25.978 1.00 76.00 323 PHE A N 1
ATOM 2432 C CA . PHE A 1 323 ? -11.857 11.474 26.644 1.00 76.00 323 PHE A CA 1
ATOM 2433 C C . PHE A 1 323 ? -11.424 10.951 28.024 1.00 76.00 323 PHE A C 1
ATOM 2435 O O . PHE A 1 323 ? -10.645 11.596 28.713 1.00 76.00 323 PHE A O 1
ATOM 2442 N N . GLY A 1 324 ? -11.955 9.810 28.476 1.00 78.25 324 GLY A N 1
ATOM 2443 C CA . GLY A 1 324 ? -11.589 9.212 29.766 1.00 78.25 324 GLY A CA 1
ATOM 2444 C C . GLY A 1 324 ? -12.102 9.971 30.997 1.00 78.25 324 GLY A C 1
ATOM 2445 O O . GLY A 1 324 ? -11.713 9.655 32.119 1.00 78.25 324 GLY A O 1
ATOM 2446 N N . PHE A 1 325 ? -12.987 10.957 30.828 1.00 84.06 325 PHE A N 1
ATOM 2447 C CA . PHE A 1 325 ? -13.591 11.690 31.943 1.00 84.06 325 PHE A CA 1
ATOM 2448 C C . PHE A 1 325 ? -14.957 11.114 32.301 1.00 84.06 325 PHE A C 1
ATOM 2450 O O . PHE A 1 325 ? -15.863 11.050 31.464 1.00 84.06 325 PHE A O 1
ATOM 2457 N N . ILE A 1 326 ? -15.114 10.727 33.565 1.00 82.00 326 ILE A N 1
ATOM 2458 C CA . ILE A 1 326 ? -16.365 10.198 34.104 1.00 82.00 326 ILE A CA 1
ATOM 2459 C C . ILE A 1 326 ? -17.087 11.309 34.863 1.00 82.00 326 ILE A C 1
ATOM 2461 O O . ILE A 1 326 ? -16.533 11.907 35.787 1.00 82.00 326 ILE A O 1
ATOM 2465 N N . ALA A 1 327 ? -18.334 11.562 34.470 1.00 83.19 327 ALA A N 1
ATOM 2466 C CA . ALA A 1 327 ? -19.255 12.427 35.195 1.00 83.19 327 ALA A CA 1
ATOM 2467 C C . ALA A 1 327 ? -19.709 11.746 36.494 1.00 83.19 327 ALA A C 1
ATOM 2469 O O . ALA A 1 327 ? -20.153 10.598 36.466 1.00 83.19 327 ALA A O 1
ATOM 2470 N N . MET A 1 328 ? -19.632 12.455 37.619 1.00 85.12 328 MET A N 1
ATOM 2471 C CA . MET A 1 328 ? -20.024 11.938 38.932 1.00 85.12 328 MET A CA 1
ATOM 2472 C C . MET A 1 328 ? -21.238 12.693 39.487 1.00 85.12 328 MET A C 1
ATOM 2474 O O . MET A 1 328 ? -21.398 13.902 39.285 1.00 85.12 328 MET A O 1
ATOM 2478 N N . SER A 1 329 ? -22.113 11.975 40.193 1.00 88.38 329 SER A N 1
ATOM 2479 C CA . SER A 1 329 ? -23.243 12.560 40.922 1.00 88.38 329 SER A CA 1
ATOM 2480 C C . SER A 1 329 ? -22.775 13.285 42.188 1.00 88.38 329 SER A C 1
ATOM 2482 O O . SER A 1 329 ? -21.669 13.054 42.676 1.00 88.38 329 SER A O 1
ATOM 2484 N N . ALA A 1 330 ? -23.624 14.143 42.763 1.00 88.06 330 ALA A N 1
ATOM 2485 C CA . ALA A 1 330 ? -23.276 14.904 43.968 1.00 88.06 330 ALA A CA 1
ATOM 2486 C C . ALA A 1 330 ? -22.845 13.998 45.134 1.00 88.06 330 ALA A C 1
ATOM 2488 O O . ALA A 1 330 ? -21.837 14.277 45.779 1.00 88.06 330 ALA A O 1
ATOM 2489 N N . GLY A 1 331 ? -23.547 12.876 45.334 1.00 88.88 331 GLY A N 1
ATOM 2490 C CA . GLY A 1 331 ? -23.206 11.881 46.354 1.00 88.88 331 GLY A CA 1
ATOM 2491 C C . GLY A 1 331 ? -21.854 11.202 46.109 1.00 88.88 331 GLY A C 1
ATOM 2492 O O . GLY A 1 331 ? -21.081 11.000 47.043 1.00 88.88 331 GLY A O 1
ATOM 2493 N N . GLN A 1 332 ? -21.533 10.902 44.846 1.00 89.38 332 GLN A N 1
ATOM 2494 C CA . GLN A 1 332 ? -20.242 10.317 44.472 1.00 89.38 332 GLN A CA 1
ATOM 2495 C C . GLN A 1 332 ? -19.089 11.307 44.678 1.00 89.38 332 GLN A C 1
ATOM 2497 O O . GLN A 1 332 ? -18.029 10.911 45.153 1.00 89.38 332 GLN A O 1
ATOM 2502 N N . CYS A 1 333 ? -19.298 12.589 44.372 1.00 88.62 333 CYS A N 1
ATOM 2503 C CA . CYS A 1 333 ? -18.306 13.642 44.602 1.00 88.62 333 CYS A CA 1
ATOM 2504 C C . CYS A 1 333 ? -18.071 13.901 46.090 1.00 88.62 333 CYS A C 1
ATOM 2506 O O . CYS A 1 333 ? -16.931 14.061 46.515 1.00 88.62 333 CYS A O 1
ATOM 2508 N N . SER A 1 334 ? -19.135 13.907 46.901 1.00 89.00 334 SER A N 1
ATOM 2509 C CA . SER A 1 334 ? -19.017 14.104 48.350 1.00 89.00 334 SER A CA 1
ATOM 2510 C C . SER A 1 334 ? -18.326 12.949 49.076 1.00 89.00 334 SER A C 1
ATOM 2512 O O . SER A 1 334 ? -17.846 13.152 50.185 1.00 89.00 334 SER A O 1
ATOM 2514 N N . GLY A 1 335 ? -18.288 11.756 48.472 1.00 89.12 335 GLY A N 1
ATOM 2515 C CA . GLY A 1 335 ? -17.614 10.578 49.023 1.00 89.12 335 GLY A CA 1
ATOM 2516 C C . GLY A 1 335 ? -16.114 10.494 48.717 1.00 89.12 335 GLY A C 1
ATOM 2517 O O . GLY A 1 335 ? -15.464 9.564 49.188 1.00 89.12 335 GLY A O 1
ATOM 2518 N N . LEU A 1 336 ? -15.565 11.419 47.923 1.00 89.19 336 LEU A N 1
ATOM 2519 C CA . LEU A 1 336 ? -14.124 11.521 47.675 1.00 89.19 336 LEU A CA 1
ATOM 2520 C C . LEU A 1 336 ? -13.418 12.181 48.866 1.00 89.19 336 LEU A C 1
ATOM 2522 O O . LEU A 1 336 ? -14.016 12.976 49.595 1.00 89.19 336 LEU A O 1
ATOM 2526 N N . ASP A 1 337 ? -12.129 11.887 49.043 1.00 93.31 337 ASP A N 1
ATOM 2527 C CA . ASP A 1 337 ? -11.306 12.635 49.991 1.00 93.31 337 ASP A CA 1
ATOM 2528 C C . ASP A 1 337 ? -11.234 14.128 49.597 1.00 93.31 337 ASP A C 1
ATOM 2530 O O . ASP A 1 337 ? -11.430 14.471 48.426 1.00 93.31 337 ASP A O 1
ATOM 2534 N N . PRO A 1 338 ? -10.968 15.046 50.547 1.00 91.00 338 PRO A N 1
ATOM 2535 C CA . PRO A 1 338 ? -11.047 16.483 50.283 1.00 91.00 338 PRO A CA 1
ATOM 2536 C C . PRO A 1 338 ? -10.145 16.971 49.141 1.00 91.00 338 PRO A C 1
ATOM 2538 O O . PRO A 1 338 ? -10.533 17.885 48.415 1.00 91.00 338 PRO A O 1
ATOM 2541 N N . ALA A 1 339 ? -8.966 16.365 48.964 1.00 88.06 339 ALA A N 1
ATOM 2542 C CA . ALA A 1 339 ? -8.028 16.749 47.914 1.00 88.06 339 ALA A CA 1
ATOM 2543 C C . ALA A 1 339 ? -8.513 16.269 46.537 1.00 88.06 339 ALA A C 1
ATOM 2545 O O . ALA A 1 339 ? -8.610 17.072 45.608 1.00 88.06 339 ALA A O 1
ATOM 2546 N N . ALA A 1 340 ? -8.910 14.998 46.421 1.00 84.88 340 ALA A N 1
ATOM 2547 C CA . ALA A 1 340 ? -9.458 14.439 45.185 1.00 84.88 340 ALA A CA 1
ATOM 2548 C C . ALA A 1 340 ? -10.791 15.088 44.791 1.00 84.88 340 ALA A C 1
ATOM 2550 O O . ALA A 1 340 ? -11.090 15.245 43.607 1.00 84.88 340 ALA A O 1
ATOM 2551 N N . ARG A 1 341 ? -11.603 15.490 45.774 1.00 89.50 341 ARG A N 1
ATOM 2552 C CA . ARG A 1 341 ? -12.837 16.238 45.535 1.00 89.50 341 ARG A CA 1
ATOM 2553 C C . ARG A 1 341 ? -12.551 17.617 44.945 1.00 89.50 341 ARG A C 1
ATOM 2555 O O . ARG A 1 341 ? -13.200 17.984 43.969 1.00 89.50 341 ARG A O 1
ATOM 2562 N N . ALA A 1 342 ? -11.596 18.356 45.510 1.00 89.25 342 ALA A N 1
ATOM 2563 C CA . ALA A 1 342 ? -11.211 19.669 44.997 1.00 89.25 342 ALA A CA 1
ATOM 2564 C C . ALA A 1 342 ? -10.703 19.571 43.550 1.00 89.25 342 ALA A C 1
ATOM 2566 O O . ALA A 1 342 ? -11.131 20.346 42.698 1.00 89.25 342 ALA A O 1
ATOM 2567 N N . GLU A 1 343 ? -9.876 18.567 43.248 1.00 87.88 343 GLU A N 1
ATOM 2568 C CA . GLU A 1 343 ? -9.412 18.295 41.884 1.00 87.88 343 GLU A CA 1
ATOM 2569 C C . GLU A 1 343 ? -10.573 17.949 40.937 1.00 87.88 343 GLU A C 1
ATOM 2571 O O . GLU A 1 343 ? -10.658 18.476 39.827 1.00 87.88 343 GLU A O 1
ATOM 2576 N N . ALA A 1 344 ? -11.515 17.109 41.376 1.00 86.81 344 ALA A N 1
ATOM 2577 C CA . ALA A 1 344 ? -12.658 16.710 40.561 1.00 86.81 344 ALA A CA 1
ATOM 2578 C C . ALA A 1 344 ? -13.639 17.865 40.280 1.00 86.81 344 ALA A C 1
ATOM 2580 O O . ALA A 1 344 ? -14.237 17.956 39.200 1.00 86.81 344 ALA A O 1
ATOM 2581 N N . GLU A 1 345 ? -13.836 18.751 41.256 1.00 89.38 345 GLU A N 1
ATOM 2582 C CA . GLU A 1 345 ? -14.627 19.976 41.107 1.00 89.38 345 GLU A CA 1
ATOM 2583 C C . GLU A 1 345 ? -13.902 20.996 40.214 1.00 89.38 345 GLU A C 1
ATOM 2585 O O . GLU A 1 345 ? -14.537 21.622 39.362 1.00 89.38 345 GLU A O 1
ATOM 2590 N N . GLN A 1 346 ? -12.575 21.104 40.325 1.00 88.62 346 GLN A N 1
ATOM 2591 C CA . GLN A 1 346 ? -11.754 21.942 39.451 1.00 88.62 346 GLN A CA 1
ATOM 2592 C C . GLN A 1 346 ? -11.808 21.460 37.994 1.00 88.62 346 GLN A C 1
ATOM 2594 O O . GLN A 1 346 ? -12.056 22.263 37.095 1.00 88.62 346 GLN A O 1
ATOM 2599 N N . LEU A 1 347 ? -11.687 20.149 37.753 1.00 85.75 347 LEU A N 1
ATOM 2600 C CA . LEU A 1 347 ? -11.851 19.536 36.429 1.00 85.75 347 LEU A CA 1
ATOM 2601 C C . LEU A 1 347 ? -13.209 19.874 35.809 1.00 85.75 347 LEU A C 1
ATOM 2603 O O . LEU A 1 347 ? -13.288 20.166 34.617 1.00 85.75 347 LEU A O 1
ATOM 2607 N N . LYS A 1 348 ? -14.283 19.871 36.608 1.00 84.94 348 LYS A N 1
ATOM 2608 C CA . LYS A 1 348 ? -15.598 20.315 36.138 1.00 84.94 348 LYS A CA 1
ATOM 2609 C C . LYS A 1 348 ? -15.567 21.779 35.707 1.00 84.94 348 LYS A C 1
ATOM 2611 O O . LYS A 1 348 ? -16.041 22.084 34.620 1.00 84.94 348 LYS A O 1
ATOM 2616 N N . GLN A 1 349 ? -15.044 22.675 36.539 1.00 85.56 349 GLN A N 1
ATOM 2617 C CA . GLN A 1 349 ? -15.025 24.109 36.231 1.00 85.56 349 GLN A CA 1
ATOM 2618 C C . GLN A 1 349 ? -14.199 24.418 34.976 1.00 85.56 349 GLN A C 1
ATOM 2620 O O . GLN A 1 349 ? -14.610 25.226 34.147 1.00 85.56 349 GLN A O 1
ATOM 2625 N N . GLU A 1 350 ? -13.062 23.746 34.814 1.00 82.38 350 GLU A N 1
ATOM 2626 C CA . GLU A 1 350 ? -12.141 23.961 33.701 1.00 82.38 350 GLU A CA 1
ATOM 2627 C C . GLU A 1 350 ? -12.652 23.328 32.393 1.00 82.38 350 GLU A C 1
ATOM 2629 O O . GLU A 1 350 ? -12.713 23.969 31.335 1.00 82.38 350 GLU A O 1
ATOM 2634 N N . LEU A 1 351 ? -13.062 22.060 32.449 1.00 77.50 351 LEU A N 1
ATOM 2635 C CA . LEU A 1 351 ? -13.342 21.259 31.256 1.00 77.50 351 LEU A CA 1
ATOM 2636 C C . LEU A 1 351 ? -14.836 21.143 30.928 1.00 77.50 351 LEU A C 1
ATOM 2638 O O . LEU A 1 351 ? -15.184 20.999 29.757 1.00 77.50 351 LEU A O 1
ATOM 2642 N N . PHE A 1 352 ? -15.725 21.248 31.920 1.00 78.19 352 PHE A N 1
ATOM 2643 C CA . PHE A 1 352 ? -17.164 20.978 31.773 1.00 78.19 352 PHE A CA 1
ATOM 2644 C C . PHE A 1 352 ? -18.068 21.986 32.520 1.00 78.19 352 PHE A C 1
ATOM 2646 O O . PHE A 1 352 ? -18.959 21.566 33.267 1.00 78.19 352 PHE A O 1
ATOM 2653 N N . PRO A 1 353 ? -17.882 23.308 32.331 1.00 74.94 353 PRO A N 1
ATOM 2654 C CA . PRO A 1 353 ? -18.605 24.342 33.073 1.00 74.94 353 PRO A CA 1
ATOM 2655 C C . PRO A 1 353 ? -20.127 24.263 32.886 1.00 74.94 353 PRO A C 1
ATOM 2657 O O . PRO A 1 353 ? -20.869 24.489 33.837 1.00 74.94 353 PRO A O 1
ATOM 2660 N N . ASP A 1 354 ? -20.585 23.864 31.696 1.00 72.62 354 ASP A N 1
ATOM 2661 C CA . ASP A 1 354 ? -22.009 23.783 31.341 1.00 72.62 354 ASP A CA 1
ATOM 2662 C C . ASP A 1 354 ? -22.643 22.414 31.656 1.00 72.62 354 ASP A C 1
ATOM 2664 O O . ASP A 1 354 ? -23.794 22.151 31.308 1.00 72.62 354 ASP A O 1
ATOM 2668 N N . SER A 1 355 ? -21.897 21.498 32.285 1.00 73.94 355 SER A N 1
ATOM 2669 C CA . SER A 1 355 ? -22.380 20.147 32.568 1.00 73.94 355 SER A CA 1
ATOM 2670 C C . SER A 1 355 ? -23.246 20.074 33.826 1.00 73.94 355 SER A C 1
ATOM 2672 O O . SER A 1 355 ? -22.918 20.629 34.877 1.00 73.94 355 SER A O 1
ATOM 2674 N N . SER A 1 356 ? -24.313 19.275 33.746 1.00 75.06 356 SER A N 1
ATOM 2675 C CA . SER A 1 356 ? -25.196 18.944 34.869 1.00 75.06 356 SER A CA 1
ATOM 2676 C C . SER A 1 356 ? -24.581 17.971 35.887 1.00 75.06 356 SER A C 1
ATOM 2678 O O . SER A 1 356 ? -25.188 17.718 36.926 1.00 75.06 356 SER A O 1
ATOM 2680 N N . ALA A 1 357 ? -23.403 17.399 35.615 1.00 80.62 357 ALA A N 1
ATOM 2681 C CA . ALA A 1 357 ? -22.686 16.543 36.564 1.00 80.62 357 ALA A CA 1
ATOM 2682 C C . ALA A 1 357 ? -22.181 17.348 37.773 1.00 80.62 357 ALA A C 1
ATOM 2684 O O . ALA A 1 357 ? -21.903 18.539 37.652 1.00 80.62 357 ALA A O 1
ATOM 2685 N N . ALA A 1 358 ? -22.025 16.732 38.947 1.00 84.94 358 ALA A N 1
ATOM 2686 C CA . ALA A 1 358 ? -21.573 17.453 40.141 1.00 84.94 358 ALA A CA 1
ATOM 2687 C C . ALA A 1 358 ? -20.060 17.723 40.129 1.00 84.94 358 ALA A C 1
ATOM 2689 O O . ALA A 1 358 ? -19.644 18.834 40.448 1.00 84.94 358 ALA A O 1
ATOM 2690 N N . CYS A 1 359 ? -19.263 16.747 39.697 1.00 88.25 359 CYS A N 1
ATOM 2691 C CA . CYS A 1 359 ? -17.820 16.848 39.481 1.00 88.25 359 CYS A CA 1
ATOM 2692 C C . CYS A 1 359 ? -17.384 15.827 38.414 1.00 88.25 359 CYS A C 1
ATOM 2694 O O . CYS A 1 359 ? -18.192 15.001 37.972 1.00 88.25 359 CYS A O 1
ATOM 2696 N N . TYR A 1 360 ? -16.118 15.886 37.996 1.00 85.50 360 TYR A N 1
ATOM 2697 C CA . TYR A 1 360 ? -15.543 14.961 37.020 1.00 85.50 360 TYR A CA 1
ATOM 2698 C C . TYR A 1 360 ? -14.258 14.347 37.534 1.00 85.50 360 TYR A C 1
ATOM 2700 O O . TYR A 1 360 ? -13.427 15.037 38.105 1.00 85.50 360 TYR A O 1
ATOM 2708 N N . ARG A 1 361 ? -14.050 13.064 37.252 1.00 87.00 361 ARG A N 1
ATOM 2709 C CA . ARG A 1 361 ? -12.782 12.396 37.537 1.00 87.00 361 ARG A CA 1
ATOM 2710 C C . ARG A 1 361 ? -12.208 11.824 36.256 1.00 87.00 361 ARG A C 1
ATOM 2712 O O . ARG A 1 361 ? -12.936 11.212 35.469 1.00 87.00 361 ARG A O 1
ATOM 2719 N N . PHE A 1 362 ? -10.904 11.995 36.061 1.00 83.50 362 PHE A N 1
ATOM 2720 C CA . PHE A 1 362 ? -10.209 11.225 35.046 1.00 83.50 362 PHE A CA 1
ATOM 2721 C C . PHE A 1 362 ? -10.146 9.765 35.493 1.00 83.50 362 PHE A C 1
ATOM 2723 O O . PHE A 1 362 ? -9.626 9.436 36.561 1.00 83.50 362 PHE A O 1
ATOM 2730 N N . SER A 1 363 ? -10.722 8.886 34.687 1.00 77.19 363 SER A N 1
ATOM 2731 C CA . SER A 1 363 ? -10.554 7.455 34.836 1.00 77.19 363 SER A CA 1
ATOM 2732 C C . SER A 1 363 ? -9.751 6.998 33.631 1.00 77.19 363 SER A C 1
ATOM 2734 O O . SER A 1 363 ? -10.299 6.961 32.525 1.00 77.19 363 SER A O 1
ATOM 2736 N N . PRO A 1 364 ? -8.461 6.660 33.810 1.00 66.12 364 PRO A N 1
ATOM 2737 C CA . PRO A 1 364 ? -7.732 5.920 32.800 1.00 66.12 364 PRO A CA 1
ATOM 2738 C C . PRO A 1 364 ? -8.429 4.567 32.733 1.00 66.12 364 PRO A C 1
ATOM 2740 O O . PRO A 1 364 ? -8.156 3.668 33.527 1.00 66.12 364 PRO A O 1
ATOM 2743 N N . GLY A 1 365 ? -9.445 4.471 31.876 1.00 63.00 365 GLY A N 1
ATOM 2744 C CA . GLY A 1 365 ? -10.233 3.263 31.730 1.00 63.00 365 GLY A CA 1
ATOM 2745 C C . GLY A 1 365 ? -9.312 2.078 31.471 1.00 63.00 365 GLY A C 1
ATOM 2746 O O . GLY A 1 365 ? -8.154 2.228 31.063 1.00 63.00 365 GLY A O 1
ATOM 2747 N N . GLN A 1 366 ? -9.827 0.877 31.694 1.00 70.44 366 GLN A N 1
ATOM 2748 C CA . GLN A 1 366 ? -9.096 -0.304 31.271 1.00 70.44 366 GLN A CA 1
ATOM 2749 C C . GLN A 1 366 ? -8.817 -0.217 29.763 1.00 70.44 366 GLN A C 1
ATOM 2751 O O . GLN A 1 366 ? -9.672 0.196 28.976 1.00 70.44 366 GLN A O 1
ATOM 2756 N N . GLU A 1 367 ? -7.599 -0.559 29.361 1.00 74.81 367 GLU A N 1
ATOM 2757 C CA . GLU A 1 367 ? -7.255 -0.684 27.956 1.00 74.81 367 GLU A CA 1
ATOM 2758 C C . GLU A 1 367 ? -7.925 -1.936 27.407 1.00 74.81 367 GLU A C 1
ATOM 2760 O O . GLU A 1 367 ? -7.775 -3.027 27.958 1.00 74.81 367 GLU A O 1
ATOM 2765 N N . PHE A 1 368 ? -8.707 -1.766 26.343 1.00 74.75 368 PHE A N 1
ATOM 2766 C CA . PHE A 1 368 ? -9.265 -2.895 25.625 1.00 74.75 368 PHE A CA 1
ATOM 2767 C C . PHE A 1 368 ? -8.172 -3.499 24.747 1.00 74.75 368 PHE A C 1
ATOM 2769 O O . PHE A 1 368 ? -7.753 -2.897 23.760 1.00 74.75 368 PHE A O 1
ATOM 2776 N N . VAL A 1 369 ? -7.731 -4.698 25.105 1.00 77.94 369 VAL A N 1
ATOM 2777 C CA . VAL A 1 369 ? -6.753 -5.466 24.344 1.00 77.94 369 VAL A CA 1
ATOM 2778 C C . VAL A 1 369 ? -7.518 -6.559 23.606 1.00 77.94 369 VAL A C 1
ATOM 2780 O O . VAL A 1 369 ? -8.116 -7.424 24.258 1.00 77.94 369 VAL A O 1
ATOM 2783 N N . PRO A 1 370 ? -7.563 -6.543 22.261 1.00 79.62 370 PRO A N 1
ATOM 2784 C CA . PRO A 1 370 ? -8.202 -7.623 21.528 1.00 79.62 370 PRO A CA 1
ATOM 2785 C C . PRO A 1 370 ? -7.468 -8.926 21.836 1.00 79.62 370 PRO A C 1
ATOM 2787 O O . PRO A 1 370 ? -6.251 -8.934 22.037 1.00 79.62 370 PRO A O 1
ATOM 2790 N N . PHE A 1 371 ? -8.190 -10.045 21.842 1.00 83.88 371 PHE A N 1
ATOM 2791 C CA . PHE A 1 371 ? -7.507 -11.332 21.879 1.00 83.88 371 PHE A CA 1
ATOM 2792 C C . PHE A 1 371 ? -6.597 -11.434 20.662 1.00 83.88 371 PHE A C 1
ATOM 2794 O O . PHE A 1 371 ? -6.898 -10.892 19.604 1.00 83.88 371 PHE A O 1
ATOM 2801 N N . VAL A 1 372 ? -5.468 -12.109 20.800 1.00 85.38 372 VAL A N 1
ATOM 2802 C CA . VAL A 1 372 ? -4.518 -12.274 19.707 1.00 85.38 372 VAL A CA 1
ATOM 2803 C C . VAL A 1 372 ? -4.282 -13.755 19.522 1.00 85.38 372 VAL A C 1
ATOM 2805 O O . VAL A 1 372 ? -4.083 -14.492 20.487 1.00 85.38 372 VAL A O 1
ATOM 2808 N N . LYS A 1 373 ? -4.306 -14.196 18.269 1.00 86.88 373 LYS A N 1
ATOM 2809 C CA . LYS A 1 373 ? -3.936 -15.556 17.900 1.00 86.88 373 LYS A CA 1
ATOM 2810 C C . LYS A 1 373 ? -2.706 -15.502 17.007 1.00 86.88 373 LYS A C 1
ATOM 2812 O O . LYS A 1 373 ? -2.685 -14.767 16.022 1.00 86.88 373 LYS A O 1
ATOM 2817 N N . SER A 1 374 ? -1.697 -16.303 17.339 1.00 87.62 374 SER A N 1
ATOM 2818 C CA . SER A 1 374 ? -0.552 -16.498 16.454 1.00 87.62 374 SER A CA 1
ATOM 2819 C C . SER A 1 374 ? -0.983 -17.325 15.242 1.00 87.62 374 SER A C 1
ATOM 2821 O O . SER A 1 374 ? -1.560 -18.408 15.388 1.00 87.62 374 SER A O 1
ATOM 2823 N N . ARG A 1 375 ? -0.735 -16.800 14.042 1.00 86.38 375 ARG A N 1
ATOM 2824 C CA . ARG A 1 375 ? -1.013 -17.450 12.761 1.00 86.38 375 ARG A CA 1
ATOM 2825 C C . ARG A 1 375 ? 0.272 -17.502 11.944 1.00 86.38 375 ARG A C 1
ATOM 2827 O O . ARG A 1 375 ? 0.963 -16.498 11.810 1.00 86.38 375 ARG A O 1
ATOM 2834 N N . HIS A 1 376 ? 0.553 -18.670 11.388 1.00 91.44 376 HIS A N 1
ATOM 2835 C CA . HIS A 1 376 ? 1.574 -18.896 10.372 1.00 91.44 376 HIS A CA 1
ATOM 2836 C C . HIS A 1 376 ? 1.036 -19.928 9.384 1.00 91.44 376 HIS A C 1
ATOM 2838 O O . HIS A 1 376 ? 0.197 -20.759 9.744 1.00 91.44 376 HIS A O 1
ATOM 2844 N N . GLU A 1 377 ? 1.492 -19.855 8.142 1.00 92.69 377 GLU A N 1
ATOM 2845 C CA . GLU A 1 377 ? 1.065 -20.753 7.075 1.00 92.69 377 GLU A CA 1
ATOM 2846 C C . GLU A 1 377 ? 2.264 -21.541 6.543 1.00 92.69 377 GLU A C 1
ATOM 2848 O O . GLU A 1 377 ? 3.341 -20.975 6.350 1.00 92.69 377 GLU A O 1
ATOM 2853 N N . PRO A 1 378 ? 2.115 -22.849 6.278 1.00 95.06 378 PRO A N 1
ATOM 2854 C CA . PRO A 1 378 ? 3.159 -23.594 5.596 1.00 95.06 378 PRO A CA 1
ATOM 2855 C C . PRO A 1 378 ? 3.290 -23.126 4.140 1.00 95.06 378 PRO A C 1
ATOM 2857 O O . PRO A 1 378 ? 2.326 -22.636 3.548 1.00 95.06 378 PRO A O 1
ATOM 2860 N N . ILE A 1 379 ? 4.459 -23.338 3.527 1.00 93.75 379 ILE A N 1
ATOM 2861 C CA . ILE A 1 379 ? 4.796 -22.796 2.196 1.00 93.75 379 ILE A CA 1
ATOM 2862 C C . ILE A 1 379 ? 3.759 -23.122 1.104 1.00 93.75 379 ILE A C 1
ATOM 2864 O O . ILE A 1 379 ? 3.472 -22.284 0.252 1.00 93.75 379 ILE A O 1
ATOM 2868 N N . TRP A 1 380 ? 3.142 -24.306 1.152 1.00 93.62 380 TRP A N 1
ATOM 2869 C CA . TRP A 1 380 ? 2.130 -24.735 0.179 1.00 93.62 380 TRP A CA 1
ATOM 2870 C C . TRP A 1 380 ? 0.791 -23.992 0.303 1.00 93.62 380 TRP A C 1
ATOM 2872 O O . TRP A 1 380 ? 0.041 -23.945 -0.666 1.00 93.62 380 TRP A O 1
ATOM 2882 N N . GLN A 1 381 ? 0.488 -23.403 1.463 1.00 95.25 381 GLN A N 1
ATOM 2883 C CA . GLN A 1 381 ? -0.655 -22.497 1.644 1.00 95.25 381 GLN A CA 1
ATOM 2884 C C . GLN A 1 381 ? -0.232 -21.039 1.436 1.00 95.25 381 GLN A C 1
ATOM 2886 O O . GLN A 1 381 ? -0.920 -20.295 0.737 1.00 95.25 381 GLN A O 1
ATOM 2891 N N . ALA A 1 382 ? 0.942 -20.672 1.959 1.00 95.44 382 ALA A N 1
ATOM 2892 C CA . ALA A 1 382 ? 1.488 -19.326 1.882 1.00 95.44 382 ALA A CA 1
ATOM 2893 C C . ALA A 1 382 ? 1.722 -18.868 0.434 1.00 95.44 382 ALA A C 1
ATOM 2895 O O . ALA A 1 382 ? 1.360 -17.750 0.094 1.00 95.44 382 ALA A O 1
ATOM 2896 N N . GLY A 1 383 ? 2.267 -19.718 -0.444 1.00 96.00 383 GLY A N 1
ATOM 2897 C CA . GLY A 1 383 ? 2.550 -19.351 -1.838 1.00 96.00 383 GLY A CA 1
ATOM 2898 C C . GLY A 1 383 ? 1.296 -18.938 -2.626 1.00 96.00 383 GLY A C 1
ATOM 2899 O O . GLY A 1 383 ? 1.223 -17.807 -3.111 1.00 96.00 383 GLY A O 1
ATOM 2900 N N . PRO A 1 384 ? 0.266 -19.801 -2.736 1.00 96.75 384 PRO A N 1
ATOM 2901 C CA . PRO A 1 384 ? -0.992 -19.443 -3.395 1.00 96.75 384 PRO A CA 1
ATOM 2902 C C . PRO A 1 384 ? -1.702 -18.246 -2.749 1.00 96.75 384 PRO A C 1
ATOM 2904 O O . PRO A 1 384 ? -2.280 -17.413 -3.453 1.00 96.75 384 PRO A O 1
ATOM 2907 N N . HIS A 1 385 ? -1.647 -18.134 -1.419 1.00 94.31 385 HIS A N 1
ATOM 2908 C CA . HIS A 1 385 ? -2.215 -17.000 -0.698 1.00 94.31 385 HIS A CA 1
ATOM 2909 C C . HIS A 1 385 ? -1.462 -15.697 -1.010 1.00 94.31 385 HIS A C 1
ATOM 2911 O O . HIS A 1 385 ? -2.107 -14.691 -1.294 1.00 94.31 385 HIS A O 1
ATOM 2917 N N . ALA A 1 386 ? -0.129 -15.720 -1.074 1.00 96.00 386 ALA A N 1
ATOM 2918 C CA . ALA A 1 386 ? 0.699 -14.583 -1.468 1.00 96.00 386 ALA A CA 1
ATOM 2919 C C . ALA A 1 386 ? 0.389 -14.121 -2.894 1.00 96.00 386 ALA A C 1
ATOM 2921 O O . ALA A 1 386 ? 0.196 -12.931 -3.115 1.00 96.00 386 ALA A O 1
ATOM 2922 N N . VAL A 1 387 ? 0.246 -15.046 -3.850 1.00 96.06 387 VAL A N 1
ATOM 2923 C CA . VAL A 1 387 ? -0.158 -14.710 -5.227 1.00 96.06 387 VAL A CA 1
ATOM 2924 C C . VAL A 1 387 ? -1.508 -13.991 -5.233 1.00 96.06 387 VAL A C 1
ATOM 2926 O O . VAL A 1 387 ? -1.652 -12.931 -5.845 1.00 96.06 387 VAL A O 1
ATOM 2929 N N . ARG A 1 388 ? -2.498 -14.536 -4.517 1.00 94.19 388 ARG A N 1
ATOM 2930 C CA . ARG A 1 388 ? -3.814 -13.905 -4.368 1.00 94.19 388 ARG A CA 1
ATOM 2931 C C . ARG A 1 388 ? -3.705 -12.511 -3.739 1.00 94.19 388 ARG A C 1
ATOM 2933 O O . ARG A 1 388 ? -4.294 -11.569 -4.262 1.00 94.19 388 ARG A O 1
ATOM 2940 N N . MET A 1 389 ? -2.930 -12.373 -2.667 1.00 92.69 389 MET A N 1
ATOM 2941 C CA . MET A 1 389 ? -2.693 -11.106 -1.975 1.00 92.69 389 MET A CA 1
ATOM 2942 C C . MET A 1 389 ? -2.002 -10.077 -2.882 1.00 92.69 389 MET A C 1
ATOM 2944 O O . MET A 1 389 ? -2.369 -8.904 -2.860 1.00 92.69 389 MET A O 1
ATOM 2948 N N . SER A 1 390 ? -1.073 -10.492 -3.748 1.00 93.19 390 SER A N 1
ATOM 2949 C CA . SER A 1 390 ? -0.463 -9.620 -4.758 1.00 93.19 390 SER A CA 1
ATOM 2950 C C . SER A 1 390 ? -1.487 -9.124 -5.782 1.00 93.19 390 SER A C 1
ATOM 2952 O O . SER A 1 390 ? -1.534 -7.927 -6.064 1.00 93.19 390 SER A O 1
ATOM 2954 N N . PHE A 1 391 ? -2.366 -9.991 -6.299 1.00 93.19 391 PHE A N 1
ATOM 2955 C CA . PHE A 1 391 ? -3.448 -9.555 -7.195 1.00 93.19 391 PHE A CA 1
ATOM 2956 C C . PHE A 1 391 ? -4.420 -8.592 -6.511 1.00 93.19 391 PHE A C 1
ATOM 2958 O O . PHE A 1 391 ? -4.846 -7.602 -7.103 1.00 93.19 391 PHE A O 1
ATOM 2965 N N . GLU A 1 392 ? -4.765 -8.848 -5.256 1.00 93.19 392 GLU A N 1
ATOM 2966 C CA . GLU A 1 392 ? -5.640 -7.963 -4.489 1.00 93.19 392 GLU A CA 1
ATOM 2967 C C . GLU A 1 392 ? -4.964 -6.627 -4.172 1.00 93.19 392 GLU A C 1
ATOM 2969 O O . GLU A 1 392 ? -5.609 -5.582 -4.236 1.00 93.19 392 GLU A O 1
ATOM 2974 N N . SER A 1 393 ? -3.648 -6.634 -3.960 1.00 91.19 393 SER A N 1
ATOM 2975 C CA . SER A 1 393 ? -2.846 -5.419 -3.826 1.00 91.19 393 SER A CA 1
ATOM 2976 C C . SER A 1 393 ? -2.858 -4.582 -5.109 1.00 91.19 393 SER A C 1
ATOM 2978 O O . SER A 1 393 ? -2.952 -3.361 -5.023 1.00 91.19 393 SER A O 1
ATOM 2980 N N . LEU A 1 394 ? -2.860 -5.199 -6.303 1.00 90.62 394 LEU A N 1
ATOM 2981 C CA . LEU A 1 394 ? -3.076 -4.470 -7.568 1.00 90.62 394 LEU A CA 1
ATOM 2982 C C . LEU A 1 394 ? -4.450 -3.801 -7.611 1.00 90.62 394 LEU A C 1
ATOM 2984 O O . LEU A 1 394 ? -4.576 -2.659 -8.053 1.00 90.62 394 LEU A O 1
ATOM 2988 N N . ILE A 1 395 ? -5.486 -4.514 -7.165 1.00 92.06 395 ILE A N 1
ATOM 2989 C CA . ILE A 1 395 ? -6.856 -3.995 -7.120 1.00 92.06 395 ILE A CA 1
ATOM 2990 C C . ILE A 1 395 ? -6.934 -2.807 -6.158 1.00 92.06 395 ILE A C 1
ATOM 2992 O O . ILE A 1 395 ? -7.498 -1.777 -6.520 1.00 92.06 395 ILE A O 1
ATOM 2996 N N . LEU A 1 396 ? -6.334 -2.915 -4.972 1.00 90.50 396 LEU A N 1
ATOM 2997 C CA . LEU A 1 396 ? -6.282 -1.834 -3.991 1.00 90.50 396 LEU A CA 1
ATOM 2998 C C . LEU A 1 396 ? -5.472 -0.637 -4.491 1.00 90.50 396 LEU A C 1
ATOM 3000 O O . LEU A 1 396 ? -5.955 0.488 -4.407 1.00 90.50 396 LEU A O 1
ATOM 3004 N N . ALA A 1 397 ? -4.297 -0.863 -5.082 1.00 87.88 397 ALA A N 1
ATOM 3005 C CA . ALA A 1 397 ? -3.485 0.196 -5.677 1.00 87.88 397 ALA A CA 1
ATOM 3006 C C . ALA A 1 397 ? -4.260 0.935 -6.779 1.00 87.88 397 ALA A C 1
ATOM 3008 O O . ALA A 1 397 ? -4.319 2.165 -6.795 1.00 87.88 397 ALA A O 1
ATOM 3009 N N . ARG A 1 398 ? -4.950 0.191 -7.654 1.00 88.94 398 ARG A N 1
ATOM 3010 C CA . ARG A 1 398 ? -5.859 0.756 -8.659 1.00 88.94 398 ARG A CA 1
ATOM 3011 C C . ARG A 1 398 ? -6.985 1.558 -8.008 1.00 88.94 398 ARG A C 1
ATOM 3013 O O . ARG A 1 398 ? -7.277 2.657 -8.469 1.00 88.94 398 ARG A O 1
ATOM 3020 N N . ASN A 1 399 ? -7.630 1.027 -6.968 1.00 88.94 399 ASN A N 1
ATOM 3021 C CA . ASN A 1 399 ? -8.718 1.714 -6.269 1.00 88.94 399 ASN A CA 1
ATOM 3022 C C . ASN A 1 399 ? -8.221 3.026 -5.631 1.00 88.94 399 ASN A C 1
ATOM 3024 O O . ASN A 1 399 ? -8.904 4.045 -5.733 1.00 88.94 399 ASN A O 1
ATOM 3028 N N . GLN A 1 400 ? -7.013 3.032 -5.063 1.00 85.38 400 GLN A N 1
ATOM 3029 C CA . GLN A 1 400 ? -6.373 4.214 -4.485 1.00 85.38 400 GLN A CA 1
ATOM 3030 C C . GLN A 1 400 ? -6.117 5.290 -5.548 1.00 85.38 400 GLN A C 1
ATOM 3032 O O . GLN A 1 400 ? -6.529 6.438 -5.378 1.00 85.38 400 GLN A O 1
ATOM 3037 N N . ILE A 1 401 ? -5.511 4.909 -6.679 1.00 85.31 401 ILE A N 1
ATOM 3038 C CA . ILE A 1 401 ? -5.284 5.812 -7.817 1.00 85.31 401 ILE A CA 1
ATOM 3039 C C . ILE A 1 401 ? -6.622 6.351 -8.329 1.00 85.31 401 ILE A C 1
ATOM 3041 O O . ILE A 1 401 ? -6.758 7.548 -8.581 1.00 85.31 401 ILE A O 1
ATOM 3045 N N . TRP A 1 402 ? -7.639 5.492 -8.443 1.00 86.25 402 TRP A N 1
ATOM 3046 C CA . TRP A 1 402 ? -8.930 5.917 -8.968 1.00 86.25 402 TRP A CA 1
ATOM 3047 C C . TRP A 1 402 ? -9.653 6.888 -8.024 1.00 86.25 402 TRP A C 1
ATOM 3049 O O . TRP A 1 402 ? -10.260 7.867 -8.459 1.00 86.25 402 TRP A O 1
ATOM 3059 N N . SER A 1 403 ? -9.544 6.655 -6.718 1.00 84.62 403 SER A N 1
ATOM 3060 C CA . SER A 1 403 ? -10.049 7.570 -5.697 1.00 84.62 403 SER A CA 1
ATOM 3061 C C . SER A 1 403 ? -9.367 8.941 -5.785 1.00 84.62 403 SER A C 1
ATOM 3063 O O . SER A 1 403 ? -10.044 9.971 -5.779 1.00 84.62 403 SER A O 1
ATOM 3065 N N . MET A 1 404 ? -8.041 8.970 -5.967 1.00 83.12 404 MET A N 1
ATOM 3066 C CA . MET A 1 404 ? -7.276 10.213 -6.121 1.00 83.12 404 MET A CA 1
ATOM 3067 C C . MET A 1 404 ? -7.664 10.989 -7.383 1.00 83.12 404 MET A C 1
ATOM 3069 O O . MET A 1 404 ? -7.944 12.182 -7.297 1.00 83.12 404 MET A O 1
ATOM 3073 N N . VAL A 1 405 ? -7.751 10.332 -8.545 1.00 85.94 405 VAL A N 1
ATOM 3074 C CA . VAL A 1 405 ? -8.085 11.010 -9.814 1.00 85.94 405 VAL A CA 1
ATOM 3075 C C . VAL A 1 405 ? -9.512 11.577 -9.803 1.00 85.94 405 VAL A C 1
ATOM 3077 O O . VAL A 1 405 ? -9.765 12.603 -10.427 1.00 85.94 405 VAL A O 1
ATOM 3080 N N . ARG A 1 406 ? -10.449 10.967 -9.062 1.00 86.31 406 ARG A N 1
ATOM 3081 C CA . ARG A 1 406 ? -11.806 11.516 -8.873 1.00 86.31 406 ARG A CA 1
ATOM 3082 C C . ARG A 1 406 ? -11.908 12.588 -7.782 1.00 86.31 406 ARG A C 1
ATOM 3084 O O . ARG A 1 406 ? -12.999 13.104 -7.559 1.00 86.31 406 ARG A O 1
ATOM 3091 N N . GLY A 1 407 ? -10.809 12.915 -7.101 1.00 80.00 407 GLY A N 1
ATOM 3092 C CA . GLY A 1 407 ? -10.792 13.900 -6.017 1.00 80.00 407 GLY A CA 1
ATOM 3093 C C . GLY A 1 407 ? -11.438 13.411 -4.716 1.00 80.00 407 GLY A C 1
ATOM 3094 O O . GLY A 1 407 ? -11.857 14.225 -3.901 1.00 80.00 407 GLY A O 1
ATOM 3095 N N . PHE A 1 408 ? -11.547 12.094 -4.520 1.00 76.69 408 PHE A N 1
ATOM 3096 C CA . PHE A 1 408 ? -12.134 11.477 -3.322 1.00 76.69 408 PHE A CA 1
ATOM 3097 C C . PHE A 1 408 ? -11.086 11.006 -2.304 1.00 76.69 408 PHE A C 1
ATOM 3099 O O . PHE A 1 408 ? -11.436 10.582 -1.205 1.00 76.69 408 PHE A O 1
ATOM 3106 N N . GLY A 1 409 ? -9.799 11.062 -2.656 1.00 62.44 409 GLY A N 1
ATOM 3107 C CA . GLY A 1 409 ? -8.709 10.665 -1.769 1.00 62.44 409 GLY A CA 1
ATOM 3108 C C . GLY A 1 409 ? -8.536 11.645 -0.608 1.00 62.44 409 GLY A C 1
ATOM 3109 O O . GLY A 1 409 ? -8.110 12.776 -0.816 1.00 62.44 409 GLY A O 1
ATOM 3110 N N . SER A 1 410 ? -8.830 11.203 0.616 1.00 54.19 410 SER A N 1
ATOM 3111 C CA . SER A 1 410 ? -8.587 11.965 1.850 1.00 54.19 410 SER A CA 1
ATOM 3112 C C . SER A 1 410 ? -7.203 11.716 2.459 1.00 54.19 410 SER A C 1
ATOM 3114 O O . SER A 1 410 ? -6.800 12.439 3.368 1.00 54.19 410 SER A O 1
ATOM 3116 N N . SER A 1 411 ? -6.475 10.692 1.998 1.00 61.06 411 SER A N 1
ATOM 3117 C CA . SER A 1 411 ? -5.144 10.384 2.521 1.00 61.06 411 SER A CA 1
ATOM 3118 C C . SER A 1 411 ? -4.091 11.287 1.880 1.00 61.06 411 SER A C 1
ATOM 3120 O O . SER A 1 411 ? -3.963 11.283 0.652 1.00 61.06 411 SER A O 1
ATOM 3122 N N . PRO A 1 412 ? -3.312 12.034 2.681 1.00 62.94 412 PRO A N 1
ATOM 3123 C CA . PRO A 1 412 ? -2.226 12.840 2.154 1.00 62.94 412 PRO A CA 1
ATOM 3124 C C . PRO A 1 412 ? -1.198 11.950 1.451 1.00 62.94 412 PRO A C 1
ATOM 3126 O O . PRO A 1 412 ? -0.816 10.891 1.957 1.00 62.94 412 PRO A O 1
ATOM 3129 N N . VAL A 1 413 ? -0.739 12.392 0.280 1.00 72.19 413 VAL A N 1
ATOM 3130 C CA . VAL A 1 413 ? 0.378 11.750 -0.420 1.00 72.19 413 VAL A CA 1
ATOM 3131 C C . VAL A 1 413 ? 1.594 11.809 0.500 1.00 72.19 413 VAL A C 1
ATOM 3133 O O . VAL A 1 413 ? 1.946 12.878 0.990 1.00 72.19 413 VAL A O 1
ATOM 3136 N N . THR A 1 414 ? 2.188 10.650 0.771 1.00 79.00 414 THR A N 1
ATOM 3137 C CA . THR A 1 414 ? 3.333 10.514 1.676 1.00 79.00 414 THR A CA 1
ATOM 3138 C C . THR A 1 414 ? 4.615 10.494 0.854 1.00 79.00 414 THR A C 1
ATOM 3140 O O . THR A 1 414 ? 4.708 9.746 -0.121 1.00 79.00 414 THR A O 1
ATOM 3143 N N . GLY A 1 415 ? 5.581 11.335 1.210 1.00 82.19 415 GLY A N 1
ATOM 3144 C CA . GLY A 1 415 ? 6.873 11.420 0.539 1.00 82.19 415 GLY A CA 1
ATOM 3145 C C . GLY A 1 415 ? 7.910 10.454 1.118 1.00 82.19 415 GLY A C 1
ATOM 3146 O O . GLY A 1 415 ? 7.613 9.661 2.014 1.00 82.19 415 GLY A O 1
ATOM 3147 N N . PRO A 1 416 ? 9.162 10.511 0.626 1.00 83.94 416 PRO A N 1
ATOM 3148 C CA . PRO A 1 416 ? 10.242 9.638 1.090 1.00 83.94 416 PRO A CA 1
ATOM 3149 C C . PRO A 1 416 ? 10.508 9.736 2.599 1.00 83.94 416 PRO A C 1
ATOM 3151 O O . PRO A 1 416 ? 10.772 8.722 3.242 1.00 83.94 416 PRO A O 1
ATOM 3154 N N . VAL A 1 417 ? 10.404 10.940 3.174 1.00 85.44 417 VAL A N 1
ATOM 3155 C CA . VAL A 1 417 ? 10.584 11.158 4.620 1.00 85.44 417 VAL A CA 1
ATOM 3156 C C . VAL A 1 417 ? 9.454 10.503 5.406 1.00 85.44 417 VAL A C 1
ATOM 3158 O O . VAL A 1 417 ? 9.724 9.822 6.394 1.00 85.44 417 VAL A O 1
ATOM 3161 N N . GLY A 1 418 ? 8.210 10.630 4.942 1.00 82.88 418 GLY A N 1
ATOM 3162 C CA . GLY A 1 418 ? 7.098 9.944 5.578 1.00 82.88 418 GLY A CA 1
ATOM 3163 C C . GLY A 1 418 ? 7.197 8.416 5.483 1.00 82.88 418 GLY A C 1
ATOM 3164 O O . GLY A 1 418 ? 6.955 7.724 6.466 1.00 82.88 418 GLY A O 1
ATOM 3165 N N . ILE A 1 419 ? 7.647 7.856 4.357 1.00 83.88 419 ILE A N 1
ATOM 3166 C CA . ILE A 1 419 ? 7.856 6.399 4.244 1.00 83.88 419 ILE A CA 1
ATOM 3167 C C . ILE A 1 419 ? 8.972 5.927 5.195 1.00 83.88 419 ILE A C 1
ATOM 3169 O O . ILE A 1 419 ? 8.835 4.884 5.839 1.00 83.88 419 ILE A O 1
ATOM 3173 N N . ALA A 1 420 ? 10.052 6.701 5.346 1.00 85.31 420 ALA A N 1
ATOM 3174 C CA . ALA A 1 420 ? 11.104 6.402 6.318 1.00 85.31 420 ALA A CA 1
ATOM 3175 C C . ALA A 1 420 ? 10.577 6.444 7.764 1.00 85.31 420 ALA A C 1
ATOM 3177 O O . ALA A 1 420 ? 10.898 5.565 8.563 1.00 85.31 420 ALA A O 1
ATOM 3178 N N . GLN A 1 421 ? 9.720 7.415 8.096 1.00 83.44 421 GLN A N 1
ATOM 3179 C CA . GLN A 1 421 ? 9.055 7.473 9.399 1.00 83.44 421 GLN A CA 1
ATOM 3180 C C . GLN A 1 421 ? 8.145 6.259 9.620 1.00 83.44 421 GLN A C 1
ATOM 3182 O O . GLN A 1 421 ? 8.249 5.617 10.661 1.00 83.44 421 GLN A O 1
ATOM 3187 N N . ALA A 1 422 ? 7.320 5.899 8.634 1.00 84.00 422 ALA A N 1
ATOM 3188 C CA . ALA A 1 422 ? 6.463 4.718 8.702 1.00 84.00 422 ALA A CA 1
ATOM 3189 C C . ALA A 1 422 ? 7.282 3.431 8.901 1.00 84.00 422 ALA A C 1
ATOM 3191 O O . ALA A 1 422 ? 6.888 2.564 9.675 1.00 84.00 422 ALA A O 1
ATOM 3192 N N . THR A 1 423 ? 8.460 3.335 8.274 1.00 85.69 423 THR A N 1
ATOM 3193 C CA . THR A 1 423 ? 9.402 2.223 8.491 1.00 85.69 423 THR A CA 1
ATOM 3194 C C . THR A 1 423 ? 9.839 2.159 9.956 1.00 85.69 423 THR A C 1
ATOM 3196 O O . THR A 1 423 ? 9.773 1.097 10.570 1.00 85.69 423 THR A O 1
ATOM 3199 N N . GLY A 1 424 ? 10.215 3.300 10.541 1.00 83.50 424 GLY A N 1
ATOM 3200 C CA . GLY A 1 424 ? 10.570 3.399 11.958 1.00 83.50 424 GLY A CA 1
ATOM 3201 C C . GLY A 1 424 ? 9.437 3.015 12.901 1.00 83.50 424 GLY A C 1
ATOM 3202 O O . GLY A 1 424 ? 9.653 2.256 13.843 1.00 83.50 424 GLY A O 1
ATOM 3203 N N . GLU A 1 425 ? 8.223 3.489 12.621 1.00 82.56 425 GLU A N 1
ATOM 3204 C CA . GLU A 1 425 ? 7.022 3.144 13.386 1.00 82.56 425 GLU A CA 1
ATOM 3205 C C . GLU A 1 425 ? 6.737 1.632 13.323 1.00 82.56 425 GLU A C 1
ATOM 3207 O O . GLU A 1 425 ? 6.433 1.024 14.348 1.00 82.56 425 GLU A O 1
ATOM 3212 N N . VAL A 1 426 ? 6.907 0.990 12.161 1.00 83.94 426 VAL A N 1
ATOM 3213 C CA . VAL A 1 426 ? 6.757 -0.470 12.016 1.00 83.94 426 VAL A CA 1
ATOM 3214 C C . VAL A 1 426 ? 7.812 -1.223 12.826 1.00 83.94 426 VAL A C 1
ATOM 3216 O O . VAL A 1 426 ? 7.462 -2.155 13.549 1.00 83.94 426 VAL A O 1
ATOM 3219 N N . VAL A 1 427 ? 9.084 -0.819 12.766 1.00 85.62 427 VAL A N 1
ATOM 3220 C CA . VAL A 1 427 ? 10.150 -1.479 13.540 1.00 85.62 427 VAL A CA 1
ATOM 3221 C C . VAL A 1 427 ? 9.911 -1.331 15.043 1.00 85.62 427 VAL A C 1
ATOM 3223 O O . VAL A 1 427 ? 10.084 -2.297 15.783 1.00 85.62 427 VAL A O 1
ATOM 3226 N N . GLN A 1 428 ? 9.492 -0.150 15.497 1.00 83.56 428 GLN A N 1
ATOM 3227 C CA . GLN A 1 428 ? 9.262 0.120 16.918 1.00 83.56 428 GLN A CA 1
ATOM 3228 C C . GLN A 1 428 ? 8.021 -0.597 17.462 1.00 83.56 428 GLN A C 1
ATOM 3230 O O . GLN A 1 428 ? 8.068 -1.123 18.571 1.00 83.56 428 GLN A O 1
ATOM 3235 N N . ASN A 1 429 ? 6.930 -0.644 16.691 1.00 78.56 429 ASN A N 1
ATOM 3236 C CA . ASN A 1 429 ? 5.650 -1.184 17.162 1.00 78.56 429 ASN A CA 1
ATOM 3237 C C . ASN A 1 429 ? 5.494 -2.686 16.894 1.00 78.56 429 ASN A C 1
ATOM 3239 O O . ASN A 1 429 ? 4.887 -3.399 17.689 1.00 78.56 429 ASN A O 1
ATOM 3243 N N . ALA A 1 430 ? 6.013 -3.164 15.763 1.00 78.56 430 ALA A N 1
ATOM 3244 C CA . ALA A 1 430 ? 5.788 -4.519 15.264 1.00 78.56 430 ALA A CA 1
ATOM 3245 C C . ALA A 1 430 ? 7.088 -5.331 15.102 1.00 78.56 430 ALA A C 1
ATOM 3247 O O . ALA A 1 430 ? 7.039 -6.512 14.750 1.00 78.56 430 ALA A O 1
ATOM 3248 N N . GLY A 1 431 ? 8.249 -4.728 15.370 1.00 85.00 431 GLY A N 1
ATOM 3249 C CA . GLY A 1 431 ? 9.552 -5.384 15.314 1.00 85.00 431 GLY A CA 1
ATOM 3250 C C . GLY A 1 431 ? 10.126 -5.533 13.902 1.00 85.00 431 GLY A C 1
ATOM 3251 O O . GLY A 1 431 ? 9.469 -5.313 12.886 1.00 85.00 431 GLY A O 1
ATOM 3252 N N . TRP A 1 432 ? 11.388 -5.961 13.839 1.00 85.94 432 TRP A N 1
ATOM 3253 C CA . TRP A 1 432 ? 12.156 -6.087 12.594 1.00 85.94 432 TRP A CA 1
ATOM 3254 C C . TRP A 1 432 ? 11.586 -7.108 11.602 1.00 85.94 432 TRP A C 1
ATOM 3256 O O . TRP A 1 432 ? 11.732 -6.927 10.398 1.00 85.94 432 TRP A O 1
ATOM 3266 N N . LEU A 1 433 ? 10.912 -8.162 12.074 1.00 86.50 433 LEU A N 1
ATOM 3267 C CA . LEU A 1 433 ? 10.317 -9.177 11.192 1.00 86.50 433 LEU A CA 1
ATOM 3268 C C . LEU A 1 433 ? 9.146 -8.624 10.365 1.00 86.50 433 LEU A C 1
ATOM 3270 O O . LEU A 1 433 ? 8.942 -9.054 9.233 1.00 86.50 433 LEU A O 1
ATOM 3274 N N . SER A 1 434 ? 8.442 -7.615 10.881 1.00 86.31 434 SER A N 1
ATOM 3275 C CA . SER A 1 434 ? 7.337 -6.949 10.177 1.00 86.31 434 SER A CA 1
ATOM 3276 C C . SER A 1 434 ? 7.812 -6.103 8.988 1.00 86.31 434 SER A C 1
ATOM 3278 O O . SER A 1 434 ? 7.015 -5.709 8.137 1.00 86.31 434 SER A O 1
ATOM 3280 N N . LEU A 1 435 ? 9.126 -5.868 8.867 1.00 90.38 435 LEU A N 1
ATOM 3281 C CA . LEU A 1 435 ? 9.702 -5.242 7.679 1.00 90.38 435 LEU A CA 1
ATOM 3282 C C . LEU A 1 435 ? 9.556 -6.105 6.426 1.00 90.38 435 LEU A C 1
ATOM 3284 O O . LEU A 1 435 ? 9.601 -5.553 5.333 1.00 90.38 435 LEU A O 1
ATOM 3288 N N . VAL A 1 436 ? 9.366 -7.424 6.549 1.00 93.06 436 VAL A N 1
ATOM 3289 C CA . VAL A 1 436 ? 9.146 -8.291 5.381 1.00 93.06 436 VAL A CA 1
ATOM 3290 C C . VAL A 1 436 ? 7.802 -7.969 4.722 1.00 93.06 436 VAL A C 1
ATOM 3292 O O . VAL A 1 436 ? 7.763 -7.786 3.507 1.00 93.06 436 VAL A O 1
ATOM 3295 N N . ASP A 1 437 ? 6.731 -7.809 5.510 1.00 89.69 437 ASP A N 1
ATOM 3296 C CA . ASP A 1 437 ? 5.416 -7.370 5.015 1.00 89.69 437 ASP A CA 1
ATOM 3297 C C . ASP A 1 437 ? 5.512 -5.986 4.363 1.00 89.69 437 ASP A C 1
ATOM 3299 O O . ASP A 1 437 ? 5.013 -5.755 3.258 1.00 89.69 437 ASP A O 1
ATOM 3303 N N . PHE A 1 438 ? 6.210 -5.062 5.027 1.00 91.44 438 PHE A N 1
ATOM 3304 C CA . PHE A 1 438 ? 6.401 -3.710 4.515 1.00 91.44 438 PHE A CA 1
ATOM 3305 C C . PHE A 1 438 ? 7.216 -3.690 3.212 1.00 91.44 438 PHE A C 1
ATOM 3307 O O . PHE A 1 438 ? 6.838 -3.018 2.252 1.00 91.44 438 PHE A O 1
ATOM 3314 N N . ALA A 1 439 ? 8.295 -4.472 3.129 1.00 94.56 439 ALA A N 1
ATOM 3315 C CA . ALA A 1 439 ? 9.105 -4.620 1.925 1.00 94.56 439 ALA A CA 1
ATOM 3316 C C . ALA A 1 439 ? 8.320 -5.281 0.783 1.00 94.56 439 ALA A C 1
ATOM 3318 O O . ALA A 1 439 ? 8.471 -4.864 -0.364 1.00 94.56 439 ALA A O 1
ATOM 3319 N N . ALA A 1 440 ? 7.452 -6.256 1.076 1.00 95.44 440 ALA A N 1
ATOM 3320 C CA . ALA A 1 440 ? 6.565 -6.866 0.087 1.00 95.44 440 ALA A CA 1
ATOM 3321 C C . ALA A 1 440 ? 5.595 -5.833 -0.507 1.00 95.44 440 ALA A C 1
ATOM 3323 O O . ALA A 1 440 ? 5.477 -5.727 -1.730 1.00 95.44 440 ALA A O 1
ATOM 3324 N N . LEU A 1 441 ? 4.967 -5.011 0.345 1.00 92.12 441 LEU A N 1
ATOM 3325 C CA . LEU A 1 441 ? 4.095 -3.912 -0.079 1.00 92.12 441 LEU A CA 1
ATOM 3326 C C . LEU A 1 441 ? 4.848 -2.864 -0.907 1.00 92.12 441 LEU A C 1
ATOM 3328 O O . LEU A 1 441 ? 4.359 -2.443 -1.955 1.00 92.12 441 LEU A O 1
ATOM 3332 N N . LEU A 1 442 ? 6.047 -2.460 -0.479 1.00 93.31 442 LEU A N 1
ATOM 3333 C CA . LEU A 1 442 ? 6.883 -1.529 -1.241 1.00 93.31 442 LEU A CA 1
ATOM 3334 C C . LEU A 1 442 ? 7.304 -2.114 -2.593 1.00 93.31 442 LEU A C 1
ATOM 3336 O O . LEU A 1 442 ? 7.214 -1.420 -3.602 1.00 93.31 442 LEU A O 1
ATOM 3340 N N . SER A 1 443 ? 7.711 -3.384 -2.639 1.00 96.44 443 SER A N 1
ATOM 3341 C CA . SER A 1 443 ? 8.085 -4.081 -3.875 1.00 96.44 443 SER A CA 1
ATOM 3342 C C . SER A 1 443 ? 6.917 -4.127 -4.860 1.00 96.44 443 SER A C 1
ATOM 3344 O O . SER A 1 443 ? 7.068 -3.780 -6.032 1.00 96.44 443 SER A O 1
ATOM 3346 N N . MET A 1 444 ? 5.723 -4.446 -4.355 1.00 94.50 444 MET A N 1
ATOM 3347 C CA . MET A 1 444 ? 4.483 -4.445 -5.122 1.00 94.50 444 MET A CA 1
ATOM 3348 C C . MET A 1 444 ? 4.152 -3.053 -5.676 1.00 94.50 444 MET A C 1
ATOM 3350 O O . MET A 1 444 ? 3.838 -2.905 -6.858 1.00 94.50 444 MET A O 1
ATOM 3354 N N . ASN A 1 445 ? 4.260 -2.017 -4.841 1.00 91.81 445 ASN A N 1
ATOM 3355 C CA . ASN A 1 445 ? 4.014 -0.636 -5.246 1.00 91.81 445 ASN A CA 1
ATOM 3356 C C . ASN A 1 445 ? 5.029 -0.163 -6.291 1.00 91.81 445 ASN A C 1
ATOM 3358 O O . ASN A 1 445 ? 4.634 0.467 -7.268 1.00 91.81 445 ASN A O 1
ATOM 3362 N N . LEU A 1 446 ? 6.312 -0.504 -6.140 1.00 92.44 446 LEU A N 1
ATOM 3363 C CA . LEU A 1 446 ? 7.339 -0.209 -7.141 1.00 92.44 446 LEU A CA 1
ATOM 3364 C C . LEU A 1 446 ? 7.058 -0.927 -8.464 1.00 92.44 446 LEU A C 1
ATOM 3366 O O . LEU A 1 446 ? 7.208 -0.319 -9.518 1.00 92.44 446 LEU A O 1
ATOM 3370 N N . ALA A 1 447 ? 6.600 -2.183 -8.433 1.00 94.50 447 ALA A N 1
ATOM 3371 C CA . ALA A 1 447 ? 6.185 -2.890 -9.644 1.00 94.50 447 ALA A CA 1
ATOM 3372 C C . ALA A 1 447 ? 5.042 -2.152 -10.363 1.00 94.50 447 ALA A C 1
ATOM 3374 O O . ALA A 1 447 ? 5.112 -1.941 -11.572 1.00 94.50 447 ALA A O 1
ATOM 3375 N N . VAL A 1 448 ? 4.017 -1.707 -9.627 1.00 92.50 448 VAL A N 1
ATOM 3376 C CA . VAL A 1 448 ? 2.893 -0.943 -10.195 1.00 92.50 448 VAL A CA 1
ATOM 3377 C C . VAL A 1 448 ? 3.360 0.394 -10.764 1.00 92.50 448 VAL A C 1
ATOM 3379 O O . VAL A 1 448 ? 3.056 0.697 -11.916 1.00 92.50 448 VAL A O 1
ATOM 3382 N N . LEU A 1 449 ? 4.106 1.182 -9.985 1.00 89.62 449 LEU A N 1
ATOM 3383 C CA . LEU A 1 449 ? 4.584 2.506 -10.390 1.00 89.62 449 LEU A CA 1
ATOM 3384 C C . LEU A 1 449 ? 5.491 2.433 -11.622 1.00 89.62 449 LEU A C 1
ATOM 3386 O O . LEU A 1 449 ? 5.332 3.245 -12.529 1.00 89.62 449 LEU A O 1
ATOM 3390 N N . ASN A 1 450 ? 6.368 1.427 -11.702 1.00 92.50 450 ASN A N 1
ATOM 3391 C CA . ASN A 1 450 ? 7.275 1.260 -12.837 1.00 92.50 450 ASN A CA 1
ATOM 3392 C C . ASN A 1 450 ? 6.546 0.856 -14.126 1.00 92.50 450 ASN A C 1
ATOM 3394 O O . ASN A 1 450 ? 7.053 1.126 -15.206 1.00 92.50 450 ASN A O 1
ATOM 3398 N N . VAL A 1 451 ? 5.347 0.269 -14.049 1.00 92.31 451 VAL A N 1
ATOM 3399 C CA . VAL A 1 451 ? 4.516 -0.039 -15.231 1.00 92.31 451 VAL A CA 1
ATOM 3400 C C . VAL A 1 451 ? 3.697 1.169 -15.698 1.00 92.31 451 VAL A C 1
ATOM 3402 O O . VAL A 1 451 ? 3.262 1.203 -16.853 1.00 92.31 451 VAL A O 1
ATOM 3405 N N . LEU A 1 452 ? 3.476 2.172 -14.841 1.00 90.88 452 LEU A N 1
ATOM 3406 C CA . LEU A 1 452 ? 2.678 3.337 -15.215 1.00 90.88 452 LEU A CA 1
ATOM 3407 C C . LEU A 1 452 ? 3.319 4.103 -16.387 1.00 90.88 452 LEU A C 1
ATOM 3409 O O . LEU A 1 452 ? 4.544 4.215 -16.464 1.00 90.88 452 LEU A O 1
ATOM 3413 N N . PRO A 1 453 ? 2.504 4.689 -17.286 1.00 91.44 453 PRO A N 1
ATOM 3414 C CA . PRO A 1 453 ? 2.967 5.441 -18.453 1.00 91.44 453 PRO A CA 1
ATOM 3415 C C . PRO A 1 453 ? 3.473 6.842 -18.066 1.00 91.44 453 PRO A C 1
ATOM 3417 O O . PRO A 1 453 ? 3.071 7.851 -18.643 1.00 91.44 453 PRO A O 1
ATOM 3420 N N . ILE A 1 454 ? 4.319 6.916 -17.043 1.00 90.69 454 ILE A N 1
ATOM 3421 C CA . ILE A 1 454 ? 4.897 8.148 -16.521 1.00 90.69 454 ILE A CA 1
ATOM 3422 C C . ILE A 1 454 ? 6.335 8.237 -17.052 1.00 90.69 454 ILE A C 1
ATOM 3424 O O . ILE A 1 454 ? 7.095 7.275 -16.905 1.00 90.69 454 ILE A O 1
ATOM 3428 N N . PRO A 1 455 ? 6.741 9.359 -17.677 1.00 87.94 455 PRO A N 1
ATOM 3429 C CA . PRO A 1 455 ? 8.124 9.535 -18.104 1.00 87.94 455 PRO A CA 1
ATOM 3430 C C . PRO A 1 455 ? 9.085 9.408 -16.915 1.00 87.94 455 PRO A C 1
ATOM 3432 O O . PRO A 1 455 ? 8.722 9.746 -15.795 1.00 87.94 455 PRO A O 1
ATOM 3435 N N . MET A 1 456 ? 10.310 8.957 -17.182 1.00 87.19 456 MET A N 1
ATOM 3436 C CA . MET A 1 456 ? 11.335 8.473 -16.229 1.00 87.19 456 MET A CA 1
ATOM 3437 C C . MET A 1 456 ? 11.212 6.991 -15.840 1.00 87.19 456 MET A C 1
ATOM 3439 O O . MET A 1 456 ? 12.240 6.333 -15.727 1.00 87.19 456 MET A O 1
ATOM 3443 N N . PHE A 1 457 ? 10.004 6.446 -15.705 1.00 91.25 457 PHE A N 1
ATOM 3444 C CA . PHE A 1 457 ? 9.803 5.030 -15.374 1.00 91.25 457 PHE A CA 1
ATOM 3445 C C . PHE A 1 457 ? 9.821 4.121 -16.618 1.00 91.25 457 PHE A C 1
ATOM 3447 O O . PHE A 1 457 ? 9.640 4.592 -17.749 1.00 91.25 457 PHE A O 1
ATOM 3454 N N . ASP A 1 458 ? 9.979 2.808 -16.409 1.00 92.75 458 ASP A N 1
ATOM 3455 C CA . ASP A 1 458 ? 9.986 1.789 -17.474 1.00 92.75 458 ASP A CA 1
ATOM 3456 C C . ASP A 1 458 ? 8.740 1.852 -18.361 1.00 92.75 458 ASP A C 1
ATOM 3458 O O . ASP A 1 458 ? 8.826 1.793 -19.589 1.00 92.75 458 ASP A O 1
ATOM 3462 N N . GLY A 1 459 ? 7.568 2.031 -17.750 1.00 92.00 459 GLY A N 1
ATOM 3463 C CA . GLY A 1 459 ? 6.285 2.144 -18.432 1.00 92.00 459 GLY A CA 1
ATOM 3464 C C . GLY A 1 459 ? 6.237 3.316 -19.410 1.00 92.00 459 GLY A C 1
ATOM 3465 O O . GLY A 1 459 ? 5.657 3.188 -20.489 1.00 92.00 459 GLY A O 1
ATOM 3466 N N . GLY A 1 460 ? 6.926 4.422 -19.111 1.00 91.38 460 GLY A N 1
ATOM 3467 C CA . GLY A 1 460 ? 7.113 5.530 -20.048 1.00 91.38 460 GLY A CA 1
ATOM 3468 C C . GLY A 1 460 ? 7.849 5.096 -21.321 1.00 91.38 460 GLY A C 1
ATOM 3469 O O . GLY A 1 460 ? 7.387 5.380 -22.427 1.00 91.38 460 GLY A O 1
ATOM 3470 N N . ARG A 1 461 ? 8.933 4.321 -21.187 1.00 90.56 461 ARG A N 1
ATOM 3471 C CA . ARG A 1 461 ? 9.674 3.754 -22.333 1.00 90.56 461 ARG A CA 1
ATOM 3472 C C . ARG A 1 461 ? 8.840 2.724 -23.102 1.00 90.56 461 ARG A C 1
ATOM 3474 O O . ARG A 1 461 ? 8.857 2.695 -24.335 1.00 90.56 461 ARG A O 1
ATOM 3481 N N . LEU A 1 462 ? 8.047 1.911 -22.399 1.00 93.00 462 LEU A N 1
ATOM 3482 C CA . LEU A 1 462 ? 7.114 0.969 -23.029 1.00 93.00 462 LEU A CA 1
ATOM 3483 C C . LEU A 1 462 ? 6.061 1.685 -23.886 1.00 93.00 462 LEU A C 1
ATOM 3485 O O . LEU A 1 462 ? 5.728 1.195 -24.968 1.00 93.00 462 LEU A O 1
ATOM 3489 N N . VAL A 1 463 ? 5.583 2.861 -23.466 1.00 92.94 463 VAL A N 1
ATOM 3490 C CA . VAL A 1 463 ? 4.672 3.691 -24.272 1.00 92.94 463 VAL A CA 1
ATOM 3491 C C . VAL A 1 463 ? 5.332 4.149 -25.570 1.00 92.94 463 VAL A C 1
ATOM 3493 O O . VAL A 1 463 ? 4.689 4.098 -26.618 1.00 92.94 463 VAL A O 1
ATOM 3496 N N . PHE A 1 464 ? 6.610 4.535 -25.559 1.00 90.31 464 PHE A N 1
ATOM 3497 C CA . PHE A 1 464 ? 7.320 4.894 -26.792 1.00 90.31 464 PHE A CA 1
ATOM 3498 C C . PHE A 1 464 ? 7.416 3.715 -27.768 1.00 90.31 464 PHE A C 1
ATOM 3500 O O . PHE A 1 464 ? 7.161 3.888 -28.964 1.00 90.31 464 PHE A O 1
ATOM 3507 N N . ILE A 1 465 ? 7.677 2.502 -27.269 1.00 89.69 465 ILE A N 1
ATOM 3508 C CA . ILE A 1 465 ? 7.660 1.282 -28.093 1.00 89.69 465 ILE A CA 1
ATOM 3509 C C . ILE A 1 465 ? 6.249 0.992 -28.623 1.00 89.69 465 ILE A C 1
ATOM 3511 O O . ILE A 1 465 ? 6.092 0.614 -29.788 1.00 89.69 465 ILE A O 1
ATOM 3515 N N . LEU A 1 466 ? 5.210 1.199 -27.812 1.00 90.25 466 LEU A N 1
ATOM 3516 C CA . LEU A 1 466 ? 3.820 1.046 -28.241 1.00 90.25 466 LEU A CA 1
ATOM 3517 C C . LEU A 1 466 ? 3.461 2.050 -29.347 1.00 90.25 466 LEU A C 1
ATOM 3519 O O . LEU A 1 466 ? 2.876 1.675 -30.363 1.00 90.25 466 LEU A O 1
ATOM 3523 N N . ILE A 1 467 ? 3.871 3.311 -29.209 1.00 90.50 467 ILE A N 1
ATOM 3524 C CA . ILE A 1 467 ? 3.695 4.336 -30.244 1.00 90.50 467 ILE A CA 1
ATOM 3525 C C . ILE A 1 467 ? 4.480 3.961 -31.510 1.00 90.50 467 ILE A C 1
ATOM 3527 O O . ILE A 1 467 ? 3.968 4.119 -32.618 1.00 90.50 467 ILE A O 1
ATOM 3531 N N . GLU A 1 468 ? 5.693 3.415 -31.388 1.00 89.50 468 GLU A N 1
ATOM 3532 C CA . GLU A 1 468 ? 6.471 2.888 -32.518 1.00 89.50 468 GLU A CA 1
ATOM 3533 C C . GLU A 1 468 ? 5.759 1.707 -33.208 1.00 89.50 468 GLU A C 1
ATOM 3535 O O . GLU A 1 468 ? 5.835 1.556 -34.434 1.00 89.50 468 GLU A O 1
ATOM 3540 N N . PHE A 1 469 ? 5.059 0.856 -32.452 1.00 87.81 469 PHE A N 1
ATOM 3541 C CA . PHE A 1 469 ? 4.218 -0.212 -32.997 1.00 87.81 469 PHE A CA 1
ATOM 3542 C C . PHE A 1 469 ? 3.041 0.367 -33.795 1.00 87.81 469 PHE A C 1
ATOM 3544 O O . PHE A 1 469 ? 2.872 0.024 -34.966 1.00 87.81 469 PHE A O 1
ATOM 3551 N N . LEU A 1 470 ? 2.313 1.327 -33.218 1.00 89.69 470 LEU A N 1
ATOM 3552 C CA . LEU A 1 470 ? 1.167 1.992 -33.850 1.00 89.69 470 LEU A CA 1
ATOM 3553 C C . LEU A 1 470 ? 1.559 2.821 -35.087 1.00 89.69 470 LEU A C 1
ATOM 3555 O O . LEU A 1 470 ? 0.838 2.843 -36.082 1.00 89.69 470 LEU A O 1
ATOM 3559 N N . ARG A 1 471 ? 2.737 3.456 -35.083 1.00 89.62 471 ARG A N 1
ATOM 3560 C CA . ARG A 1 471 ? 3.263 4.271 -36.198 1.00 89.62 471 ARG A CA 1
ATOM 3561 C C . ARG A 1 471 ? 3.963 3.449 -37.287 1.00 89.62 471 ARG A C 1
ATOM 3563 O O . ARG A 1 471 ? 4.798 3.986 -38.019 1.00 89.62 471 ARG A O 1
ATOM 3570 N N . ARG A 1 472 ? 3.658 2.150 -37.395 1.00 83.38 472 ARG A N 1
ATOM 3571 C CA . ARG A 1 472 ? 4.228 1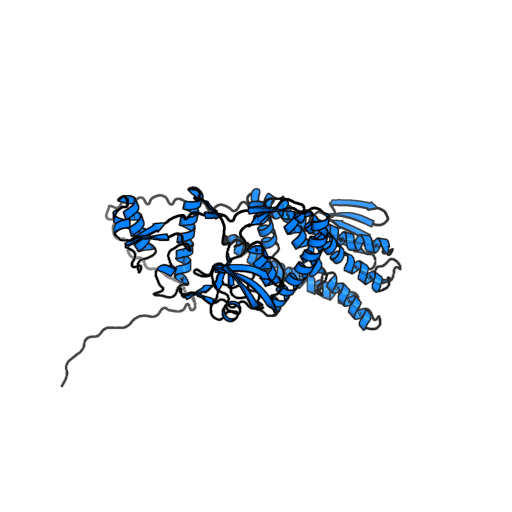.230 -38.400 1.00 83.38 472 ARG A CA 1
ATOM 3572 C C . ARG A 1 472 ? 5.767 1.217 -38.413 1.00 83.38 472 ARG A C 1
ATOM 3574 O O . ARG A 1 472 ? 6.382 1.098 -39.465 1.00 83.38 472 ARG A O 1
ATOM 3581 N N . GLY A 1 473 ? 6.405 1.349 -37.246 1.00 75.12 473 GLY A N 1
ATOM 3582 C CA . GLY A 1 473 ? 7.865 1.268 -37.103 1.00 75.12 473 GLY A CA 1
ATOM 3583 C C . GLY A 1 473 ? 8.637 2.573 -37.262 1.00 75.12 473 GLY A C 1
ATOM 3584 O O . GLY A 1 473 ? 9.860 2.549 -37.172 1.00 75.12 473 GLY A O 1
ATOM 3585 N N . ARG A 1 474 ? 7.969 3.721 -37.434 1.00 77.62 474 ARG A N 1
ATOM 3586 C CA . ARG A 1 474 ? 8.660 5.017 -37.386 1.00 77.62 474 ARG A CA 1
ATOM 3587 C C . ARG A 1 474 ? 9.036 5.361 -35.946 1.00 77.62 474 ARG A C 1
ATOM 3589 O O . ARG A 1 474 ? 8.169 5.741 -35.154 1.00 77.62 474 ARG A O 1
ATOM 3596 N N . ARG A 1 475 ? 10.330 5.267 -35.632 1.00 77.25 475 ARG A N 1
ATOM 3597 C CA . ARG A 1 475 ? 10.880 5.683 -34.337 1.00 77.25 475 ARG A CA 1
ATOM 3598 C C . ARG A 1 475 ? 10.687 7.173 -34.096 1.00 77.25 475 ARG A C 1
ATOM 3600 O O . ARG A 1 475 ? 10.583 7.977 -35.026 1.00 77.25 475 ARG A O 1
ATOM 3607 N N . ILE A 1 476 ? 10.564 7.527 -32.825 1.00 83.56 476 ILE A N 1
ATOM 3608 C CA . ILE A 1 476 ? 10.654 8.914 -32.383 1.00 83.56 476 ILE A CA 1
ATOM 3609 C C . ILE A 1 476 ? 12.144 9.248 -32.292 1.00 83.56 476 ILE A C 1
ATOM 3611 O O . ILE A 1 476 ? 12.960 8.373 -32.019 1.00 83.56 476 ILE A O 1
ATOM 3615 N N . ALA A 1 477 ? 12.507 10.486 -32.622 1.00 84.75 477 ALA A N 1
ATOM 3616 C CA . ALA A 1 477 ? 13.899 10.903 -32.547 1.00 84.75 477 ALA A CA 1
ATOM 3617 C C . ALA A 1 477 ? 14.403 10.749 -31.094 1.00 84.75 477 ALA A C 1
ATOM 3619 O O . ALA A 1 477 ? 13.725 11.276 -30.207 1.00 84.75 477 ALA A O 1
ATOM 3620 N N . PRO A 1 478 ? 15.570 10.114 -30.866 1.00 81.69 478 PRO A N 1
ATOM 3621 C CA . PRO A 1 478 ? 16.190 9.925 -29.546 1.00 81.69 478 PRO A CA 1
ATOM 3622 C C . PRO A 1 478 ? 16.138 11.174 -28.654 1.00 81.69 478 PRO A C 1
ATOM 3624 O O . PRO A 1 478 ? 15.638 11.162 -27.536 1.00 81.69 478 PRO A O 1
ATOM 3627 N N . GLN A 1 479 ? 16.485 12.325 -29.236 1.00 85.06 479 GLN A N 1
ATOM 3628 C CA . GLN A 1 479 ? 16.478 13.635 -28.575 1.00 85.06 479 GLN A CA 1
ATOM 3629 C C . GLN A 1 479 ? 15.116 14.019 -27.968 1.00 85.06 479 GLN A C 1
ATOM 3631 O O . GLN A 1 479 ? 15.061 14.675 -26.930 1.00 85.06 479 GLN A O 1
ATOM 3636 N N . LYS A 1 480 ? 14.005 13.636 -28.613 1.00 87.19 480 LYS A N 1
ATOM 3637 C CA . LYS A 1 480 ? 12.651 13.935 -28.123 1.00 87.19 480 LYS A CA 1
ATOM 3638 C C . LYS A 1 480 ? 12.248 12.998 -26.991 1.00 87.19 480 LYS A C 1
ATOM 3640 O O . LYS A 1 480 ? 11.582 13.444 -26.065 1.00 87.19 480 LYS A O 1
ATOM 3645 N N . GLU A 1 481 ? 12.642 11.730 -27.068 1.00 85.75 481 GLU A N 1
ATOM 3646 C CA . GLU A 1 481 ? 12.425 10.758 -25.995 1.00 85.75 481 GLU A CA 1
ATOM 3647 C C . GLU A 1 481 ? 13.197 11.183 -24.739 1.00 85.75 481 GLU A C 1
ATOM 3649 O O . GLU A 1 481 ? 12.586 11.391 -23.688 1.00 85.75 481 GLU A O 1
ATOM 3654 N N . ALA A 1 482 ? 14.493 11.479 -24.881 1.00 86.50 482 ALA A N 1
ATOM 3655 C CA . ALA A 1 482 ? 15.335 12.001 -23.808 1.00 86.50 482 ALA A CA 1
ATOM 3656 C C . ALA A 1 482 ? 14.760 13.279 -23.166 1.00 86.50 482 ALA A C 1
ATOM 3658 O O . ALA A 1 482 ? 14.712 13.386 -21.941 1.00 86.50 482 ALA A O 1
ATOM 3659 N N . LEU A 1 483 ? 14.253 14.228 -23.967 1.00 90.62 483 LEU A N 1
ATOM 3660 C CA . LEU A 1 483 ? 13.627 15.454 -23.455 1.00 90.62 483 LEU A CA 1
ATOM 3661 C C . LEU A 1 483 ? 12.357 15.171 -22.638 1.00 90.62 483 LEU A C 1
ATOM 3663 O O . LEU A 1 483 ? 12.146 15.794 -21.595 1.00 90.62 483 LEU A O 1
ATOM 3667 N N . VAL A 1 484 ? 11.510 14.242 -23.091 1.00 91.38 484 VAL A N 1
ATOM 3668 C CA . VAL A 1 484 ? 10.291 13.854 -22.365 1.00 91.38 484 VAL A CA 1
ATOM 3669 C C . VAL A 1 484 ? 10.649 13.194 -21.032 1.00 91.38 484 VAL A C 1
ATOM 3671 O O . VAL A 1 484 ? 10.085 13.565 -20.002 1.00 91.38 484 VAL A O 1
ATOM 3674 N N . HIS A 1 485 ? 11.622 12.279 -21.026 1.00 89.25 485 HIS A N 1
ATOM 3675 C CA . HIS A 1 485 ? 12.108 11.640 -19.801 1.00 89.25 485 HIS A CA 1
ATOM 3676 C C . HIS A 1 485 ? 12.741 12.648 -18.828 1.00 89.25 485 HIS A C 1
ATOM 3678 O O . HIS A 1 485 ? 12.418 12.625 -17.641 1.00 89.25 485 HIS A O 1
ATOM 3684 N N . LEU A 1 486 ? 13.557 13.585 -19.321 1.00 91.75 486 LEU A N 1
ATOM 3685 C CA . LEU A 1 486 ? 14.153 14.654 -18.512 1.00 91.75 486 LEU A CA 1
ATOM 3686 C C . LEU A 1 486 ? 13.089 15.575 -17.900 1.00 91.75 486 LEU A C 1
ATOM 3688 O O . LEU A 1 486 ? 13.167 15.921 -16.722 1.00 91.75 486 LEU A O 1
ATOM 3692 N N . THR A 1 487 ? 12.077 15.948 -18.686 1.00 93.25 487 THR A N 1
ATOM 3693 C CA . THR A 1 487 ? 10.967 16.791 -18.216 1.00 93.25 487 THR A CA 1
ATOM 3694 C C . THR A 1 487 ? 10.167 16.076 -17.125 1.00 93.25 487 THR A C 1
ATOM 3696 O O . THR A 1 487 ? 9.846 16.678 -16.101 1.00 93.25 487 THR A O 1
ATOM 3699 N N . GLY A 1 488 ? 9.885 14.781 -17.305 1.00 91.56 488 GLY A N 1
ATOM 3700 C CA . GLY A 1 488 ? 9.224 13.968 -16.282 1.00 91.56 488 GLY A CA 1
ATOM 3701 C C . GLY A 1 488 ? 10.037 13.846 -14.999 1.00 91.56 488 GLY A C 1
ATOM 3702 O O . GLY A 1 488 ? 9.488 14.051 -13.919 1.00 91.56 488 GLY A O 1
ATOM 3703 N N . LEU A 1 489 ? 11.347 13.600 -15.108 1.00 91.31 489 LEU A N 1
ATOM 3704 C CA . LEU A 1 489 ? 12.254 13.579 -13.960 1.00 91.31 489 LEU A CA 1
ATOM 3705 C C . LEU A 1 489 ? 12.214 14.909 -13.194 1.00 91.31 489 LEU A C 1
ATOM 3707 O O . LEU A 1 489 ? 12.044 14.907 -11.977 1.00 91.31 489 LEU A O 1
ATOM 3711 N N . ALA A 1 490 ? 12.311 16.045 -13.890 1.00 93.88 490 ALA A N 1
ATOM 3712 C CA . ALA A 1 490 ? 12.257 17.367 -13.266 1.00 93.88 490 ALA A CA 1
ATOM 3713 C C . ALA A 1 490 ? 10.931 17.608 -12.519 1.00 93.88 490 ALA A C 1
ATOM 3715 O O . ALA A 1 490 ? 10.929 18.132 -11.401 1.00 93.88 490 ALA A O 1
ATOM 3716 N N . LEU A 1 491 ? 9.807 17.187 -13.107 1.00 93.56 491 LEU A N 1
ATOM 3717 C CA . LEU A 1 491 ? 8.481 17.300 -12.498 1.00 93.56 491 LEU A CA 1
ATOM 3718 C C . LEU A 1 491 ? 8.346 16.414 -11.253 1.00 93.56 491 LEU A C 1
ATOM 3720 O O . LEU A 1 491 ? 7.893 16.896 -10.215 1.00 93.56 491 LEU A O 1
ATOM 3724 N N . ILE A 1 492 ? 8.775 15.151 -11.324 1.00 89.69 492 ILE A N 1
ATOM 3725 C CA . ILE A 1 492 ? 8.727 14.216 -10.189 1.00 89.69 492 ILE A CA 1
ATOM 3726 C C . ILE A 1 492 ? 9.648 14.679 -9.060 1.00 89.69 492 ILE A C 1
ATOM 3728 O O . ILE A 1 492 ? 9.244 14.631 -7.900 1.00 89.69 492 ILE A O 1
ATOM 3732 N N . LEU A 1 493 ? 10.859 15.156 -9.364 1.00 90.12 493 LEU A N 1
ATOM 3733 C CA . LEU A 1 493 ? 11.775 15.686 -8.350 1.00 90.12 493 LEU A CA 1
ATOM 3734 C C . LEU A 1 493 ? 11.194 16.925 -7.672 1.00 90.12 493 LEU A C 1
ATOM 3736 O O . LEU A 1 493 ? 11.234 17.028 -6.449 1.00 90.12 493 LEU A O 1
ATOM 3740 N N . THR A 1 494 ? 10.586 17.825 -8.445 1.00 93.06 494 THR A N 1
ATOM 3741 C CA . THR A 1 494 ? 9.930 19.019 -7.902 1.00 93.06 494 THR A CA 1
ATOM 3742 C C . THR A 1 494 ? 8.765 18.628 -6.994 1.00 93.06 494 THR A C 1
ATOM 3744 O O . THR A 1 494 ? 8.682 19.098 -5.861 1.00 93.06 494 THR A O 1
ATOM 3747 N N . LEU A 1 495 ? 7.906 17.708 -7.440 1.00 90.00 495 LEU A N 1
ATOM 3748 C CA . LEU A 1 495 ? 6.817 17.176 -6.624 1.00 90.00 495 LEU A CA 1
ATOM 3749 C C . LEU A 1 495 ? 7.345 16.488 -5.354 1.00 90.00 495 LEU A C 1
ATOM 3751 O O . LEU A 1 495 ? 6.807 16.706 -4.272 1.00 90.00 495 LEU A O 1
ATOM 3755 N N . SER A 1 496 ? 8.424 15.711 -5.461 1.00 88.50 496 SER A N 1
ATOM 3756 C CA . SER A 1 496 ? 9.053 15.022 -4.329 1.00 88.50 496 SER A CA 1
ATOM 3757 C C . SER A 1 496 ? 9.585 16.007 -3.292 1.00 88.50 496 SER A C 1
ATOM 3759 O O . SER A 1 496 ? 9.383 15.786 -2.101 1.00 88.50 496 SER A O 1
ATOM 3761 N N . VAL A 1 497 ? 10.204 17.116 -3.714 1.00 91.81 497 VAL A N 1
ATOM 3762 C CA . VAL A 1 497 ? 10.653 18.190 -2.811 1.00 91.81 497 VAL A CA 1
ATOM 3763 C C . VAL A 1 497 ? 9.464 18.852 -2.117 1.00 91.81 497 VAL A C 1
ATOM 3765 O O . VAL A 1 497 ? 9.507 19.052 -0.906 1.00 91.81 497 VAL A O 1
ATOM 3768 N N . VAL A 1 498 ? 8.384 19.139 -2.850 1.00 91.62 498 VAL A N 1
ATOM 3769 C CA . VAL A 1 498 ? 7.164 19.739 -2.284 1.00 91.62 498 VAL A CA 1
ATOM 3770 C C . VAL A 1 498 ? 6.517 18.816 -1.248 1.00 91.62 498 VAL A C 1
ATOM 3772 O O . VAL A 1 498 ? 6.225 19.256 -0.139 1.00 91.62 498 VAL A O 1
ATOM 3775 N N . ILE A 1 499 ? 6.327 17.532 -1.566 1.00 88.50 499 ILE A N 1
ATOM 3776 C CA . ILE A 1 499 ? 5.748 16.561 -0.624 1.00 88.50 499 ILE A CA 1
ATOM 3777 C C . ILE A 1 499 ? 6.669 16.388 0.586 1.00 88.50 499 ILE A C 1
ATOM 3779 O O . ILE A 1 499 ? 6.204 16.417 1.720 1.00 88.50 499 ILE A O 1
ATOM 3783 N N . THR A 1 500 ? 7.981 16.290 0.361 1.00 88.00 500 THR A N 1
ATOM 3784 C CA . THR A 1 500 ? 8.967 16.177 1.443 1.00 88.00 500 THR A CA 1
ATOM 3785 C C . THR A 1 500 ? 8.943 17.398 2.360 1.00 88.00 500 THR A C 1
ATOM 3787 O O . THR A 1 500 ? 9.067 17.252 3.571 1.00 88.00 500 THR A O 1
ATOM 3790 N N . TYR A 1 501 ? 8.740 18.603 1.823 1.00 88.62 501 TYR A N 1
ATOM 3791 C CA . TYR A 1 501 ? 8.569 19.807 2.633 1.00 88.62 501 TYR A CA 1
ATOM 3792 C C . TYR A 1 501 ? 7.353 19.692 3.564 1.00 88.62 501 TYR A C 1
ATOM 3794 O O . TYR A 1 501 ? 7.474 19.960 4.760 1.00 88.62 501 TYR A O 1
ATOM 3802 N N . PHE A 1 502 ? 6.207 19.229 3.054 1.00 86.31 502 PHE A N 1
ATOM 3803 C CA . PHE A 1 502 ? 5.020 18.995 3.881 1.00 86.31 502 PHE A CA 1
ATOM 3804 C C . PHE A 1 502 ? 5.204 17.855 4.892 1.00 86.31 502 PHE A C 1
ATOM 3806 O O . PHE A 1 502 ? 4.725 17.976 6.019 1.00 86.31 502 PHE A O 1
ATOM 3813 N N . ASP A 1 503 ? 5.927 16.791 4.535 1.00 83.88 503 ASP A N 1
ATOM 3814 C CA . ASP A 1 503 ? 6.290 15.717 5.466 1.00 83.88 503 ASP A CA 1
ATOM 3815 C C . ASP A 1 503 ? 7.170 16.249 6.602 1.00 83.88 503 ASP A C 1
ATOM 3817 O O . ASP A 1 503 ? 6.905 15.981 7.770 1.00 83.88 503 ASP A O 1
ATOM 3821 N N . ILE A 1 504 ? 8.189 17.054 6.286 1.00 84.75 504 ILE A N 1
ATOM 3822 C CA . ILE A 1 504 ? 9.078 17.659 7.284 1.00 84.75 504 ILE A CA 1
ATOM 3823 C C . ILE A 1 504 ? 8.285 18.573 8.218 1.00 84.75 504 ILE A C 1
ATOM 3825 O O . ILE A 1 504 ? 8.446 18.486 9.435 1.00 84.75 504 ILE A O 1
ATOM 3829 N N . LEU A 1 505 ? 7.408 19.425 7.674 1.00 84.44 505 LEU A N 1
ATOM 3830 C CA . LEU A 1 505 ? 6.531 20.254 8.497 1.00 84.44 505 LEU A CA 1
ATOM 3831 C C . LEU A 1 505 ? 5.690 19.388 9.434 1.00 84.44 505 LEU A C 1
ATOM 3833 O O . LEU A 1 505 ? 5.666 19.665 10.629 1.00 84.44 505 LEU A O 1
ATOM 3837 N N . ARG A 1 506 ? 5.067 18.317 8.933 1.00 79.69 506 ARG A N 1
ATOM 3838 C CA . ARG A 1 506 ? 4.286 17.379 9.751 1.00 79.69 506 ARG A CA 1
ATOM 3839 C C . ARG A 1 506 ? 5.115 16.783 10.894 1.00 79.69 506 ARG A C 1
ATOM 3841 O O . ARG A 1 506 ? 4.677 16.809 12.041 1.00 79.69 506 ARG A O 1
ATOM 3848 N N . VAL A 1 507 ? 6.336 16.331 10.603 1.00 76.25 507 VAL A N 1
ATOM 3849 C CA . VAL A 1 507 ? 7.270 15.788 11.606 1.00 76.25 507 VAL A CA 1
ATOM 3850 C C . VAL A 1 507 ? 7.593 16.822 12.688 1.00 76.25 507 VAL A C 1
ATOM 3852 O O . VAL A 1 507 ? 7.600 16.488 13.871 1.00 76.25 507 VAL A O 1
ATOM 3855 N N . PHE A 1 508 ? 7.818 18.086 12.317 1.00 77.38 508 PHE A N 1
ATOM 3856 C CA . PHE A 1 508 ? 8.075 19.155 13.288 1.00 77.38 508 PHE A CA 1
ATOM 3857 C C . PHE A 1 508 ? 6.866 19.485 14.172 1.00 77.38 508 PHE A C 1
ATOM 3859 O O . PHE A 1 508 ? 7.062 19.901 15.313 1.00 77.38 508 PHE A O 1
ATOM 3866 N N . HIS A 1 509 ? 5.642 19.287 13.676 1.00 75.50 509 HIS A N 1
ATOM 3867 C CA . HIS A 1 509 ? 4.417 19.466 14.465 1.00 75.50 509 HIS A CA 1
ATOM 3868 C C . HIS A 1 509 ? 4.119 18.263 15.381 1.00 75.50 509 HIS A C 1
ATOM 3870 O O . HIS A 1 509 ? 3.274 18.373 16.264 1.00 75.50 509 HIS A O 1
ATOM 3876 N N . GLY A 1 510 ? 4.854 17.150 15.241 1.00 64.50 510 GLY A N 1
ATOM 3877 C CA . GLY A 1 510 ? 4.723 15.963 16.093 1.00 64.50 510 GLY A CA 1
ATOM 3878 C C . GLY A 1 510 ? 3.614 14.993 15.676 1.00 64.50 510 GLY A C 1
ATOM 3879 O O . GLY A 1 510 ? 3.296 14.074 16.431 1.00 64.50 510 GLY A O 1
ATOM 3880 N N . ASP A 1 511 ? 3.039 15.167 14.486 1.00 63.84 511 ASP A N 1
ATOM 3881 C CA . ASP A 1 511 ? 1.983 14.295 13.976 1.00 63.84 511 ASP A CA 1
ATOM 3882 C C . ASP A 1 511 ? 2.547 12.926 13.543 1.00 63.84 511 ASP A C 1
ATOM 3884 O O . ASP A 1 511 ? 3.548 12.836 12.823 1.00 63.84 511 ASP A O 1
ATOM 3888 N N . ARG A 1 512 ? 1.881 11.838 13.953 1.00 59.91 512 ARG A N 1
ATOM 3889 C CA . ARG A 1 512 ? 2.183 10.471 13.489 1.00 59.91 512 ARG A CA 1
ATOM 3890 C C . ARG A 1 512 ? 1.567 10.210 12.117 1.00 59.91 512 ARG A C 1
ATOM 3892 O O . ARG A 1 512 ? 0.505 10.746 11.797 1.00 59.91 512 ARG A O 1
ATOM 3899 N N . LEU A 1 513 ? 2.221 9.368 11.316 1.00 55.38 513 LEU A N 1
ATOM 3900 C CA . LEU A 1 513 ? 1.699 8.951 10.008 1.00 55.38 513 LEU A CA 1
ATOM 3901 C C . LEU A 1 513 ? 0.629 7.870 10.132 1.00 55.38 513 LEU A C 1
ATOM 3903 O O . LEU A 1 513 ? -0.345 7.889 9.379 1.00 55.38 513 LEU A O 1
ATOM 3907 N N . ILE A 1 514 ? 0.797 6.966 11.095 1.00 51.16 514 ILE A N 1
ATOM 3908 C CA . ILE A 1 514 ? -0.198 5.963 11.460 1.00 51.16 514 ILE A CA 1
ATOM 3909 C C . ILE A 1 514 ? -0.938 6.497 12.690 1.00 51.16 514 ILE A C 1
ATOM 3911 O O . ILE A 1 514 ? -0.360 6.599 13.776 1.00 51.16 514 ILE A O 1
ATOM 3915 N N . ARG A 1 515 ? -2.190 6.918 12.488 1.00 39.22 515 ARG A N 1
ATOM 3916 C CA . ARG A 1 515 ? -3.070 7.422 13.548 1.00 39.22 515 ARG A CA 1
ATOM 3917 C C . ARG A 1 515 ? -3.939 6.314 14.116 1.00 39.22 515 ARG A C 1
ATOM 3919 O O . ARG A 1 515 ? -4.430 5.499 13.302 1.00 39.22 515 ARG A O 1
#

Solvent-accessible surface area (backbone atoms only — not comparable to full-atom values): 28224 Å² total; per-residue (Å²): 140,90,88,85,88,86,89,84,90,84,87,89,80,88,87,81,93,76,83,90,79,89,79,88,86,83,90,80,92,79,85,89,80,84,87,80,86,90,79,95,71,80,75,79,76,79,78,71,80,73,74,76,74,84,66,82,48,73,63,54,47,61,46,9,46,49,53,38,48,52,49,53,33,53,48,37,45,47,18,37,45,22,32,50,53,44,29,53,75,72,58,30,44,45,52,33,44,30,42,22,36,79,61,76,73,46,70,52,76,55,96,80,22,36,38,35,39,24,68,38,76,70,45,46,45,64,43,58,34,36,69,72,41,49,87,44,82,41,11,48,43,46,44,59,67,69,58,44,49,49,27,52,47,23,20,31,49,36,19,42,54,47,15,33,52,29,33,20,54,41,37,47,42,79,38,79,40,65,35,49,28,19,18,28,65,38,58,38,85,95,21,42,30,42,77,41,66,56,52,58,63,26,28,43,46,26,52,71,86,40,76,21,58,16,41,65,49,45,52,49,54,49,58,58,45,49,68,36,79,39,47,34,35,26,40,35,76,37,98,84,82,44,72,41,81,44,78,36,66,29,45,16,39,66,58,47,65,60,41,67,48,94,37,56,37,76,39,85,41,40,45,33,22,48,40,72,35,64,76,37,58,47,74,40,81,56,52,73,72,57,33,54,52,48,50,57,47,26,53,52,52,47,62,55,47,61,75,58,39,46,91,88,48,58,61,70,68,74,33,40,90,85,46,32,30,43,77,28,51,59,71,60,40,70,71,42,58,75,67,62,29,51,52,16,41,48,44,20,60,76,75,40,68,90,40,92,52,60,19,28,42,81,40,73,57,57,44,77,42,60,38,68,41,79,47,60,33,58,68,85,56,14,44,63,50,16,50,52,49,52,56,48,47,52,47,37,53,49,51,52,52,52,25,45,78,72,70,45,55,83,71,77,80,74,25,74,62,42,53,23,48,52,40,22,50,42,34,74,76,62,32,73,74,48,47,38,48,51,47,14,52,49,25,40,49,48,17,53,57,28,56,36,78,42,49,68,33,45,17,25,56,49,48,53,53,50,50,19,59,74,52,78,64,53,72,77,60,54,72,59,55,54,49,47,27,52,52,31,44,54,50,52,52,51,50,47,53,54,34,32,51,54,37,51,52,39,54,76,73,69,59,68,92,80,124

Mean predicted aligned error: 12.53 Å

Nearest PDB structures (foldseek):
  7w6z-assembly1_A  TM=4.830E-01  e=1.658E-18  Kangiella koreensis DSM 16069
  7w70-assembly1_B  TM=8.114E-01  e=8.188E-05  Kangiella koreensis DSM 16069
  3id3-assembly1_B  TM=7.827E-01  e=3.675E-04  Escherichia coli K-12
  3id4-assembly1_A  TM=7.061E-01  e=3.877E-04  Escherichia coli K-12
  6akq-assembly1_A  TM=6.842E-01  e=3.483E-04  Aquifex aeolicus VF5